Protein AF-A0A0G0KKU5-F1 (afdb_monomer_lite)

pLDDT: mean 76.22, std 18.83, range [21.88, 97.56]

Structure (mmCIF, N/CA/C/O backbone):
data_AF-A0A0G0KKU5-F1
#
_entry.id   AF-A0A0G0KKU5-F1
#
loop_
_atom_site.group_PDB
_atom_site.id
_atom_site.type_symbol
_atom_site.label_atom_id
_atom_site.label_alt_id
_atom_site.label_comp_id
_atom_site.label_asym_id
_atom_site.label_entity_id
_atom_site.label_seq_id
_atom_site.pdbx_PDB_ins_code
_atom_site.Cartn_x
_atom_site.Cartn_y
_atom_site.Cartn_z
_atom_site.occupancy
_atom_site.B_iso_or_equiv
_atom_site.auth_seq_id
_atom_site.auth_comp_id
_atom_site.auth_asym_id
_atom_site.auth_atom_id
_atom_site.pdbx_PDB_model_num
ATOM 1 N N . MET A 1 1 ? -27.062 43.883 9.343 1.00 60.56 1 MET A N 1
ATOM 2 C CA . MET A 1 1 ? -26.553 42.600 8.813 1.00 60.56 1 MET A CA 1
ATOM 3 C C . MET A 1 1 ? -27.374 41.528 9.480 1.00 60.56 1 MET A C 1
ATOM 5 O O . MET A 1 1 ? -27.575 41.643 10.683 1.00 60.56 1 MET A O 1
ATOM 9 N N . ASN A 1 2 ? -27.869 40.555 8.724 1.00 66.06 2 ASN A N 1
ATOM 10 C CA . ASN A 1 2 ? -28.691 39.494 9.296 1.00 66.06 2 ASN A CA 1
ATOM 11 C C . ASN A 1 2 ? -27.834 38.240 9.412 1.00 66.06 2 ASN A C 1
ATOM 13 O O . ASN A 1 2 ? -27.174 37.853 8.441 1.00 66.06 2 ASN A O 1
ATOM 17 N N . THR A 1 3 ? -27.826 37.644 10.602 1.00 72.81 3 THR A N 1
ATOM 18 C CA . THR A 1 3 ? -27.128 36.388 10.865 1.00 72.81 3 THR A CA 1
ATOM 19 C C . THR A 1 3 ? -28.162 35.282 11.005 1.00 72.81 3 THR A C 1
ATOM 21 O O . THR A 1 3 ? -29.035 35.328 11.872 1.00 72.81 3 THR A O 1
ATOM 24 N N . PHE A 1 4 ? -28.049 34.275 10.146 1.00 78.31 4 PHE A N 1
ATOM 25 C CA . PHE A 1 4 ? -28.885 33.083 10.172 1.00 78.31 4 PHE A CA 1
ATOM 26 C C . PHE A 1 4 ? -28.074 31.904 10.688 1.00 78.31 4 PHE A C 1
ATOM 28 O O . PHE A 1 4 ? -26.992 31.617 10.170 1.00 78.31 4 PHE A O 1
ATOM 35 N N . ILE A 1 5 ? -28.618 31.200 11.679 1.00 79.25 5 ILE A N 1
ATOM 36 C CA . ILE A 1 5 ? -28.077 29.922 12.143 1.00 79.25 5 ILE A CA 1
ATOM 37 C C . ILE A 1 5 ? -28.980 28.814 11.610 1.00 79.25 5 ILE A C 1
ATOM 39 O O . ILE A 1 5 ? -30.173 28.766 11.915 1.00 79.25 5 ILE A O 1
ATOM 43 N N . LEU A 1 6 ? -28.411 27.931 10.797 1.00 82.31 6 LEU A N 1
ATOM 44 C CA . LEU A 1 6 ? -29.086 26.819 10.138 1.00 82.31 6 LEU A CA 1
ATOM 45 C C . LEU A 1 6 ? -28.616 25.495 10.742 1.00 82.31 6 LEU A C 1
ATOM 47 O O . LEU A 1 6 ? -27.416 25.279 10.875 1.00 82.31 6 LEU A O 1
ATOM 51 N N . LYS A 1 7 ? -29.540 24.577 11.027 1.00 85.81 7 LYS A N 1
ATOM 52 C CA . LYS A 1 7 ? -29.235 23.162 11.264 1.00 85.81 7 LYS A CA 1
ATOM 53 C C . LYS A 1 7 ? -29.211 22.448 9.931 1.00 85.81 7 LYS A C 1
ATOM 55 O O . LYS A 1 7 ? -30.189 22.553 9.198 1.00 85.81 7 LYS A O 1
ATOM 60 N N . ILE A 1 8 ? -28.154 21.708 9.632 1.00 84.88 8 ILE A N 1
ATOM 61 C CA . ILE A 1 8 ? -28.036 20.915 8.410 1.00 84.88 8 ILE A CA 1
ATOM 62 C C . ILE A 1 8 ? -27.962 19.436 8.785 1.00 84.88 8 ILE A C 1
ATOM 64 O O . ILE A 1 8 ? -27.035 18.985 9.459 1.00 84.88 8 ILE A O 1
ATOM 68 N N . ASN A 1 9 ? -28.937 18.665 8.313 1.00 82.44 9 ASN A N 1
ATOM 69 C CA . ASN A 1 9 ? -29.008 17.231 8.558 1.00 82.44 9 ASN A CA 1
ATOM 70 C C . ASN A 1 9 ? -28.139 16.464 7.548 1.00 82.44 9 ASN A C 1
ATOM 72 O O . ASN A 1 9 ? -28.115 16.777 6.359 1.00 82.44 9 ASN A O 1
ATOM 76 N N . GLY A 1 10 ? -27.436 15.429 8.021 1.00 76.88 10 GLY A N 1
ATOM 77 C CA . GLY A 1 10 ? -26.654 14.517 7.172 1.00 76.88 10 GLY A CA 1
ATOM 78 C C . GLY A 1 10 ? -25.188 14.909 6.933 1.00 76.88 10 GLY A C 1
ATOM 79 O O . GLY A 1 10 ? -24.507 14.261 6.135 1.00 76.88 10 GLY A O 1
ATOM 80 N N . MET A 1 11 ? -24.667 15.937 7.613 1.00 81.50 11 MET A N 1
ATOM 81 C CA . MET A 1 11 ? -23.234 16.261 7.589 1.00 81.50 11 MET A CA 1
ATOM 82 C C . MET A 1 11 ? -22.451 15.369 8.558 1.00 81.50 11 MET A C 1
ATOM 84 O O . MET A 1 11 ? -22.757 15.324 9.744 1.00 81.50 11 MET A O 1
ATOM 88 N N . HIS A 1 12 ? -21.409 14.689 8.068 1.00 76.62 12 HIS A N 1
ATOM 89 C CA . HIS A 1 12 ? -20.596 13.778 8.894 1.00 76.62 12 HIS A CA 1
ATOM 90 C C . HIS A 1 12 ? -19.083 13.908 8.676 1.00 76.62 12 HIS A C 1
ATOM 92 O O . HIS A 1 12 ? -18.306 13.155 9.260 1.00 76.62 12 HIS A O 1
ATOM 98 N N . CYS A 1 13 ? -18.633 14.812 7.803 1.00 79.69 13 CYS A N 1
ATOM 99 C CA . CYS A 1 13 ? -17.207 14.991 7.553 1.00 79.69 13 CYS A CA 1
ATOM 100 C C . CYS A 1 13 ? -16.873 16.379 6.997 1.00 79.69 13 CYS A C 1
ATOM 102 O O . CYS A 1 13 ? -17.725 17.069 6.439 1.00 79.69 13 CYS A O 1
ATOM 104 N N . THR A 1 14 ? -15.587 16.725 7.036 1.00 80.25 14 THR A N 1
ATOM 105 C CA . THR A 1 14 ? -15.016 17.957 6.456 1.00 80.25 14 THR A CA 1
ATOM 106 C C . THR A 1 14 ? -15.286 18.125 4.959 1.00 80.25 14 THR A C 1
ATOM 108 O O . THR A 1 14 ? -15.252 19.234 4.432 1.00 80.25 14 THR A O 1
ATOM 111 N N . SER A 1 15 ? -15.554 17.034 4.230 1.00 83.88 15 SER A N 1
ATOM 112 C CA . SER A 1 15 ? -15.932 17.129 2.814 1.00 83.88 15 SER A CA 1
ATOM 113 C C . SER A 1 15 ? -17.351 17.678 2.638 1.00 83.88 15 SER A C 1
ATOM 115 O O . SER A 1 15 ? -17.579 18.414 1.684 1.00 83.88 15 SER A O 1
ATOM 117 N N . CYS A 1 16 ? -18.274 17.385 3.564 1.00 83.25 16 CYS A N 1
ATOM 118 C CA . CYS A 1 16 ? -19.634 17.936 3.561 1.00 83.25 16 CYS A CA 1
ATOM 119 C C . CYS A 1 16 ? -19.603 19.461 3.731 1.00 83.25 16 CYS A C 1
ATOM 121 O O . CYS A 1 16 ? -20.225 20.175 2.949 1.00 83.25 16 CYS A O 1
ATOM 123 N N . GLU A 1 17 ? -18.791 19.965 4.670 1.00 84.12 17 GLU A N 1
ATOM 124 C CA . GLU A 1 17 ? -18.610 21.411 4.880 1.00 84.12 17 GLU A CA 1
ATOM 125 C C . GLU A 1 17 ? -18.121 22.118 3.618 1.00 84.12 17 GLU A C 1
ATOM 127 O O . GLU A 1 17 ? -18.591 23.204 3.290 1.00 84.12 17 GLU A O 1
ATOM 132 N N . LYS A 1 18 ? -17.158 21.520 2.906 1.00 84.19 18 LYS A N 1
ATOM 133 C CA . LYS A 1 18 ? -16.588 22.122 1.695 1.00 84.19 18 LYS A CA 1
ATOM 134 C C . LYS A 1 18 ? -17.600 22.202 0.558 1.00 84.19 18 LYS A C 1
ATOM 136 O O . LYS A 1 18 ? -17.602 23.204 -0.147 1.00 84.19 18 LYS A O 1
ATOM 141 N N . ILE A 1 19 ? -18.433 21.176 0.386 1.00 85.38 19 ILE A N 1
ATOM 142 C CA . ILE A 1 19 ? -19.473 21.147 -0.653 1.00 85.38 19 ILE A CA 1
ATOM 143 C C . ILE A 1 19 ? -20.527 22.220 -0.362 1.00 85.38 19 ILE A C 1
ATOM 145 O O . ILE A 1 19 ? -20.834 23.027 -1.233 1.00 85.38 19 ILE A O 1
ATOM 149 N N . ILE A 1 20 ? -21.012 22.295 0.880 1.00 85.75 20 ILE A N 1
ATOM 150 C CA . ILE A 1 20 ? -22.035 23.274 1.270 1.00 85.75 20 ILE A CA 1
ATOM 151 C C . ILE A 1 20 ? -21.485 24.703 1.192 1.00 85.75 20 ILE A C 1
ATOM 153 O O . ILE A 1 20 ? -22.146 25.582 0.651 1.00 85.75 20 ILE A O 1
ATOM 157 N N . ASN A 1 21 ? -20.253 24.946 1.651 1.00 85.44 21 ASN A N 1
ATOM 158 C CA . ASN A 1 21 ? -19.619 26.261 1.509 1.00 85.44 21 ASN A CA 1
ATOM 159 C C . ASN A 1 21 ? -19.387 26.666 0.047 1.00 85.44 21 ASN A C 1
ATOM 161 O O . ASN A 1 21 ? -19.300 27.856 -0.238 1.00 85.44 21 ASN A O 1
ATOM 165 N N . MET A 1 22 ? -19.235 25.710 -0.874 1.00 83.44 22 MET A N 1
ATOM 166 C CA . MET A 1 22 ? -19.073 26.009 -2.297 1.00 83.44 22 MET A CA 1
ATOM 167 C C . MET A 1 22 ? -20.388 26.495 -2.906 1.00 83.44 22 MET A C 1
ATOM 169 O O . MET A 1 22 ? -20.383 27.524 -3.563 1.00 83.44 22 MET A O 1
ATOM 173 N N . GLU A 1 23 ? -21.504 25.826 -2.608 1.00 86.19 23 GLU A N 1
ATOM 174 C CA . GLU A 1 23 ? -22.832 26.240 -3.086 1.00 86.19 23 GLU A CA 1
ATOM 175 C C . GLU A 1 23 ? -23.329 27.522 -2.399 1.00 86.19 23 GLU A C 1
ATOM 177 O O . GLU A 1 23 ? -23.954 28.363 -3.038 1.00 86.19 23 GLU A O 1
ATOM 182 N N . LEU A 1 24 ? -23.012 27.725 -1.113 1.00 84.00 24 LEU A N 1
ATOM 183 C CA . LEU A 1 24 ? -23.376 28.957 -0.406 1.00 84.00 24 LEU A CA 1
ATOM 184 C C . LEU A 1 24 ? -22.653 30.186 -0.975 1.00 84.00 24 LEU A C 1
ATOM 186 O O . LEU A 1 24 ? -23.251 31.255 -1.026 1.00 84.00 24 LEU A O 1
ATOM 190 N N . LYS A 1 25 ? -21.411 30.055 -1.464 1.00 83.00 25 LYS A N 1
ATOM 191 C CA . LYS A 1 25 ? -20.673 31.174 -2.086 1.00 83.00 25 LYS A CA 1
ATOM 192 C C . LYS A 1 25 ? -21.367 31.767 -3.310 1.00 83.00 25 LYS A C 1
ATOM 194 O O . LYS A 1 25 ? -21.171 32.949 -3.580 1.00 83.00 25 LYS A O 1
ATOM 199 N N . ASP A 1 26 ? -22.164 30.970 -4.010 1.00 80.81 26 ASP A N 1
ATOM 200 C CA . ASP A 1 26 ? -22.883 31.400 -5.208 1.00 80.81 26 ASP A CA 1
ATOM 201 C C . ASP A 1 26 ? -24.210 32.113 -4.872 1.00 80.81 26 ASP A C 1
ATOM 203 O O . ASP A 1 26 ? -24.901 32.598 -5.770 1.00 80.81 26 ASP A O 1
ATOM 207 N N . VAL A 1 27 ? -24.573 32.219 -3.584 1.00 82.69 27 VAL A N 1
ATOM 208 C CA . VAL A 1 27 ? -25.796 32.898 -3.136 1.00 82.69 27 VAL A CA 1
ATOM 209 C C . VAL A 1 27 ? -25.625 34.427 -3.186 1.00 82.69 27 VAL A C 1
ATOM 211 O O . VAL A 1 27 ? -24.757 34.983 -2.502 1.00 82.69 27 VAL A O 1
ATOM 214 N N . PRO A 1 28 ? -26.479 35.156 -3.931 1.00 75.06 28 PRO A N 1
ATOM 215 C CA . PRO A 1 28 ? -26.389 36.608 -4.033 1.00 75.06 28 PRO A CA 1
ATOM 216 C C . PRO A 1 28 ? -26.698 37.300 -2.693 1.00 75.06 28 PRO A C 1
ATOM 218 O O . PRO A 1 28 ? -27.729 37.068 -2.060 1.00 75.06 28 PRO A O 1
ATOM 221 N N . GLY A 1 29 ? -25.798 38.191 -2.263 1.00 72.75 29 GLY A N 1
ATOM 222 C CA . GLY A 1 29 ? -25.931 38.961 -1.015 1.00 72.75 29 GLY A CA 1
ATOM 223 C C . GLY A 1 29 ? -25.273 38.329 0.220 1.00 72.75 29 GLY A C 1
ATOM 224 O O . GLY A 1 29 ? -25.316 38.931 1.301 1.00 72.75 29 GLY A O 1
ATOM 225 N N . LEU A 1 30 ? -24.624 37.167 0.066 1.00 77.81 30 LEU A N 1
ATOM 226 C CA . LEU A 1 30 ? -23.843 36.511 1.114 1.00 77.81 30 LEU A CA 1
ATOM 227 C C . LEU A 1 30 ? -22.513 37.247 1.374 1.00 77.81 30 LEU A C 1
ATOM 229 O O . LEU A 1 30 ? -21.739 37.502 0.455 1.00 77.81 30 LEU A O 1
ATOM 233 N N . GLN A 1 31 ? -22.231 37.581 2.636 1.00 76.38 31 GLN A N 1
ATOM 234 C CA . GLN A 1 31 ? -20.941 38.142 3.073 1.00 76.38 31 GLN A CA 1
ATOM 235 C C . GLN A 1 31 ? -19.981 37.042 3.521 1.00 76.38 31 GLN A C 1
ATOM 237 O O . GLN A 1 31 ? -18.808 37.035 3.151 1.00 76.38 31 GLN A O 1
ATOM 242 N N . SER A 1 32 ? -20.481 36.118 4.336 1.00 74.44 32 SER A N 1
ATOM 243 C CA . SER A 1 32 ? -19.711 34.991 4.842 1.00 74.44 32 SER A CA 1
ATOM 244 C C . SER A 1 32 ? -20.632 33.831 5.202 1.00 74.44 32 SER A C 1
ATOM 246 O O . SER A 1 32 ? -21.765 34.019 5.648 1.00 74.44 32 SER A O 1
ATOM 248 N N . SER A 1 33 ? -20.124 32.618 5.008 1.00 80.00 33 SER A N 1
ATOM 249 C CA . SER A 1 33 ? -20.733 31.384 5.489 1.00 80.00 33 SER A CA 1
ATOM 250 C C . SER A 1 33 ? -19.685 30.570 6.234 1.00 80.00 33 SER A C 1
ATOM 252 O O . SER A 1 33 ? -18.561 30.403 5.756 1.00 80.00 33 SER A O 1
ATOM 254 N N . THR A 1 34 ? -20.051 30.060 7.404 1.00 78.38 34 THR A N 1
ATOM 255 C CA . THR A 1 34 ? -19.260 29.077 8.147 1.00 78.38 34 THR A CA 1
ATOM 256 C C . THR A 1 34 ? -20.132 27.856 8.367 1.00 78.38 34 THR A C 1
ATOM 258 O O . THR A 1 34 ? -21.228 27.984 8.895 1.00 78.38 34 THR A O 1
ATOM 261 N N . VAL A 1 35 ? -19.662 26.681 7.961 1.00 80.69 35 VAL A N 1
ATOM 262 C CA . VAL A 1 35 ? -20.383 25.407 8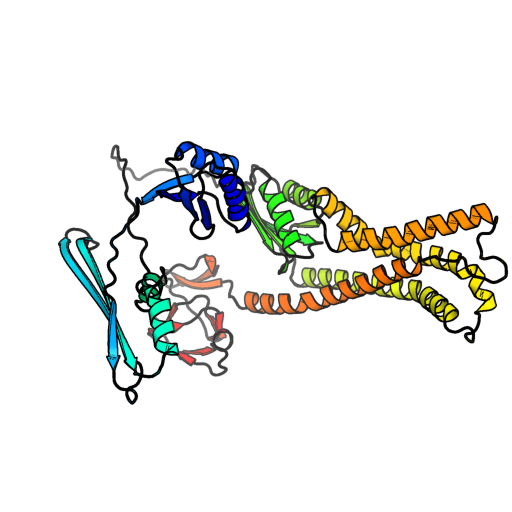.101 1.00 80.69 35 VAL A CA 1
ATOM 263 C C . VAL A 1 35 ? -19.524 24.480 8.944 1.00 80.69 35 VAL A C 1
ATOM 265 O O . VAL A 1 35 ? -18.340 24.341 8.640 1.00 80.69 35 VAL A O 1
ATOM 268 N N . ASN A 1 36 ? -20.112 23.863 9.969 1.00 78.06 36 ASN A N 1
ATOM 269 C CA . ASN A 1 36 ? -19.424 22.964 10.889 1.00 78.06 36 ASN A CA 1
ATOM 270 C C . ASN A 1 36 ? -20.093 21.574 10.909 1.00 78.06 36 ASN A C 1
ATOM 272 O O . ASN A 1 36 ? -21.224 21.426 11.376 1.00 78.06 36 ASN A O 1
ATOM 276 N N . TYR A 1 37 ? -19.401 20.533 10.427 1.00 77.25 37 TYR A N 1
ATOM 277 C CA . TYR A 1 37 ? -19.923 19.156 10.414 1.00 77.25 37 TYR A CA 1
ATOM 278 C C . TYR A 1 37 ? -19.996 18.530 11.808 1.00 77.25 37 TYR A C 1
ATOM 280 O O . TYR A 1 37 ? -20.747 17.576 11.986 1.00 77.25 37 TYR A O 1
ATOM 288 N N . GLN A 1 38 ? -19.206 19.011 12.774 1.00 75.06 38 GLN A N 1
ATOM 289 C CA . GLN A 1 38 ? -19.190 18.468 14.135 1.00 75.06 38 GLN A CA 1
ATOM 290 C C . GLN A 1 38 ? -20.444 18.879 14.903 1.00 75.06 38 GLN A C 1
ATOM 292 O O . GLN A 1 38 ? -20.996 18.069 15.641 1.00 75.06 38 GLN A O 1
ATOM 297 N N . THR A 1 39 ? -20.906 20.116 14.709 1.00 77.88 39 THR A N 1
ATOM 298 C CA . THR A 1 39 ? -22.139 20.617 15.335 1.00 77.88 39 THR A CA 1
ATOM 299 C C . THR A 1 39 ? -23.374 20.376 14.470 1.00 77.88 39 THR A C 1
ATOM 301 O O . THR A 1 39 ? -24.489 20.354 14.982 1.00 77.88 39 THR A O 1
ATOM 304 N N . GLY A 1 40 ? -23.194 20.159 13.163 1.00 79.62 40 GLY A N 1
ATOM 305 C CA . GLY A 1 40 ? -24.305 20.054 12.220 1.00 79.62 40 GLY A CA 1
ATOM 306 C C . GLY A 1 40 ? -24.944 21.411 11.916 1.00 79.62 40 GLY A C 1
ATOM 307 O O . GLY A 1 40 ? -26.104 21.458 11.516 1.00 79.62 40 GLY A O 1
ATOM 308 N N . GLU A 1 41 ? -24.219 22.513 12.122 1.00 81.44 41 GLU A N 1
ATOM 309 C CA . GLU A 1 41 ? -24.747 23.875 12.006 1.00 81.44 41 GLU A CA 1
ATOM 310 C C . GLU A 1 41 ? -23.996 24.703 10.957 1.00 81.44 41 GLU A C 1
ATOM 312 O O . GLU A 1 41 ? -22.807 24.495 10.696 1.00 81.44 41 GLU A O 1
ATOM 317 N N . ALA A 1 42 ? -24.695 25.665 10.359 1.00 80.44 42 ALA A N 1
ATOM 318 C CA . ALA A 1 42 ? -24.128 26.661 9.467 1.00 80.44 42 ALA A CA 1
ATOM 319 C C . ALA A 1 42 ? -24.561 28.071 9.871 1.00 80.44 42 ALA A C 1
ATOM 321 O O . ALA A 1 42 ? -25.746 28.342 10.045 1.00 80.44 42 ALA A O 1
ATOM 322 N N . THR A 1 43 ? -23.597 28.980 9.973 1.00 80.25 43 THR A N 1
ATOM 323 C CA . THR A 1 43 ? -23.822 30.405 10.214 1.00 80.25 43 THR A CA 1
ATOM 324 C C . THR A 1 43 ? -23.637 31.163 8.910 1.00 80.25 43 THR A C 1
ATOM 326 O O . THR A 1 43 ? -22.577 31.090 8.285 1.00 80.25 43 THR A O 1
ATOM 329 N N . VAL A 1 44 ? -24.666 31.896 8.502 1.00 81.62 44 VAL A N 1
ATOM 330 C CA . VAL A 1 44 ? -24.719 32.644 7.246 1.00 81.62 44 VAL A CA 1
ATOM 331 C C . VAL A 1 44 ? -24.981 34.115 7.554 1.00 81.62 44 VAL A C 1
ATOM 333 O O . VAL A 1 44 ? -25.962 34.438 8.217 1.00 81.62 44 VAL A O 1
ATOM 336 N N . VAL A 1 45 ? -24.110 35.003 7.069 1.00 77.69 45 VAL A N 1
ATOM 337 C CA . VAL A 1 45 ? -24.235 36.458 7.244 1.00 77.69 45 VAL A CA 1
ATOM 338 C C . VAL A 1 45 ? -24.561 37.108 5.905 1.00 77.69 45 VAL A C 1
ATOM 340 O O . VAL A 1 45 ? -23.801 36.965 4.942 1.00 77.69 45 VAL A O 1
ATOM 343 N N . THR A 1 46 ? -25.663 37.857 5.835 1.00 77.06 46 THR A N 1
ATOM 344 C CA . THR A 1 46 ? -26.091 38.558 4.612 1.00 77.06 46 THR A CA 1
ATOM 345 C C . THR A 1 46 ? -26.119 40.077 4.795 1.00 77.06 46 THR A C 1
ATOM 347 O O . THR A 1 46 ? -26.368 40.609 5.886 1.00 77.06 46 THR A O 1
ATOM 350 N N . LYS A 1 47 ? -25.816 40.804 3.708 1.00 63.84 47 LYS A N 1
ATOM 351 C CA . LYS A 1 47 ? -25.790 42.282 3.691 1.00 63.84 47 LYS A CA 1
ATOM 352 C C . LYS A 1 47 ? -27.157 42.897 3.366 1.00 63.84 47 LYS A C 1
ATOM 354 O O . LYS A 1 47 ? -27.419 44.027 3.765 1.00 63.84 47 LYS A O 1
ATOM 359 N N . SER A 1 48 ? -28.004 42.151 2.665 1.00 61.59 48 SER A N 1
ATOM 360 C CA . SER A 1 48 ? -29.372 42.506 2.284 1.00 61.59 48 SER A CA 1
ATOM 361 C C . SER A 1 48 ? -30.366 41.498 2.856 1.00 61.59 48 SER A C 1
ATOM 363 O O . SER A 1 48 ? -29.974 40.425 3.326 1.00 61.59 48 SER A O 1
ATOM 365 N N . GLU A 1 49 ? -31.650 41.840 2.775 1.00 59.91 49 GLU A N 1
ATOM 366 C CA . GLU A 1 49 ? -32.794 40.954 3.003 1.00 59.91 49 GLU A CA 1
ATOM 367 C C . GLU A 1 49 ? -32.839 39.889 1.885 1.00 59.91 49 GLU A C 1
ATOM 369 O O . GLU A 1 49 ? -33.686 39.890 1.000 1.00 59.91 49 GLU A O 1
ATOM 374 N N . THR A 1 50 ? -31.809 39.041 1.834 1.00 61.62 50 THR A N 1
ATOM 375 C CA . THR A 1 50 ? -31.749 37.894 0.932 1.00 61.62 50 THR A CA 1
ATOM 376 C C . THR A 1 50 ? -32.826 36.918 1.374 1.00 61.62 50 THR A C 1
ATOM 378 O O . THR A 1 50 ? -32.895 36.561 2.552 1.00 61.62 50 THR A O 1
ATOM 381 N N . ASP A 1 51 ? -33.665 36.502 0.430 1.00 65.75 51 ASP A N 1
ATOM 382 C CA . ASP A 1 51 ? -34.811 35.657 0.727 1.00 65.75 51 ASP A CA 1
ATOM 383 C C . ASP A 1 51 ? -34.342 34.306 1.297 1.00 65.75 51 ASP A C 1
ATOM 385 O O . ASP A 1 51 ? -33.475 33.628 0.731 1.00 65.75 51 ASP A O 1
ATOM 389 N N . LYS A 1 52 ? -34.886 33.931 2.461 1.00 72.81 52 LYS A N 1
ATOM 390 C CA . LYS A 1 52 ? -34.482 32.749 3.254 1.00 72.81 52 LYS A CA 1
ATOM 391 C C . LYS A 1 52 ? -34.574 31.459 2.432 1.00 72.81 52 LYS A C 1
ATOM 393 O O . LYS A 1 52 ? -33.822 30.508 2.642 1.00 72.81 52 LYS A O 1
ATOM 398 N N . THR A 1 53 ? -35.488 31.460 1.471 1.00 75.94 53 THR A N 1
ATOM 399 C CA . THR A 1 53 ? -35.735 30.410 0.484 1.00 75.94 53 THR A CA 1
ATOM 400 C C . THR A 1 53 ? -34.512 30.116 -0.387 1.00 75.94 53 THR A C 1
ATOM 402 O O . THR A 1 53 ? -34.189 28.946 -0.578 1.00 75.94 53 THR A O 1
ATOM 405 N N . ILE A 1 54 ? -33.767 31.138 -0.821 1.00 82.00 54 ILE A N 1
ATOM 406 C CA . ILE A 1 54 ? -32.593 30.989 -1.700 1.00 82.00 54 ILE A CA 1
ATOM 407 C C . ILE A 1 54 ? -31.441 30.291 -0.961 1.00 82.00 54 ILE A C 1
ATOM 409 O O . ILE A 1 54 ? -30.756 29.437 -1.523 1.00 82.00 54 ILE A O 1
ATOM 413 N N . ILE A 1 55 ? -31.249 30.607 0.325 1.00 81.62 55 ILE A N 1
ATOM 414 C CA . ILE A 1 55 ? -30.212 29.981 1.164 1.00 81.62 55 ILE A CA 1
ATOM 415 C C . ILE A 1 55 ? -30.527 28.494 1.378 1.00 81.62 55 ILE A C 1
ATOM 417 O O . ILE A 1 55 ? -29.644 27.643 1.254 1.00 81.62 55 ILE A O 1
ATOM 421 N N . LEU A 1 56 ? -31.790 28.164 1.663 1.00 84.81 56 LEU A N 1
ATOM 422 C CA . LEU A 1 56 ? -32.226 26.776 1.829 1.00 84.81 56 LEU A CA 1
ATOM 423 C C . LEU A 1 56 ? -32.147 25.986 0.514 1.00 84.81 56 LEU A C 1
ATOM 425 O O . LEU A 1 56 ? -31.764 24.815 0.527 1.00 84.81 56 LEU A O 1
ATOM 429 N N . GLU A 1 57 ? -32.450 26.614 -0.622 1.00 83.81 57 GLU A N 1
ATOM 430 C CA . GLU A 1 57 ? -32.351 25.988 -1.942 1.00 83.81 57 GLU A CA 1
ATOM 431 C C . GLU A 1 57 ? -30.897 25.690 -2.340 1.00 83.81 57 GLU A C 1
ATOM 433 O O . GLU A 1 57 ? -30.617 24.608 -2.858 1.00 83.81 57 GLU A O 1
ATOM 438 N N . ALA A 1 58 ? -29.949 26.573 -2.009 1.00 85.06 58 ALA A N 1
ATOM 439 C CA . ALA A 1 58 ? -28.520 26.326 -2.216 1.00 85.06 58 ALA A CA 1
ATOM 440 C C . ALA A 1 58 ? -28.015 25.116 -1.408 1.00 85.06 58 ALA A C 1
ATOM 442 O O . ALA A 1 58 ? -27.295 24.262 -1.931 1.00 85.06 58 ALA A O 1
ATOM 443 N N . ILE A 1 59 ? -28.446 24.978 -0.149 1.00 85.94 59 ILE A N 1
ATOM 444 C CA . ILE A 1 59 ? -28.085 23.816 0.680 1.00 85.94 59 ILE A CA 1
ATOM 445 C C . ILE A 1 59 ? -28.750 22.534 0.146 1.00 85.94 59 ILE A C 1
ATOM 447 O O . ILE A 1 59 ? -28.120 21.473 0.107 1.00 85.94 59 ILE A O 1
ATOM 451 N N . LYS A 1 60 ? -29.981 22.635 -0.366 1.00 87.81 60 LYS A N 1
ATOM 452 C CA . LYS A 1 60 ? -30.669 21.519 -1.029 1.00 87.81 60 LYS A CA 1
ATOM 453 C C . LYS A 1 60 ? -29.968 21.086 -2.317 1.00 87.81 60 LYS A C 1
ATOM 455 O O . LYS A 1 60 ? -29.840 19.889 -2.566 1.00 87.81 60 LYS A O 1
ATOM 460 N N . LYS A 1 61 ? -29.452 22.033 -3.104 1.00 85.69 61 LYS A N 1
ATOM 461 C CA . LYS A 1 61 ? -28.633 21.771 -4.299 1.00 85.69 61 LYS A CA 1
ATOM 462 C C . LYS A 1 61 ? -27.312 21.074 -3.953 1.00 85.69 61 LYS A C 1
ATOM 464 O O . LYS A 1 61 ? -26.877 20.203 -4.703 1.00 85.69 61 LYS A O 1
ATOM 469 N N . ALA A 1 62 ? -26.745 21.361 -2.779 1.00 84.25 62 ALA A N 1
ATOM 470 C CA . ALA A 1 62 ? -25.608 20.627 -2.218 1.00 84.25 62 ALA A CA 1
ATOM 471 C C . ALA A 1 62 ? -25.951 19.186 -1.769 1.00 84.25 62 ALA A C 1
ATOM 473 O O . ALA A 1 62 ? -25.043 18.424 -1.432 1.00 84.25 62 ALA A O 1
ATOM 474 N N . GLY A 1 63 ? -27.232 18.797 -1.772 1.00 84.50 63 GLY A N 1
ATOM 475 C CA . GLY A 1 63 ? -27.709 17.467 -1.386 1.00 84.50 63 GLY A CA 1
ATOM 476 C C . GLY A 1 63 ? -28.041 17.313 0.100 1.00 84.50 63 GLY A C 1
ATOM 477 O O . GLY A 1 63 ? -28.115 16.182 0.578 1.00 84.50 63 GLY A O 1
ATOM 478 N N . TYR A 1 64 ? -28.225 18.420 0.828 1.00 85.44 64 TYR A N 1
ATOM 479 C CA . TYR A 1 64 ? -28.497 18.422 2.266 1.00 85.44 64 TYR A CA 1
ATOM 480 C C . TYR A 1 64 ? -29.820 19.119 2.596 1.00 85.44 64 TYR A C 1
ATOM 482 O O . TYR A 1 64 ? -30.245 20.043 1.907 1.00 85.44 64 TYR A O 1
ATOM 490 N N . GLU A 1 65 ? -30.469 18.699 3.680 1.00 83.88 65 GLU A N 1
ATOM 491 C CA . GLU A 1 65 ? -31.660 19.373 4.204 1.00 83.88 65 GLU A CA 1
ATOM 492 C C . GLU A 1 65 ? -31.268 20.303 5.349 1.00 83.88 65 GLU A C 1
ATOM 494 O O . GLU A 1 65 ? -30.531 19.899 6.252 1.00 83.88 65 GLU A O 1
ATOM 499 N N . ALA A 1 66 ? -31.773 21.538 5.322 1.00 84.69 66 ALA A N 1
ATOM 500 C CA . ALA A 1 66 ? -31.494 22.533 6.347 1.00 84.69 66 ALA A CA 1
ATOM 501 C C . ALA A 1 66 ? -32.763 23.172 6.914 1.00 84.69 66 ALA A C 1
ATOM 503 O O . ALA A 1 66 ? -33.765 23.322 6.217 1.00 84.69 66 ALA A O 1
ATOM 504 N N . GLN A 1 67 ? -32.701 23.567 8.184 1.00 81.44 67 GLN A N 1
ATOM 505 C CA . GLN A 1 67 ? -33.748 24.312 8.884 1.00 81.44 67 GLN A CA 1
ATOM 506 C C . GLN A 1 67 ? -33.127 25.502 9.618 1.00 81.44 67 GLN A C 1
ATOM 508 O O . GLN A 1 67 ? -32.082 25.360 10.246 1.00 81.44 67 GLN A O 1
ATOM 513 N N . ILE A 1 68 ? -33.754 26.676 9.554 1.00 79.00 68 ILE A N 1
ATOM 514 C CA . ILE A 1 68 ? -33.280 27.867 10.275 1.00 79.00 68 ILE A CA 1
ATOM 515 C C . ILE A 1 68 ? -33.666 27.723 11.754 1.00 79.00 68 ILE A C 1
ATOM 517 O O . ILE A 1 68 ? -34.845 27.579 12.065 1.00 79.00 68 ILE A O 1
ATOM 521 N N . ILE A 1 69 ? -32.676 27.741 12.652 1.00 72.19 69 ILE A N 1
ATOM 522 C CA . ILE A 1 69 ? -32.860 27.575 14.105 1.00 72.19 69 ILE A CA 1
ATOM 523 C C . ILE A 1 69 ? -33.040 28.932 14.792 1.00 72.19 69 ILE A C 1
ATOM 525 O O . ILE A 1 69 ? -33.859 29.060 15.699 1.00 72.19 69 ILE A O 1
ATOM 529 N N . ARG A 1 70 ? -32.258 29.942 14.389 1.00 64.00 70 ARG A N 1
ATOM 530 C CA . ARG A 1 70 ? -32.276 31.288 14.982 1.00 64.00 70 ARG A CA 1
ATOM 531 C C . ARG A 1 70 ? -32.018 32.356 13.926 1.00 64.00 70 ARG A C 1
ATOM 533 O O . ARG A 1 70 ? -31.171 32.187 13.047 1.00 64.00 70 ARG A O 1
ATOM 540 N N . GLU A 1 71 ? -32.751 33.453 14.055 1.00 52.34 71 GLU A N 1
ATOM 541 C CA . GLU A 1 71 ? -32.533 34.706 13.341 1.00 52.34 71 GLU A CA 1
ATOM 542 C C . GLU A 1 71 ? -32.079 35.727 14.380 1.00 52.34 71 GLU A C 1
ATOM 544 O O . GLU A 1 71 ? -32.855 36.129 15.245 1.00 52.34 71 GLU A O 1
ATOM 549 N N . GLU A 1 72 ? -30.798 36.081 14.346 1.00 51.03 72 GLU A N 1
ATOM 550 C CA . GLU A 1 72 ? -30.252 37.105 15.230 1.00 51.03 72 GLU A CA 1
ATOM 551 C C . GLU A 1 72 ? -30.170 38.419 14.453 1.00 51.03 72 GLU A C 1
ATOM 553 O O . GLU A 1 72 ? -29.395 38.568 13.501 1.00 51.03 72 GLU A O 1
ATOM 558 N N . VAL A 1 73 ? -31.007 39.372 14.862 1.00 38.78 73 VAL A N 1
ATOM 559 C CA . VAL A 1 73 ? -30.836 40.786 14.532 1.00 38.78 73 VAL A CA 1
ATOM 560 C C . VAL A 1 73 ? -29.856 41.355 15.553 1.00 38.78 73 VAL A C 1
ATOM 562 O O . VAL A 1 73 ? -30.105 41.274 16.751 1.00 38.78 73 VAL A O 1
ATOM 565 N N . ASP A 1 74 ? -28.735 41.861 15.038 1.00 35.91 74 ASP A N 1
ATOM 566 C CA . ASP A 1 74 ? -27.598 42.501 15.720 1.00 35.91 74 ASP A CA 1
ATOM 567 C C . ASP A 1 74 ? -27.795 42.803 17.226 1.00 35.91 74 ASP A C 1
ATOM 569 O O . ASP A 1 74 ? -28.385 43.830 17.578 1.00 35.91 74 ASP A O 1
ATOM 573 N N . PRO A 1 75 ? -27.291 41.949 18.140 1.00 36.69 75 PRO A N 1
ATOM 574 C CA . PRO A 1 75 ? -27.348 42.222 19.564 1.00 36.69 75 PRO A CA 1
ATOM 575 C C . PRO A 1 75 ? -26.160 43.100 19.977 1.00 36.69 75 PRO A C 1
ATOM 577 O O . PRO A 1 75 ? -25.161 42.638 20.535 1.00 36.69 75 PRO A O 1
ATOM 580 N N . LYS A 1 76 ? -26.303 44.413 19.780 1.00 36.75 76 LYS A N 1
ATOM 581 C CA . LYS A 1 76 ? -25.757 45.369 20.751 1.00 36.75 76 LYS A CA 1
ATOM 582 C C . LYS A 1 76 ? -26.535 45.167 22.051 1.00 36.75 76 LYS A C 1
ATOM 584 O O . LYS A 1 76 ? -27.625 45.704 22.158 1.00 36.75 76 LYS A O 1
ATOM 589 N N . ASP A 1 77 ? -26.031 44.300 22.931 1.00 33.34 77 ASP A N 1
ATOM 590 C CA . ASP A 1 77 ? -26.165 44.347 24.402 1.00 33.34 77 ASP A CA 1
ATOM 591 C C . ASP A 1 77 ? -25.817 42.983 25.029 1.00 33.34 77 ASP A C 1
ATOM 593 O O . ASP A 1 77 ? -26.652 42.251 25.552 1.00 33.34 77 ASP A O 1
ATOM 597 N N . LEU A 1 78 ? -24.527 42.648 25.019 1.00 37.03 78 LEU A N 1
ATOM 598 C CA . LEU A 1 78 ? -23.910 41.806 26.047 1.00 37.03 78 LEU A CA 1
ATOM 599 C C . LEU A 1 78 ? -22.854 42.684 26.716 1.00 37.03 78 LEU A C 1
ATOM 601 O O . LEU A 1 78 ? -21.678 42.664 26.357 1.00 37.03 78 LEU A O 1
ATOM 605 N N . ALA A 1 79 ? -23.315 43.553 27.616 1.00 40.44 79 ALA A N 1
ATOM 606 C CA . ALA A 1 79 ? -22.491 44.546 28.290 1.00 40.44 79 ALA A CA 1
ATOM 607 C C . ALA A 1 79 ? -21.504 43.863 29.250 1.00 40.44 79 ALA A C 1
ATOM 609 O O . ALA A 1 79 ? -21.802 43.613 30.415 1.00 40.44 79 ALA A O 1
ATOM 610 N N . ILE A 1 80 ? -20.309 43.549 28.754 1.00 51.62 80 ILE A N 1
ATOM 611 C CA . ILE A 1 80 ? -19.148 43.287 29.602 1.00 51.62 80 ILE A CA 1
ATOM 612 C C . ILE A 1 80 ? -18.683 44.651 30.122 1.00 51.62 80 ILE A C 1
ATOM 614 O O . ILE A 1 80 ? -18.202 45.473 29.344 1.00 51.62 80 ILE A O 1
ATOM 618 N N . SER A 1 81 ? -18.825 44.914 31.422 1.00 51.66 81 SER A N 1
ATOM 619 C CA . SER A 1 81 ? -18.220 46.098 32.039 1.00 51.66 81 SER A CA 1
ATOM 620 C C . SER A 1 81 ? -16.756 45.794 32.356 1.00 51.66 81 SER A C 1
ATOM 622 O O . SER A 1 81 ? -16.470 44.974 33.235 1.00 51.66 81 SER A O 1
ATOM 624 N N . VAL A 1 82 ? -15.843 46.425 31.620 1.00 57.41 82 VAL A N 1
ATOM 625 C CA . VAL A 1 82 ? -14.398 46.331 31.847 1.00 57.41 82 VAL A CA 1
ATOM 626 C C . VAL A 1 82 ? -13.908 47.636 32.459 1.00 57.41 82 VAL A C 1
ATOM 628 O O . VAL A 1 82 ? -14.095 48.695 31.862 1.00 57.41 82 VAL A O 1
ATOM 631 N N . GLU A 1 83 ? -13.254 47.559 33.615 1.00 58.75 83 GLU A N 1
ATOM 632 C CA . GLU A 1 83 ? -12.593 48.705 34.245 1.00 58.75 83 GLU A CA 1
ATOM 633 C C . GLU A 1 83 ? -11.069 48.536 34.178 1.00 58.75 83 GLU A C 1
ATOM 635 O O . GLU A 1 83 ? -10.514 47.484 34.499 1.00 58.75 83 GLU A O 1
ATOM 640 N N . LYS A 1 84 ? -10.375 49.578 33.712 1.00 66.19 84 LYS A N 1
ATOM 641 C CA . LYS A 1 84 ? -8.913 49.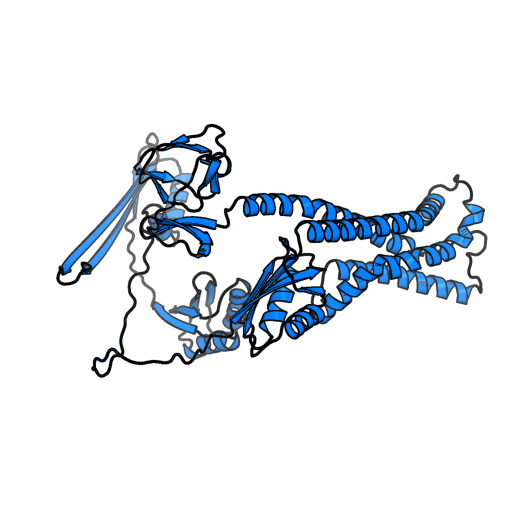619 33.597 1.00 66.19 84 LYS A CA 1
ATOM 642 C C . LYS A 1 84 ? -8.382 50.666 34.567 1.00 66.19 84 LYS A C 1
ATOM 644 O O . LYS A 1 84 ? -8.771 51.830 34.484 1.00 66.19 84 LYS A O 1
ATOM 649 N N . LYS A 1 85 ? -7.480 50.264 35.461 1.00 70.31 85 LYS A N 1
ATOM 650 C CA . LYS A 1 85 ? -6.893 51.131 36.485 1.00 70.31 85 LYS A CA 1
ATOM 651 C C . LYS A 1 85 ? -5.373 51.125 36.367 1.00 70.31 85 LYS A C 1
ATOM 653 O O . LYS A 1 85 ? -4.750 50.073 36.290 1.00 70.31 85 LYS A O 1
ATOM 658 N N . THR A 1 86 ? -4.758 52.301 36.346 1.00 69.31 86 THR A N 1
ATOM 659 C CA . THR A 1 86 ? -3.297 52.423 36.255 1.00 69.31 86 THR A CA 1
ATOM 660 C C . THR A 1 86 ? -2.690 52.556 37.653 1.00 69.31 86 THR A C 1
ATOM 662 O O . THR A 1 86 ? -3.050 53.473 38.393 1.00 69.31 86 THR A O 1
ATOM 665 N N . VAL A 1 87 ? -1.761 51.665 38.003 1.00 74.31 87 VAL A N 1
ATOM 666 C CA . VAL A 1 87 ? -1.083 51.586 39.314 1.00 74.31 87 VAL A CA 1
ATOM 667 C C . VAL A 1 87 ? 0.405 51.956 39.212 1.00 74.31 87 VAL A C 1
ATOM 669 O O . VAL A 1 87 ? 0.930 52.175 38.119 1.00 74.31 87 VAL A O 1
ATOM 672 N N . ASN A 1 88 ? 1.093 52.120 40.345 1.00 69.38 88 ASN A N 1
ATOM 673 C CA . ASN A 1 88 ? 2.501 52.544 40.378 1.00 69.38 88 ASN A CA 1
ATOM 674 C C . ASN A 1 88 ? 3.447 51.473 39.789 1.00 69.38 88 ASN A C 1
ATOM 676 O O . ASN A 1 88 ? 3.134 50.288 39.815 1.00 69.38 88 ASN A O 1
ATOM 680 N N . SER A 1 89 ? 4.613 51.890 39.273 1.00 60.31 89 SER A N 1
ATOM 681 C CA . SER A 1 89 ? 5.545 51.028 38.511 1.00 60.31 89 SER A CA 1
ATOM 682 C C . SER A 1 89 ? 6.122 49.836 39.295 1.00 60.31 89 SER A C 1
ATOM 684 O O . SER A 1 89 ? 6.564 48.875 38.668 1.00 60.31 89 SER A O 1
ATOM 686 N N . ASP A 1 90 ? 6.130 49.886 40.630 1.00 62.25 90 ASP A N 1
ATOM 687 C CA . ASP A 1 90 ? 6.667 48.815 41.485 1.00 62.25 90 ASP A CA 1
ATOM 688 C C . ASP A 1 90 ? 5.629 47.724 41.819 1.00 62.25 90 ASP A C 1
ATOM 690 O O . ASP A 1 90 ? 5.967 46.711 42.436 1.00 62.25 90 ASP A O 1
ATOM 694 N N . GLU A 1 91 ? 4.362 47.898 41.425 1.00 68.06 91 GLU A N 1
ATOM 695 C CA . GLU A 1 91 ? 3.309 46.909 41.668 1.00 68.06 91 GLU A CA 1
ATOM 696 C C . GLU A 1 91 ? 3.194 45.905 40.505 1.00 68.06 91 GLU A C 1
ATOM 698 O O . GLU A 1 91 ? 3.303 46.286 39.338 1.00 68.06 91 GLU A O 1
ATOM 703 N N . PRO A 1 92 ? 2.972 44.603 40.777 1.00 67.38 92 PRO A N 1
ATOM 704 C CA . PRO A 1 92 ? 2.814 43.604 39.726 1.00 67.38 92 PRO A CA 1
ATOM 705 C C . PRO A 1 92 ? 1.473 43.770 39.004 1.00 67.38 92 PRO A C 1
ATOM 707 O O . PRO A 1 92 ? 0.459 44.090 39.622 1.00 67.38 92 PRO A O 1
ATOM 710 N N . PHE A 1 93 ? 1.452 43.467 37.704 1.00 74.50 93 PHE A N 1
ATOM 711 C CA . PHE A 1 93 ? 0.221 43.419 36.913 1.00 74.50 93 PHE A CA 1
ATOM 712 C C . PHE A 1 93 ? -0.784 42.432 37.524 1.00 74.50 93 PHE A C 1
ATOM 714 O O . PHE A 1 93 ? -0.463 41.257 37.735 1.00 74.50 93 PHE A O 1
ATOM 721 N N . LYS A 1 94 ? -2.003 42.908 37.792 1.00 67.38 94 LYS A N 1
ATOM 722 C CA . LYS A 1 94 ? -3.082 42.111 38.383 1.00 67.38 94 LYS A CA 1
ATOM 723 C C . LYS A 1 94 ? -4.323 42.150 37.509 1.00 67.38 94 LYS A C 1
ATOM 725 O O . LYS A 1 94 ? -4.715 43.192 36.990 1.00 67.38 94 LYS A O 1
ATOM 730 N N . ILE A 1 95 ? -4.960 40.989 37.397 1.00 74.12 95 ILE A N 1
ATOM 731 C CA . ILE A 1 95 ? -6.261 40.833 36.756 1.00 74.12 95 ILE A CA 1
ATOM 732 C C . ILE A 1 95 ? -7.219 40.301 37.812 1.00 74.12 95 ILE A C 1
ATOM 734 O O . ILE A 1 95 ? -6.957 39.258 38.416 1.00 74.12 95 ILE A O 1
ATOM 738 N N . LYS A 1 96 ? -8.338 40.994 38.010 1.00 61.84 96 LYS A N 1
ATOM 739 C CA . LYS A 1 96 ? -9.430 40.535 38.863 1.00 61.84 96 LYS A CA 1
ATOM 740 C C . LYS A 1 96 ? -10.653 40.269 37.995 1.00 61.84 96 LYS A C 1
ATOM 742 O O . LYS A 1 96 ? -11.144 41.157 37.310 1.00 61.84 96 LYS A O 1
ATOM 747 N N . MET A 1 97 ? -11.129 39.030 38.014 1.00 66.62 97 MET A N 1
ATOM 748 C CA . MET A 1 97 ? -12.284 38.594 37.229 1.00 66.62 97 MET A CA 1
ATOM 749 C C . MET A 1 97 ? -13.373 38.131 38.182 1.00 66.62 97 MET A C 1
ATOM 751 O O . MET A 1 97 ? -13.115 37.303 39.053 1.00 66.62 97 MET A O 1
ATOM 755 N N . GLU A 1 98 ? -14.582 38.653 38.013 1.00 57.47 98 GLU A N 1
ATOM 756 C CA . GLU A 1 98 ? -15.718 38.334 38.869 1.00 57.47 98 GLU A CA 1
ATOM 757 C C . GLU A 1 98 ? -16.917 37.938 38.004 1.00 57.47 98 GLU A C 1
ATOM 759 O O . GLU A 1 98 ? -17.268 38.604 37.030 1.00 57.47 98 GLU A O 1
ATOM 764 N N . THR A 1 99 ? -17.526 36.799 38.324 1.00 59.88 99 THR A N 1
ATOM 765 C CA . THR A 1 99 ? -18.740 36.306 37.671 1.00 59.88 99 THR A CA 1
ATOM 766 C C . THR A 1 99 ? -19.771 36.057 38.750 1.00 59.88 99 THR A C 1
ATOM 768 O O . THR A 1 99 ? -19.520 35.281 39.668 1.00 59.88 99 THR A O 1
ATOM 771 N N . SER A 1 100 ? -20.923 36.706 38.622 1.00 52.44 100 SER A N 1
ATOM 772 C CA . SER A 1 100 ? -22.076 36.464 39.481 1.00 52.44 100 SER A CA 1
ATOM 773 C C . SER A 1 100 ? -23.214 35.894 38.645 1.00 52.44 100 SER A C 1
ATOM 775 O O . SER A 1 100 ? -23.476 36.367 37.535 1.00 52.44 100 SER A O 1
ATOM 777 N N . VAL A 1 101 ? -23.863 34.856 39.164 1.00 57.38 101 VAL A N 1
ATOM 778 C CA . VAL A 1 101 ? -25.047 34.239 38.566 1.00 57.38 101 VAL A CA 1
ATOM 779 C C . VAL A 1 101 ? -26.166 34.374 39.584 1.00 57.38 101 VAL A C 1
ATOM 781 O O . VAL A 1 101 ? -26.125 33.744 40.637 1.00 57.38 101 VAL A O 1
ATOM 784 N N . GLU A 1 102 ? -27.149 35.207 39.271 1.00 53.16 102 GLU A N 1
ATOM 785 C CA . GLU A 1 102 ? -28.363 35.357 40.066 1.00 53.16 102 GLU A CA 1
ATOM 786 C C . GLU A 1 102 ? -29.491 34.576 39.401 1.00 53.16 102 GLU A C 1
ATOM 788 O O . GLU A 1 102 ? -29.678 34.620 38.182 1.00 53.16 102 GLU A O 1
ATOM 793 N N . VAL A 1 103 ? -30.216 33.809 40.207 1.00 52.72 103 VAL A N 1
ATOM 794 C CA . VAL A 1 103 ? -31.253 32.889 39.750 1.00 52.72 103 VAL A CA 1
ATOM 795 C C . VAL A 1 103 ? -32.526 33.217 40.518 1.00 52.72 103 VAL A C 1
ATOM 797 O O . VAL A 1 103 ? -32.620 32.910 41.702 1.00 52.72 103 VAL A O 1
ATOM 800 N N . ASP A 1 104 ? -33.496 33.832 39.843 1.00 50.22 104 ASP A N 1
ATOM 801 C CA . ASP A 1 104 ? -34.794 34.190 40.423 1.00 50.22 104 ASP A CA 1
ATOM 802 C C . ASP A 1 104 ? -35.874 33.234 39.922 1.00 50.22 104 ASP A C 1
ATOM 804 O O . ASP A 1 104 ? -36.187 33.231 38.730 1.00 50.22 104 ASP A O 1
ATOM 808 N N . GLY A 1 105 ? -36.468 32.427 40.804 1.00 60.47 105 GLY A N 1
ATOM 809 C CA . GLY A 1 105 ? -37.571 31.534 40.439 1.00 60.47 105 GLY A CA 1
ATOM 810 C C . GLY A 1 105 ? -38.014 30.579 41.541 1.00 60.47 105 GLY A C 1
ATOM 811 O O . GLY A 1 105 ? -37.418 30.523 42.615 1.00 60.47 105 GLY A O 1
ATOM 812 N N . GLU A 1 106 ? -39.059 29.804 41.256 1.00 51.47 106 GLU A N 1
ATOM 813 C CA . GLU A 1 106 ? -39.610 28.810 42.180 1.00 51.47 106 GLU A CA 1
ATOM 814 C C . GLU A 1 106 ? -39.272 27.381 41.737 1.00 51.47 106 GLU A C 1
ATOM 816 O O . GLU A 1 106 ? -39.321 27.025 40.554 1.00 51.47 106 GLU A O 1
ATOM 821 N N . PHE A 1 107 ? -38.945 26.539 42.719 1.00 52.28 107 PHE A N 1
ATOM 822 C CA . PHE A 1 107 ? -38.772 25.102 42.530 1.00 52.28 107 PHE A CA 1
ATOM 823 C C . PHE A 1 107 ? -40.104 24.403 42.772 1.00 52.28 107 PHE A C 1
ATOM 825 O O . PHE A 1 107 ? -40.613 24.402 43.892 1.00 52.28 107 PHE A O 1
ATOM 832 N N . ASN A 1 108 ? -40.660 23.772 41.738 1.00 53.66 108 ASN A N 1
ATOM 833 C CA . ASN A 1 108 ? -41.887 23.001 41.891 1.00 53.66 108 ASN A CA 1
ATOM 83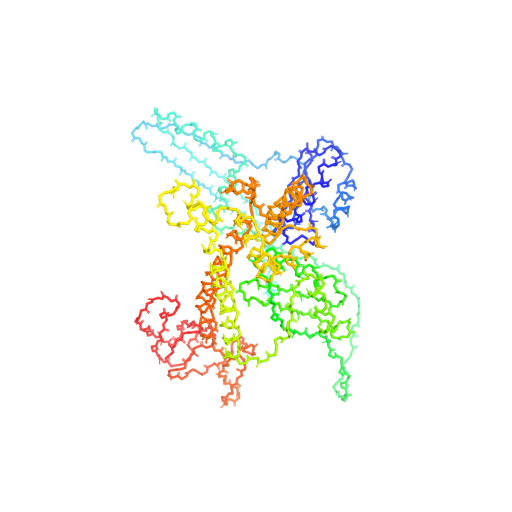4 C C . ASN A 1 108 ? -41.546 21.518 42.081 1.00 53.66 108 ASN A C 1
ATOM 836 O O . ASN A 1 108 ? -40.883 20.905 41.244 1.00 53.66 108 ASN A O 1
ATOM 840 N N . GLN A 1 109 ? -41.977 20.951 43.208 1.00 51.72 109 GLN A N 1
ATOM 841 C CA . GLN A 1 109 ? -41.556 19.631 43.688 1.00 51.72 109 GLN A CA 1
ATOM 842 C C . GLN A 1 109 ? -42.740 18.651 43.734 1.00 51.72 109 GLN A C 1
ATOM 844 O O . GLN A 1 109 ? -42.969 17.974 44.732 1.00 51.72 109 GLN A O 1
ATOM 849 N N . LYS A 1 110 ? -43.548 18.621 42.666 1.00 44.22 110 LYS A N 1
ATOM 850 C CA . LYS A 1 110 ? -44.690 17.695 42.546 1.00 44.22 110 LYS A CA 1
ATOM 851 C C . LYS A 1 110 ? -44.453 16.494 41.626 1.00 44.22 110 LYS A C 1
ATOM 853 O O . LYS A 1 110 ? -45.264 15.579 41.668 1.00 44.22 110 LYS A O 1
ATOM 858 N N . ASP A 1 111 ? -43.333 16.443 40.906 1.00 40.41 111 ASP A N 1
ATOM 859 C CA . ASP A 1 111 ? -42.906 15.276 40.123 1.00 40.41 111 ASP A CA 1
ATOM 860 C C . ASP A 1 111 ? -41.494 14.816 40.526 1.00 40.41 111 ASP A C 1
ATOM 862 O O . ASP A 1 111 ? -40.731 15.570 41.130 1.00 40.41 111 ASP A O 1
ATOM 866 N N . ALA A 1 112 ? -41.145 13.565 40.194 1.00 46.88 112 ALA A N 1
ATOM 867 C CA . ALA A 1 112 ? -39.920 12.864 40.614 1.00 46.88 112 ALA A CA 1
ATOM 868 C C . ALA A 1 112 ? -38.587 13.517 40.173 1.00 46.88 112 ALA A C 1
ATOM 870 O O . ALA A 1 112 ? -37.516 13.012 40.506 1.00 46.88 112 ALA A O 1
ATOM 871 N N . ILE A 1 113 ? -38.634 14.633 39.442 1.00 37.44 113 ILE A N 1
ATOM 872 C CA . ILE A 1 113 ? -37.480 15.457 39.079 1.00 37.44 113 ILE A CA 1
ATOM 873 C C . ILE A 1 113 ? -37.853 16.915 39.398 1.00 37.44 113 ILE A C 1
ATOM 875 O O . ILE A 1 113 ? -38.823 17.414 38.824 1.00 37.44 113 ILE A O 1
ATOM 879 N N . PRO A 1 114 ? -37.132 17.615 40.294 1.00 48.09 114 PRO A N 1
ATOM 880 C CA . PRO A 1 114 ? -37.454 18.998 40.628 1.00 48.09 114 PRO A CA 1
ATOM 881 C C . PRO A 1 114 ? -37.222 19.899 39.411 1.00 48.09 114 PRO A C 1
ATOM 883 O O . PRO A 1 114 ? -36.115 19.963 38.877 1.00 48.09 114 PRO A O 1
ATOM 886 N N . SER A 1 115 ? -38.266 20.602 38.973 1.00 44.00 115 SER A N 1
ATOM 887 C CA . SER A 1 115 ? -38.189 21.549 37.858 1.00 44.00 115 SER A CA 1
ATOM 888 C C . SER A 1 115 ? -38.128 22.982 38.383 1.00 44.00 115 SER A C 1
ATOM 890 O O . SER A 1 115 ? -38.993 23.392 39.163 1.00 44.00 115 SER A O 1
ATOM 892 N N . PHE A 1 116 ? -37.125 23.740 37.941 1.00 52.84 116 PHE A N 1
ATOM 893 C CA . PHE A 1 116 ? -36.979 25.164 38.237 1.00 52.84 116 PHE A CA 1
ATOM 894 C C . PHE A 1 116 ? -37.628 26.004 37.133 1.00 52.84 116 PHE A C 1
ATOM 896 O O . PHE A 1 116 ? -37.319 25.820 35.954 1.00 52.84 116 PHE A O 1
ATOM 903 N N . GLN A 1 117 ? -38.507 26.935 37.508 1.00 49.03 117 GLN A N 1
ATOM 904 C CA . GLN A 1 117 ? -39.032 27.959 36.604 1.00 49.03 117 GLN A CA 1
ATOM 905 C C . GLN A 1 117 ? -38.621 29.339 37.113 1.00 49.03 117 GLN A C 1
ATOM 907 O O . GLN A 1 117 ? -39.056 29.771 38.178 1.00 49.03 117 GLN A O 1
ATOM 912 N N . GLY A 1 118 ? -37.783 30.029 36.340 1.00 54.91 118 GLY A N 1
ATOM 913 C CA . GLY A 1 118 ? -37.228 31.315 36.735 1.00 54.91 118 GLY A CA 1
ATOM 914 C C . GLY A 1 118 ? -36.302 31.947 35.702 1.00 54.91 118 GLY A C 1
ATOM 915 O O . GLY A 1 118 ? -35.989 31.346 34.673 1.00 54.91 118 GLY A O 1
ATOM 916 N N . LYS A 1 119 ? -35.861 33.174 35.985 1.00 48.53 119 LYS A N 1
ATOM 917 C CA . LYS A 1 119 ? -34.903 33.933 35.179 1.00 48.53 119 LYS A CA 1
ATOM 918 C C . LYS A 1 119 ? -33.499 33.752 35.756 1.00 48.53 119 LYS A C 1
ATOM 920 O O . LYS A 1 119 ? -33.260 34.039 36.923 1.00 48.53 119 LYS A O 1
ATOM 925 N N . ILE A 1 120 ? -32.568 33.307 34.918 1.00 50.69 120 ILE A N 1
ATOM 926 C CA . ILE A 1 120 ? -31.141 33.235 35.247 1.00 50.69 120 ILE A CA 1
ATOM 927 C C . ILE A 1 120 ? -30.471 34.469 34.643 1.00 50.69 120 ILE A C 1
ATOM 929 O O . ILE A 1 120 ? -30.529 34.670 33.429 1.00 50.69 120 ILE A O 1
ATOM 933 N N . THR A 1 121 ? -29.850 35.299 35.477 1.00 51.91 121 THR A N 1
ATOM 934 C CA . THR A 1 121 ? -29.099 36.486 35.056 1.00 51.91 121 THR A CA 1
ATOM 935 C C . THR A 1 121 ? -27.623 36.282 35.379 1.00 51.91 121 THR A C 1
ATOM 937 O O . THR A 1 121 ? -27.258 36.035 36.524 1.00 51.91 121 THR A O 1
ATOM 940 N N . GLN A 1 122 ? -26.757 36.391 34.371 1.00 51.31 122 GLN A N 1
ATOM 941 C CA . GLN A 1 122 ? -25.312 36.245 34.539 1.00 51.31 122 GLN A CA 1
ATOM 942 C C . GLN A 1 122 ? -24.611 37.583 34.297 1.00 51.31 122 GLN A C 1
ATOM 944 O O . GLN A 1 122 ? -24.690 38.144 33.206 1.00 51.31 122 GLN A O 1
ATOM 949 N N . THR A 1 123 ? -23.878 38.064 35.300 1.00 60.81 123 THR A N 1
ATOM 950 C CA . THR A 1 123 ? -23.083 39.296 35.225 1.00 60.81 123 THR A CA 1
ATOM 951 C C . THR A 1 123 ? -21.597 38.950 35.250 1.00 60.81 123 THR A C 1
ATOM 953 O O . THR A 1 123 ? -21.145 38.216 36.129 1.00 60.81 123 THR A O 1
ATOM 956 N N . LYS A 1 124 ? -20.824 39.481 34.293 1.00 59.66 124 LYS A N 1
ATOM 957 C CA . LYS A 1 124 ? -19.372 39.260 34.168 1.00 59.66 124 LYS A CA 1
ATOM 958 C C . LYS A 1 124 ? -18.639 40.599 34.263 1.00 59.66 124 LYS A C 1
ATOM 960 O O . LYS A 1 124 ? -18.911 41.496 33.467 1.00 59.66 124 LYS A O 1
ATOM 965 N N . LYS A 1 125 ? -17.712 40.725 35.213 1.00 66.81 125 LYS A N 1
ATOM 966 C CA . LYS A 1 125 ? -16.859 41.905 35.419 1.00 66.81 125 LYS A CA 1
ATOM 967 C C . LYS A 1 125 ? -15.386 41.520 35.312 1.00 66.81 125 LYS A C 1
ATOM 969 O O . LYS A 1 125 ? -14.985 40.453 35.777 1.00 66.81 125 LYS A O 1
ATOM 974 N N . GLY A 1 126 ? -14.586 42.395 34.710 1.00 66.94 126 GLY A N 1
ATOM 975 C CA . GLY A 1 126 ? -13.132 42.256 34.650 1.00 66.94 126 GLY A CA 1
ATOM 976 C C . GLY A 1 126 ? -12.453 43.583 34.963 1.00 66.94 126 GLY A C 1
ATOM 977 O O . GLY A 1 126 ? -12.784 44.598 34.351 1.00 66.94 126 GLY A O 1
ATOM 978 N N . GLU A 1 127 ? -11.515 43.566 35.904 1.00 71.69 127 GLU A N 1
ATOM 979 C CA . GLU A 1 127 ? -10.707 44.712 36.315 1.00 71.69 127 GLU A CA 1
ATOM 980 C C . GLU A 1 127 ? -9.227 44.417 36.034 1.00 71.69 127 GLU A C 1
ATOM 982 O O . GLU A 1 127 ? -8.704 43.363 36.413 1.00 71.69 127 GLU A O 1
ATOM 987 N N . PHE A 1 128 ? -8.556 45.339 35.341 1.00 72.81 128 PHE A N 1
ATOM 988 C CA . PHE A 1 128 ? -7.141 45.225 34.979 1.00 72.81 128 PHE A CA 1
ATOM 989 C C . PHE A 1 128 ? -6.340 46.347 35.643 1.00 72.81 128 PHE A C 1
ATOM 991 O O . PHE A 1 128 ? -6.559 47.522 35.341 1.00 72.81 128 PHE A O 1
ATOM 998 N N . GLU A 1 129 ? -5.387 45.985 36.504 1.00 75.88 129 GLU A N 1
ATOM 999 C CA . GLU A 1 129 ? -4.447 46.919 37.128 1.00 75.88 129 GLU A CA 1
ATOM 1000 C C . GLU A 1 129 ? -3.114 46.902 36.365 1.00 75.88 129 GLU A C 1
ATOM 1002 O O . GLU A 1 129 ? -2.362 45.925 36.425 1.00 75.88 129 GLU A O 1
ATOM 1007 N N . VAL A 1 130 ? -2.830 47.974 35.614 1.00 75.44 130 VAL A N 1
ATOM 1008 C CA . VAL A 1 130 ? -1.637 48.084 34.753 1.00 75.44 130 VAL A CA 1
ATOM 1009 C C . VAL A 1 130 ? -0.589 49.012 35.389 1.00 75.44 130 VAL A C 1
ATOM 1011 O O . VAL A 1 130 ? -0.921 50.166 35.678 1.00 75.44 130 VAL A O 1
ATOM 1014 N N . PRO A 1 131 ? 0.666 48.564 35.597 1.00 74.25 131 PRO A N 1
ATOM 1015 C CA . PRO A 1 131 ? 1.738 49.411 36.128 1.00 74.25 131 PRO A CA 1
ATOM 1016 C C . PRO A 1 131 ? 2.156 50.508 35.139 1.00 74.25 131 PRO A C 1
ATOM 1018 O O . PRO A 1 131 ? 2.245 50.264 33.933 1.00 74.25 131 PRO A O 1
ATOM 1021 N N . LYS A 1 132 ? 2.456 51.712 35.642 1.00 67.12 132 LYS A N 1
ATOM 1022 C CA . LYS A 1 132 ? 3.037 52.798 34.827 1.00 67.12 132 LYS A CA 1
ATOM 1023 C C . LYS A 1 132 ? 4.385 52.365 34.224 1.00 67.12 132 LYS A C 1
ATOM 1025 O O . LYS A 1 132 ? 5.125 51.621 34.850 1.00 67.12 132 LYS A O 1
ATOM 1030 N N . ASP A 1 133 ? 4.670 52.837 33.008 1.00 64.19 133 ASP A N 1
ATOM 1031 C CA . ASP A 1 133 ? 5.887 52.585 32.204 1.00 64.19 133 ASP A CA 1
ATOM 1032 C C . ASP A 1 133 ? 6.001 51.220 31.490 1.00 64.19 133 ASP A C 1
ATOM 1034 O O . ASP A 1 133 ? 7.055 50.869 30.954 1.00 64.19 133 ASP A O 1
ATOM 1038 N N . ARG A 1 134 ? 4.892 50.475 31.366 1.00 66.00 134 ARG A N 1
ATOM 1039 C CA . ARG A 1 134 ? 4.807 49.232 30.571 1.00 66.00 134 ARG A CA 1
ATOM 1040 C C . ARG A 1 134 ? 3.797 49.336 29.425 1.00 66.00 134 ARG A C 1
ATOM 1042 O O . ARG A 1 134 ? 2.696 48.790 29.474 1.00 66.00 134 ARG A O 1
ATOM 1049 N N . ALA A 1 135 ? 4.198 50.029 28.355 1.00 63.47 135 ALA A N 1
ATOM 1050 C CA . ALA A 1 135 ? 3.377 50.224 27.150 1.00 63.47 135 ALA A CA 1
ATOM 1051 C C . ALA A 1 135 ? 3.010 48.907 26.428 1.00 63.47 135 ALA A C 1
ATOM 1053 O O . ALA A 1 135 ? 1.999 48.835 25.727 1.00 63.47 135 ALA A O 1
ATOM 1054 N N . ASP A 1 136 ? 3.816 47.859 26.615 1.00 67.44 136 ASP A N 1
ATOM 1055 C CA . ASP A 1 136 ? 3.566 46.500 26.130 1.00 67.44 136 ASP A CA 1
ATOM 1056 C C . ASP A 1 136 ? 2.312 45.881 26.765 1.00 67.44 136 ASP A C 1
ATOM 1058 O O . ASP A 1 136 ? 1.507 45.254 26.072 1.00 67.44 136 ASP A O 1
ATOM 1062 N N . LEU A 1 137 ? 2.117 46.100 28.067 1.00 69.75 137 LEU A N 1
ATOM 1063 C CA . LEU A 1 137 ? 0.972 45.581 28.815 1.00 69.75 137 LEU A CA 1
ATOM 1064 C C . LEU A 1 137 ? -0.301 46.374 28.522 1.00 69.75 137 LEU A C 1
ATOM 1066 O O . LEU A 1 137 ? -1.368 45.780 28.373 1.00 69.75 137 LEU A O 1
ATOM 1070 N N . ASP A 1 138 ? -0.188 47.690 28.348 1.00 63.00 138 ASP A N 1
ATOM 1071 C CA . ASP A 1 138 ? -1.320 48.526 27.944 1.00 63.00 138 ASP A CA 1
ATOM 1072 C C . ASP A 1 138 ? -1.882 48.112 26.577 1.00 63.00 138 ASP A C 1
ATOM 1074 O O . ASP A 1 138 ? -3.090 47.903 26.445 1.00 63.00 138 ASP A O 1
ATOM 1078 N N . GLN A 1 139 ? -1.017 47.893 25.578 1.00 63.22 139 GLN A N 1
ATOM 1079 C CA . GLN A 1 139 ? -1.445 47.409 24.259 1.00 63.22 139 GLN A CA 1
ATOM 1080 C C . GLN A 1 139 ? -2.029 45.994 24.298 1.00 63.22 139 GLN A C 1
ATOM 1082 O O . GLN A 1 139 ? -2.904 45.657 23.496 1.00 63.22 139 GLN A O 1
ATOM 1087 N N . PHE A 1 140 ? -1.526 45.144 25.190 1.00 66.81 140 PHE A N 1
ATOM 1088 C CA . PHE A 1 140 ? -2.040 43.793 25.373 1.00 66.81 140 PHE A CA 1
ATOM 1089 C C . PHE A 1 140 ? -3.459 43.807 25.951 1.00 66.81 140 PHE A C 1
ATOM 1091 O O . PHE A 1 140 ? -4.340 43.143 25.401 1.00 66.81 140 PHE A O 1
ATOM 1098 N N . VAL A 1 141 ? -3.706 44.615 26.988 1.00 66.25 141 VAL A N 1
ATOM 1099 C CA . VAL A 1 141 ? -5.045 44.794 27.570 1.00 66.25 141 VAL A CA 1
ATOM 1100 C C . VAL A 1 141 ? -6.005 45.367 26.531 1.00 66.25 141 VAL A C 1
ATOM 1102 O O . VAL A 1 141 ? -7.085 44.814 26.338 1.00 66.25 141 VAL A O 1
ATOM 1105 N N . ASP A 1 142 ? -5.596 46.385 25.772 1.00 65.31 142 ASP A N 1
ATOM 1106 C CA . ASP A 1 142 ? -6.457 46.988 24.749 1.00 65.31 142 ASP A CA 1
ATOM 1107 C C . ASP A 1 142 ? -6.801 45.996 23.622 1.00 65.31 142 ASP A C 1
ATOM 1109 O O . ASP A 1 142 ? -7.927 45.981 23.124 1.00 65.31 142 ASP A O 1
ATOM 1113 N N . LYS A 1 143 ? -5.872 45.111 23.232 1.00 63.56 143 LYS A N 1
ATOM 1114 C CA . LYS A 1 143 ? -6.152 44.034 22.264 1.00 63.56 143 LYS A CA 1
ATOM 1115 C C . LYS A 1 143 ? -7.101 42.979 22.817 1.00 63.56 143 LYS A C 1
ATOM 1117 O O . LYS A 1 143 ? -7.914 42.453 22.061 1.00 63.56 143 LYS A O 1
ATOM 1122 N N . ILE A 1 144 ? -6.997 42.665 24.104 1.00 63.66 144 ILE A N 1
ATOM 1123 C CA . ILE A 1 144 ? -7.881 41.710 24.769 1.00 63.66 144 ILE A CA 1
ATOM 1124 C C . ILE A 1 144 ? -9.295 42.279 24.840 1.00 63.66 144 ILE A C 1
ATOM 1126 O O . ILE A 1 144 ? -10.218 41.640 24.337 1.00 63.66 144 ILE A O 1
ATOM 1130 N N . VAL A 1 145 ? -9.456 43.495 25.370 1.00 64.06 145 VAL A N 1
ATOM 1131 C CA . VAL A 1 145 ? -10.760 44.160 25.522 1.00 64.06 145 VAL A CA 1
ATOM 1132 C C . VAL A 1 145 ? -11.458 44.342 24.175 1.00 64.06 145 VAL A C 1
ATOM 1134 O O . VAL A 1 145 ? -12.654 44.091 24.067 1.00 64.06 145 VAL A O 1
ATOM 1137 N N . ASN A 1 146 ? -10.710 44.698 23.127 1.00 57.84 146 ASN A N 1
ATOM 1138 C CA . ASN A 1 146 ? -11.265 44.884 21.785 1.00 57.84 146 ASN A CA 1
ATOM 1139 C C . ASN A 1 146 ? -11.423 43.578 20.986 1.00 57.84 146 ASN A C 1
ATOM 1141 O O . ASN A 1 146 ? -11.943 43.600 19.868 1.00 57.84 146 ASN A O 1
ATOM 1145 N N . SER A 1 147 ? -10.987 42.431 21.517 1.00 58.72 147 SER A N 1
ATOM 1146 C CA . SER A 1 147 ? -11.224 41.146 20.864 1.00 58.72 147 SER A CA 1
ATOM 1147 C C . SER A 1 147 ? -12.664 40.694 21.117 1.00 58.72 147 SER A C 1
ATOM 1149 O O . SER A 1 147 ? -13.095 40.486 22.250 1.00 58.72 147 SER A O 1
ATOM 1151 N N . SER A 1 148 ? -13.421 40.480 20.041 1.00 47.53 148 SER A N 1
ATOM 1152 C CA . SER A 1 148 ? -14.838 40.072 20.056 1.00 47.53 148 SER A CA 1
ATOM 1153 C C . SER A 1 148 ? -15.112 38.692 20.677 1.00 47.53 148 SER A C 1
ATOM 1155 O O . SER A 1 148 ? -16.233 38.195 20.634 1.00 47.53 148 SER A O 1
ATOM 1157 N N . LYS A 1 149 ? -14.090 38.056 21.256 1.00 53.66 149 LYS A N 1
ATOM 1158 C CA . LYS A 1 149 ? -14.125 36.714 21.843 1.00 53.66 149 LYS A CA 1
ATOM 1159 C C . LYS A 1 149 ? -13.859 36.710 23.346 1.00 53.66 149 LYS A C 1
ATOM 1161 O O . LYS A 1 149 ? -13.656 35.641 23.917 1.00 53.66 149 LYS A O 1
ATOM 1166 N N . LEU A 1 150 ? -13.884 37.868 24.009 1.00 54.78 150 LEU A N 1
ATOM 1167 C CA . LEU A 1 150 ? -13.646 37.947 25.451 1.00 54.78 150 LEU A CA 1
ATOM 1168 C C . LEU A 1 150 ? -14.614 37.050 26.248 1.00 54.78 150 LEU A C 1
ATOM 1170 O O . LEU A 1 150 ? -14.207 36.386 27.196 1.00 54.78 150 LEU A O 1
ATOM 1174 N N . SER A 1 151 ? -15.865 36.925 25.796 1.00 51.69 151 SER A N 1
ATOM 1175 C CA . SER A 1 151 ? -16.868 36.010 26.358 1.00 51.69 151 SER A CA 1
ATOM 1176 C C . SER A 1 151 ? -16.454 34.530 26.332 1.00 51.69 151 SER A C 1
ATOM 1178 O O . SER A 1 151 ? -16.802 33.800 27.261 1.00 51.69 151 SER A O 1
ATOM 1180 N N . GLN A 1 152 ? -15.677 34.104 25.327 1.00 52.28 152 GLN A N 1
ATOM 1181 C CA . GLN A 1 152 ? -15.163 32.735 25.187 1.00 52.28 152 GLN A CA 1
ATOM 1182 C C . GLN A 1 152 ? -13.992 32.451 26.135 1.00 52.28 152 GLN A C 1
ATOM 1184 O O . GLN A 1 152 ? -13.800 31.315 26.555 1.00 52.28 152 GLN A O 1
ATOM 1189 N N . LEU A 1 153 ? -13.217 33.474 26.511 1.00 51.78 153 LEU A N 1
ATOM 1190 C CA . LEU A 1 153 ? -12.205 33.333 27.561 1.00 51.78 153 LEU A CA 1
ATOM 1191 C C . LEU A 1 153 ? -12.876 33.090 28.919 1.00 51.78 153 LEU A C 1
ATOM 1193 O O . LEU A 1 153 ? -12.476 32.182 29.641 1.00 51.78 153 LEU A O 1
ATOM 1197 N N . PHE A 1 154 ? -13.954 33.815 29.236 1.00 49.72 154 PHE A N 1
ATOM 1198 C CA . PHE A 1 154 ? -14.703 33.610 30.484 1.00 49.72 154 PHE A CA 1
ATOM 1199 C C . PHE A 1 154 ? -15.336 32.207 30.602 1.00 49.72 154 PHE A C 1
ATOM 1201 O O . PHE A 1 154 ? -15.416 31.676 31.711 1.00 49.72 154 PHE A O 1
ATOM 1208 N N . SER A 1 155 ? -15.751 31.578 29.494 1.00 50.25 155 SER A N 1
ATOM 1209 C CA . SER A 1 155 ? -16.308 30.211 29.497 1.00 50.25 155 SER A CA 1
ATOM 1210 C C . SER A 1 155 ? -15.264 29.101 29.661 1.00 50.25 155 SER A C 1
ATOM 1212 O O . SER A 1 155 ? -15.633 27.965 29.914 1.00 50.25 155 SER A O 1
ATOM 1214 N N . VAL A 1 156 ? -13.969 29.397 29.503 1.00 46.16 156 VAL A N 1
ATOM 1215 C CA . VAL A 1 156 ? -12.891 28.419 29.755 1.00 46.16 156 VAL A CA 1
ATOM 1216 C C . VAL A 1 156 ? -12.529 28.368 31.242 1.00 46.16 156 VAL A C 1
ATOM 1218 O O . VAL A 1 156 ? -12.133 27.322 31.744 1.00 46.16 156 VAL A O 1
ATOM 1221 N N . PHE A 1 157 ? -12.687 29.484 31.961 1.00 42.91 157 PHE A N 1
ATOM 1222 C CA . PHE A 1 157 ? -12.384 29.564 33.395 1.00 42.91 157 PHE A CA 1
ATOM 1223 C C . PHE A 1 157 ? -13.571 29.214 34.296 1.00 42.91 157 PHE A C 1
ATOM 1225 O O . PHE A 1 157 ? -13.375 28.742 35.413 1.00 42.91 157 PHE A O 1
ATOM 1232 N N . SER A 1 158 ? -14.801 29.412 33.820 1.00 44.06 158 SER A N 1
ATOM 1233 C CA . SER A 1 158 ? -15.984 28.839 34.458 1.00 44.06 158 SER A CA 1
ATOM 1234 C C . SER A 1 158 ? -16.219 27.467 33.838 1.00 44.06 158 SER A C 1
ATOM 1236 O O . SER A 1 158 ? -16.582 27.383 32.673 1.00 44.06 158 SER A O 1
ATOM 1238 N N . ASN A 1 159 ? -15.994 26.387 34.593 1.00 37.16 159 ASN A N 1
ATOM 1239 C CA . ASN A 1 159 ? -16.292 24.995 34.208 1.00 37.16 159 ASN A CA 1
ATOM 1240 C C . ASN A 1 159 ? -17.815 24.746 34.032 1.00 37.16 159 ASN A C 1
ATOM 1242 O O . ASN A 1 159 ? -18.369 23.754 34.493 1.00 37.16 159 ASN A O 1
ATOM 1246 N N . THR A 1 160 ? -18.524 25.661 33.380 1.00 36.62 160 THR A N 1
ATOM 1247 C CA . THR A 1 160 ? -19.894 25.513 32.912 1.00 36.62 160 THR A CA 1
ATOM 1248 C C . THR A 1 160 ? -19.835 25.127 31.444 1.00 36.62 160 THR A C 1
ATOM 1250 O O . THR A 1 160 ? -19.875 25.965 30.547 1.00 36.62 160 THR A O 1
ATOM 1253 N N . SER A 1 161 ? -19.726 23.824 31.201 1.00 32.62 161 SER A N 1
ATOM 1254 C CA . SER A 1 161 ? -20.172 23.224 29.951 1.00 32.62 161 SER A CA 1
ATOM 1255 C C . SER A 1 161 ? -21.675 23.489 29.803 1.00 32.62 161 SER A C 1
ATOM 1257 O O . SER A 1 161 ? -22.483 22.843 30.473 1.00 32.62 161 SER A O 1
ATOM 1259 N N . GLU A 1 162 ? -22.062 24.449 28.962 1.00 30.17 162 GLU A N 1
ATOM 1260 C CA . GLU A 1 162 ? -23.461 24.657 28.570 1.00 30.17 162 GLU A CA 1
ATOM 1261 C C . GLU A 1 162 ? -23.966 23.450 27.760 1.00 30.17 162 GLU A C 1
ATOM 1263 O O . GLU A 1 162 ? -23.793 23.345 26.550 1.00 30.17 162 GLU A O 1
ATOM 1268 N N . GLY A 1 163 ? -24.516 22.479 28.491 1.00 26.38 163 GLY A N 1
ATOM 1269 C CA . GLY A 1 163 ? -25.948 22.185 28.496 1.00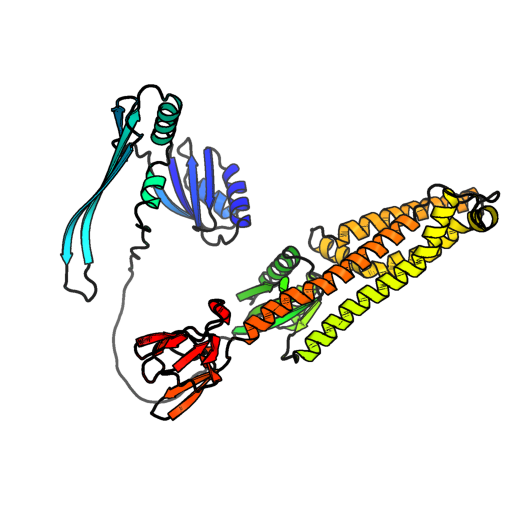 26.38 163 GLY A CA 1
ATOM 1270 C C . GLY A 1 163 ? -26.639 21.873 27.167 1.00 26.38 163 GLY A C 1
ATOM 1271 O O . GLY A 1 163 ? -27.163 22.760 26.502 1.00 26.38 163 GLY A O 1
ATOM 1272 N N . GLN A 1 164 ? -26.852 20.578 26.917 1.00 21.88 164 GLN A N 1
ATOM 1273 C CA . GLN A 1 164 ? -28.158 20.115 26.445 1.00 21.88 164 GLN A CA 1
ATOM 1274 C C . GLN A 1 164 ? -29.180 20.313 27.571 1.00 21.88 164 GLN A C 1
ATOM 1276 O O . GLN A 1 164 ? -29.075 19.658 28.605 1.00 21.88 164 GLN A O 1
ATOM 1281 N N . VAL A 1 165 ? -30.196 21.149 27.353 1.00 24.73 165 VAL A N 1
ATOM 1282 C CA . VAL A 1 165 ? -31.467 21.066 28.081 1.00 24.73 165 VAL A CA 1
ATOM 1283 C C . VAL A 1 165 ? -32.628 21.274 27.103 1.00 24.73 165 VAL A C 1
ATOM 1285 O O . VAL A 1 165 ? -32.657 22.234 26.339 1.00 24.73 165 VAL A O 1
ATOM 1288 N N . SER A 1 166 ? -33.583 20.349 27.216 1.00 22.23 166 SER A N 1
ATOM 1289 C CA . SER A 1 166 ? -34.972 20.357 26.740 1.00 22.23 166 SER A CA 1
ATOM 1290 C C . SER A 1 166 ? -35.274 19.969 25.291 1.00 22.23 166 SER A C 1
ATOM 1292 O O . SER A 1 166 ? -35.185 20.747 24.346 1.00 22.23 166 SER A O 1
ATOM 1294 N N . ALA A 1 167 ? -35.793 18.744 25.178 1.00 25.12 167 ALA A N 1
ATOM 1295 C CA . ALA A 1 167 ? -36.781 18.368 24.181 1.00 25.12 167 ALA A CA 1
ATOM 1296 C C . ALA A 1 167 ? -38.150 18.970 24.546 1.00 25.12 167 ALA A C 1
ATOM 1298 O O . ALA A 1 167 ? -38.552 18.936 25.709 1.00 25.12 167 ALA A O 1
ATOM 1299 N N . THR A 1 168 ? -38.896 19.425 23.540 1.00 22.67 168 THR A N 1
ATOM 1300 C CA . THR A 1 168 ? -40.334 19.691 23.657 1.00 22.67 168 THR A CA 1
ATOM 1301 C C . THR A 1 168 ? -41.082 18.602 22.899 1.00 22.67 168 THR A C 1
ATOM 1303 O O . THR A 1 168 ? -40.890 18.418 21.697 1.00 22.67 168 THR A O 1
ATOM 1306 N N . ALA A 1 169 ? -41.922 17.861 23.616 1.00 26.12 169 ALA A N 1
ATOM 1307 C CA . ALA A 1 169 ? -42.912 16.956 23.053 1.00 26.12 169 ALA A CA 1
ATOM 1308 C C . ALA A 1 169 ? -44.174 17.737 22.658 1.00 26.12 169 ALA A C 1
ATOM 1310 O O . ALA A 1 169 ? -44.531 18.682 23.355 1.00 26.12 169 ALA A O 1
ATOM 1311 N N . GLN A 1 170 ? -44.876 17.294 21.609 1.00 26.94 170 GLN A N 1
ATOM 1312 C CA . GLN A 1 170 ? -46.289 16.877 21.665 1.00 26.94 170 GLN A CA 1
ATOM 1313 C C . GLN A 1 170 ? -46.866 16.675 20.254 1.00 26.94 170 GLN A C 1
ATOM 1315 O O . GLN A 1 170 ? -46.922 17.593 19.445 1.00 26.94 170 GLN A O 1
ATOM 1320 N N . ASN A 1 171 ? -47.376 15.470 20.002 1.00 25.66 171 ASN A N 1
ATOM 1321 C CA . ASN A 1 171 ? -48.793 15.321 19.688 1.00 25.66 171 ASN A CA 1
ATOM 1322 C C . ASN A 1 171 ? -49.281 13.949 20.161 1.00 25.66 171 ASN A C 1
ATOM 1324 O O . ASN A 1 171 ? -48.681 12.910 19.897 1.00 25.66 171 ASN A O 1
ATOM 1328 N N . THR A 1 172 ? -50.349 14.013 20.941 1.00 27.66 172 THR A N 1
ATOM 1329 C CA . THR A 1 172 ? -51.067 12.943 21.625 1.00 27.66 172 THR A CA 1
ATOM 1330 C C . THR A 1 172 ? -52.289 12.499 20.822 1.00 27.66 172 THR A C 1
ATOM 1332 O O . THR A 1 172 ? -52.729 13.202 19.912 1.00 27.66 172 THR A O 1
ATOM 1335 N N . SER A 1 173 ? -52.889 11.396 21.295 1.00 24.75 173 SER A N 1
ATOM 1336 C CA . SER A 1 173 ? -54.253 10.870 21.049 1.00 24.75 173 SER A CA 1
ATOM 1337 C C . SER A 1 173 ? -54.238 9.582 20.203 1.00 24.75 173 SER A C 1
ATOM 1339 O O . SER A 1 173 ? -53.694 9.579 19.113 1.00 24.75 173 SER A O 1
ATOM 1341 N N . ALA A 1 174 ? -54.816 8.444 20.605 1.00 24.20 174 ALA A N 1
ATOM 1342 C CA . ALA A 1 174 ? -55.793 8.195 21.658 1.00 24.20 174 ALA A CA 1
ATOM 1343 C C . ALA A 1 174 ? -55.935 6.678 21.969 1.00 24.20 174 ALA A C 1
ATOM 1345 O O . ALA A 1 174 ? -55.650 5.841 21.119 1.00 24.20 174 ALA A O 1
ATOM 1346 N N . LEU A 1 175 ? -56.503 6.386 23.152 1.00 25.25 175 LEU A N 1
ATOM 1347 C CA . LEU A 1 175 ? -57.412 5.261 23.475 1.00 25.25 175 LEU A CA 1
ATOM 1348 C C . LEU A 1 175 ? -56.858 3.833 23.743 1.00 25.25 175 LEU A C 1
ATOM 1350 O O . LEU A 1 175 ? -56.897 2.943 22.910 1.00 25.25 175 LEU A O 1
ATOM 1354 N N . GLN A 1 176 ? -56.407 3.622 24.985 1.00 26.89 176 GLN A N 1
ATOM 1355 C CA . GLN A 1 176 ? -57.107 2.905 26.079 1.00 26.89 176 GLN A CA 1
ATOM 1356 C C . GLN A 1 176 ? -57.681 1.468 25.911 1.00 26.89 176 GLN A C 1
ATOM 1358 O O . GLN A 1 176 ? -58.652 1.260 25.195 1.00 26.89 176 GLN A O 1
ATOM 1363 N N . ARG A 1 177 ? -57.206 0.590 26.830 1.00 27.80 177 ARG A N 1
ATOM 1364 C CA . ARG A 1 177 ? -57.769 -0.677 27.391 1.00 27.80 177 ARG A CA 1
ATOM 1365 C C . ARG A 1 177 ? -57.875 -1.861 26.409 1.00 27.80 177 ARG A C 1
ATOM 1367 O O . ARG A 1 177 ? -58.358 -1.725 25.302 1.00 27.80 177 ARG A O 1
ATOM 1374 N N . THR A 1 178 ? -57.460 -3.085 26.750 1.00 23.77 178 THR A N 1
ATOM 1375 C CA . THR A 1 178 ? -57.962 -3.921 27.858 1.00 23.77 178 THR A CA 1
ATOM 1376 C C . THR A 1 178 ? -57.012 -5.117 28.082 1.00 23.77 178 THR A C 1
ATOM 1378 O O . THR A 1 178 ? -56.262 -5.495 27.189 1.00 23.77 178 THR A O 1
ATOM 1381 N N . ILE A 1 179 ? -57.039 -5.669 29.293 1.00 30.20 179 ILE A N 1
ATOM 1382 C CA . ILE A 1 179 ? -56.311 -6.849 29.792 1.00 30.20 179 ILE A CA 1
ATOM 1383 C C . ILE A 1 179 ? -56.676 -8.115 28.990 1.00 30.20 179 ILE A C 1
ATOM 1385 O O . ILE A 1 179 ? -57.861 -8.310 28.754 1.00 30.20 179 ILE A O 1
ATOM 1389 N N . ASP A 1 180 ? -55.708 -8.987 28.660 1.00 23.27 180 ASP A N 1
ATOM 1390 C CA . ASP A 1 180 ? -55.823 -10.427 28.969 1.00 23.27 180 ASP A CA 1
ATOM 1391 C C . ASP A 1 180 ? -54.510 -11.217 28.818 1.00 23.27 180 ASP A C 1
ATOM 1393 O O . ASP A 1 180 ? -53.787 -11.125 27.826 1.00 23.27 180 ASP A O 1
ATOM 1397 N N . ILE A 1 181 ? -54.220 -12.018 29.844 1.00 35.78 181 ILE A N 1
ATOM 1398 C CA . ILE A 1 181 ? -53.175 -13.039 29.861 1.00 35.78 181 ILE A CA 1
ATOM 1399 C C . ILE A 1 181 ? -53.839 -14.329 29.389 1.00 35.78 181 ILE A C 1
ATOM 1401 O O . ILE A 1 181 ? -54.586 -14.932 30.151 1.00 35.78 181 ILE A O 1
ATOM 1405 N N . SER A 1 182 ? -53.559 -14.773 28.164 1.00 28.03 182 SER A N 1
ATOM 1406 C CA . SER A 1 182 ? -53.326 -16.186 27.817 1.00 28.03 182 SER A CA 1
ATOM 1407 C C . SER A 1 182 ? -53.325 -16.422 26.299 1.00 28.03 182 SER A C 1
ATOM 1409 O O . SER A 1 182 ? -54.054 -15.794 25.546 1.00 28.03 182 SER A O 1
ATOM 1411 N N . GLN A 1 183 ? -52.530 -17.423 25.907 1.00 28.66 183 GLN A N 1
ATOM 1412 C CA . GLN A 1 183 ? -52.557 -18.169 24.639 1.00 28.66 183 GLN A CA 1
ATOM 1413 C C . GLN A 1 183 ? -51.717 -17.651 23.451 1.00 28.66 183 GLN A C 1
ATOM 1415 O O . GLN A 1 183 ? -52.115 -16.822 22.651 1.00 28.66 183 GLN A O 1
ATOM 1420 N N . HIS A 1 184 ? -50.559 -18.306 23.322 1.00 29.17 184 HIS A N 1
ATOM 1421 C CA . HIS A 1 184 ? -50.056 -18.975 22.118 1.00 29.17 184 HIS A CA 1
ATOM 1422 C C . HIS A 1 184 ? -49.819 -18.195 20.810 1.00 29.17 184 HIS A C 1
ATOM 1424 O O . HIS A 1 184 ? -50.726 -17.764 20.110 1.00 29.17 184 HIS A O 1
ATOM 1430 N N . SER A 1 185 ? -48.551 -18.325 20.397 1.00 27.53 185 SER A N 1
ATOM 1431 C CA . SER A 1 185 ? -47.976 -18.304 19.044 1.00 27.53 185 SER A CA 1
ATOM 1432 C C . SER A 1 185 ? -47.293 -17.001 18.609 1.00 27.53 185 SER A C 1
ATOM 1434 O O . SER A 1 185 ? -47.899 -16.010 18.223 1.00 27.53 185 SER A O 1
ATOM 1436 N N . ARG A 1 186 ? -45.953 -17.046 18.657 1.00 29.19 186 ARG A N 1
ATOM 1437 C CA . ARG A 1 186 ? -45.058 -16.150 17.917 1.00 29.19 186 ARG A CA 1
ATOM 1438 C C . ARG A 1 186 ? -45.322 -16.305 16.412 1.00 29.19 186 ARG A C 1
ATOM 1440 O O . ARG A 1 186 ? -45.177 -17.425 15.924 1.00 29.19 186 ARG A O 1
ATOM 1447 N N . PRO A 1 187 ? -45.480 -15.220 15.644 1.00 31.08 187 PRO A N 1
ATOM 1448 C CA . PRO A 1 187 ? -44.863 -15.128 14.337 1.00 31.08 187 PRO A CA 1
ATOM 1449 C C . PRO A 1 187 ? -43.458 -14.546 14.526 1.00 31.08 187 PRO A C 1
ATOM 1451 O O . PRO A 1 187 ? -43.273 -13.425 14.998 1.00 31.08 187 PRO A O 1
ATOM 1454 N N . ALA A 1 188 ? -42.442 -15.342 14.205 1.00 37.78 188 ALA A N 1
ATOM 1455 C CA . ALA A 1 188 ? -41.079 -14.857 14.097 1.00 37.78 188 ALA A CA 1
ATOM 1456 C C . ALA A 1 188 ? -40.952 -13.995 12.832 1.00 37.78 188 ALA A C 1
ATOM 1458 O O . ALA A 1 188 ? -40.960 -14.517 11.722 1.00 37.78 188 ALA A O 1
ATOM 1459 N N . THR A 1 189 ? -40.774 -12.689 12.995 1.00 35.69 189 THR A N 1
ATOM 1460 C CA . THR A 1 189 ? -40.109 -11.844 11.996 1.00 35.69 189 THR A CA 1
ATOM 1461 C C . THR A 1 189 ? -38.852 -11.283 12.636 1.00 35.69 189 THR A C 1
ATOM 1463 O O . THR A 1 189 ? -38.876 -10.259 13.315 1.00 35.69 189 THR A O 1
ATOM 1466 N N . VAL A 1 190 ? -37.755 -12.020 12.467 1.00 43.75 190 VAL A N 1
ATOM 1467 C CA . VAL A 1 190 ? -36.395 -11.550 12.746 1.00 43.75 190 VAL A CA 1
ATOM 1468 C C . VAL A 1 190 ? -36.077 -10.442 11.730 1.00 43.75 190 VAL A C 1
ATOM 1470 O O . VAL A 1 190 ? -36.308 -10.662 10.540 1.00 43.75 190 VAL A O 1
ATOM 1473 N N . PRO A 1 191 ? -35.553 -9.267 12.124 1.00 48.91 191 PRO A N 1
ATOM 1474 C CA . PRO A 1 191 ? -34.979 -8.347 11.152 1.00 48.91 191 PRO A CA 1
ATOM 1475 C C . PRO A 1 191 ? -33.711 -9.000 10.583 1.00 48.91 191 PRO A C 1
ATOM 1477 O O . PRO A 1 191 ? -32.795 -9.336 11.328 1.00 48.91 191 PRO A O 1
ATOM 1480 N N . SER A 1 192 ? -33.681 -9.214 9.267 1.00 63.62 192 SER A N 1
ATOM 1481 C CA . SER A 1 192 ? -32.617 -9.878 8.495 1.00 63.62 192 SER A CA 1
ATOM 1482 C C . SER A 1 192 ? -31.334 -9.041 8.382 1.00 63.62 192 SER A C 1
ATOM 1484 O O . SER A 1 192 ? -30.783 -8.879 7.294 1.00 63.62 192 SER A O 1
ATOM 1486 N N . GLU A 1 193 ? -30.879 -8.451 9.487 1.00 79.81 193 GLU A N 1
ATOM 1487 C CA . GLU A 1 193 ? -29.607 -7.735 9.562 1.00 79.81 193 GLU A CA 1
ATOM 1488 C C . GLU A 1 193 ? -28.475 -8.721 9.840 1.00 79.81 193 GLU A C 1
ATOM 1490 O O . GLU A 1 193 ? -28.375 -9.309 10.915 1.00 79.81 193 GLU A O 1
ATOM 1495 N N . GLU A 1 194 ? -27.599 -8.875 8.856 1.00 84.12 194 GLU A N 1
ATOM 1496 C CA . GLU A 1 194 ? -26.402 -9.695 8.939 1.00 84.12 194 GLU A CA 1
ATOM 1497 C C . GLU A 1 194 ? -25.163 -8.805 9.042 1.00 84.12 194 GLU A C 1
ATOM 1499 O O . GLU A 1 194 ? -25.087 -7.713 8.468 1.00 84.12 194 GLU A O 1
ATOM 1504 N N . ARG A 1 195 ? -24.159 -9.287 9.777 1.00 86.00 195 ARG A N 1
ATOM 1505 C CA . ARG A 1 195 ? -22.845 -8.651 9.886 1.00 86.00 195 ARG A CA 1
ATOM 1506 C C . ARG A 1 195 ? -21.785 -9.624 9.414 1.00 86.00 195 ARG A C 1
ATOM 1508 O O . ARG A 1 195 ? -21.594 -10.669 10.028 1.00 86.00 195 ARG A O 1
ATOM 1515 N N . THR A 1 196 ? -21.050 -9.257 8.371 1.00 85.00 196 THR A N 1
ATOM 1516 C CA . THR A 1 196 ? -19.888 -10.030 7.915 1.00 85.00 196 THR A CA 1
ATOM 1517 C C . THR A 1 196 ? -18.651 -9.156 7.796 1.00 85.00 196 THR A C 1
ATOM 1519 O O . THR A 1 196 ? -18.710 -7.933 7.631 1.00 85.00 196 THR A O 1
ATOM 1522 N N . ALA A 1 197 ? -17.498 -9.805 7.935 1.00 86.50 197 ALA A N 1
ATOM 1523 C CA . ALA A 1 197 ? -16.203 -9.186 7.739 1.00 86.50 197 ALA A CA 1
ATOM 1524 C C . ALA A 1 197 ? -15.544 -9.747 6.476 1.00 86.50 197 ALA A C 1
ATOM 1526 O O . ALA A 1 197 ? -15.643 -10.935 6.172 1.00 86.50 197 ALA A O 1
ATOM 1527 N N . PHE A 1 198 ? -14.828 -8.891 5.759 1.00 88.06 198 PHE A N 1
ATOM 1528 C CA . PHE A 1 198 ? -14.074 -9.247 4.564 1.00 88.06 198 PHE A CA 1
ATOM 1529 C C . PHE A 1 198 ? -12.616 -8.852 4.760 1.00 88.06 198 PHE A C 1
ATOM 1531 O O . PHE A 1 198 ? -12.333 -7.745 5.223 1.00 88.06 198 PHE A O 1
ATOM 1538 N N . SER A 1 199 ? -11.690 -9.741 4.403 1.00 86.56 199 SER A N 1
ATOM 1539 C CA . SER A 1 199 ? -10.280 -9.379 4.261 1.00 86.56 199 SER A CA 1
ATOM 1540 C C . SER A 1 199 ? -10.085 -8.769 2.885 1.00 86.56 199 SER A C 1
ATOM 1542 O O . SER A 1 199 ? -10.529 -9.340 1.886 1.00 86.56 199 SER A O 1
ATOM 1544 N N . ILE A 1 200 ? -9.452 -7.603 2.829 1.00 85.31 200 ILE A N 1
ATOM 1545 C CA . ILE A 1 200 ? -9.266 -6.862 1.590 1.00 85.31 200 ILE A CA 1
ATOM 1546 C C . ILE A 1 200 ? -7.781 -6.815 1.258 1.00 85.31 200 ILE A C 1
ATOM 1548 O O . ILE A 1 200 ? -6.974 -6.280 2.010 1.00 85.31 200 ILE A O 1
ATOM 1552 N N . THR A 1 201 ? -7.428 -7.320 0.079 1.00 79.31 201 THR A N 1
ATOM 1553 C CA . THR A 1 201 ? -6.066 -7.267 -0.455 1.00 79.31 201 THR A CA 1
ATOM 1554 C C . THR A 1 201 ? -5.921 -6.109 -1.443 1.00 79.31 201 THR A C 1
ATOM 1556 O O . THR A 1 201 ? -6.779 -5.903 -2.305 1.00 79.31 201 THR A O 1
ATOM 1559 N N . GLY A 1 202 ? -4.795 -5.392 -1.356 1.00 72.62 202 GLY A N 1
ATOM 1560 C CA . GLY A 1 202 ? -4.430 -4.308 -2.278 1.00 72.62 202 GLY A CA 1
ATOM 1561 C C . GLY A 1 202 ? -4.699 -2.894 -1.754 1.00 72.62 202 GLY A C 1
ATOM 1562 O O . GLY A 1 202 ? -4.540 -1.933 -2.500 1.00 72.62 202 GLY A O 1
ATOM 1563 N N . MET A 1 203 ? -5.098 -2.735 -0.487 1.00 78.12 203 MET A N 1
ATOM 1564 C CA . MET A 1 203 ? -5.197 -1.412 0.136 1.00 78.12 203 MET A CA 1
ATOM 1565 C C . MET A 1 203 ? -3.818 -0.908 0.571 1.00 78.12 203 MET A C 1
ATOM 1567 O O . MET A 1 203 ? -3.083 -1.601 1.269 1.00 78.12 203 MET A O 1
ATOM 1571 N N . HIS A 1 204 ? -3.483 0.327 0.195 1.00 68.25 204 HIS A N 1
ATOM 1572 C CA . HIS A 1 204 ? -2.179 0.939 0.490 1.00 68.25 204 HIS A CA 1
ATOM 1573 C C . HIS A 1 204 ? -2.265 2.235 1.304 1.00 68.25 204 HIS A C 1
ATOM 1575 O O . HIS A 1 204 ? -1.241 2.747 1.743 1.00 68.25 204 HIS A O 1
ATOM 1581 N N . CYS A 1 205 ? -3.463 2.775 1.524 1.00 69.81 205 CYS A N 1
ATOM 1582 C CA . CYS A 1 205 ? -3.662 3.977 2.327 1.00 69.81 205 CYS A CA 1
ATOM 1583 C C . CYS A 1 205 ? -5.118 4.114 2.786 1.00 69.81 205 CYS A C 1
ATOM 1585 O O . CYS A 1 205 ? -6.013 3.429 2.284 1.00 69.81 205 CYS A O 1
ATOM 1587 N N . THR A 1 206 ? -5.370 5.066 3.684 1.00 70.81 206 THR A N 1
ATOM 1588 C CA . THR A 1 206 ? -6.716 5.455 4.136 1.00 70.81 206 THR A CA 1
ATOM 1589 C C . THR A 1 206 ? -7.624 5.873 2.976 1.00 70.81 206 THR A C 1
ATOM 1591 O O . THR A 1 206 ? -8.818 5.590 2.988 1.00 70.81 206 THR A O 1
ATOM 1594 N N . SER A 1 207 ? -7.069 6.464 1.914 1.00 73.31 207 SER A N 1
ATOM 1595 C CA . SER A 1 207 ? -7.843 6.817 0.719 1.00 73.31 207 SER A CA 1
ATOM 1596 C C . SER A 1 207 ? -8.425 5.582 0.023 1.00 73.31 207 SER A C 1
ATOM 1598 O O . SER A 1 207 ? -9.559 5.639 -0.439 1.00 73.31 207 SER A O 1
ATOM 1600 N N . CYS A 1 208 ? -7.707 4.448 0.012 1.00 77.81 208 CYS A N 1
ATOM 1601 C CA . CYS A 1 208 ? -8.232 3.179 -0.508 1.00 77.81 208 CYS A CA 1
ATOM 1602 C C . CYS A 1 208 ? -9.434 2.694 0.317 1.00 77.81 208 CYS A C 1
ATOM 1604 O O . CYS A 1 208 ? -10.431 2.256 -0.248 1.00 77.81 208 CYS A O 1
ATOM 1606 N N . ALA A 1 209 ? -9.365 2.814 1.647 1.00 83.31 209 ALA A N 1
ATOM 1607 C CA . ALA A 1 209 ? -10.462 2.424 2.530 1.00 83.31 209 ALA A CA 1
ATOM 1608 C C . ALA A 1 209 ? -11.727 3.258 2.261 1.00 83.31 209 ALA A C 1
ATOM 1610 O O . ALA A 1 209 ? -12.793 2.693 2.025 1.00 83.31 209 ALA A O 1
ATOM 1611 N N . ASN A 1 210 ? -11.585 4.584 2.160 1.00 82.75 210 ASN A N 1
ATOM 1612 C CA . ASN A 1 210 ? -12.692 5.497 1.845 1.00 82.75 210 ASN A CA 1
ATOM 1613 C C . ASN A 1 210 ? -13.341 5.193 0.486 1.00 82.75 210 ASN A C 1
ATOM 1615 O O . ASN A 1 210 ? -14.554 5.309 0.315 1.00 82.75 210 ASN A O 1
ATOM 1619 N N . ILE A 1 211 ? -12.526 4.826 -0.501 1.00 83.19 211 ILE A N 1
ATOM 1620 C CA . ILE A 1 211 ? -12.971 4.459 -1.843 1.00 83.19 211 ILE A CA 1
ATOM 1621 C C . ILE A 1 211 ? -13.847 3.197 -1.803 1.00 83.19 211 ILE A C 1
ATOM 1623 O O . ILE A 1 211 ? -14.932 3.174 -2.391 1.00 83.19 211 ILE A O 1
ATOM 1627 N N . ILE A 1 212 ? -13.402 2.165 -1.084 1.00 87.25 212 ILE A N 1
ATOM 1628 C CA . ILE A 1 212 ? -14.154 0.916 -0.927 1.00 87.25 212 ILE A CA 1
ATOM 1629 C C . ILE A 1 212 ? -15.435 1.164 -0.137 1.00 87.25 212 ILE A C 1
ATOM 1631 O O . ILE A 1 212 ? -16.498 0.711 -0.550 1.00 87.25 212 ILE A O 1
ATOM 1635 N N . GLU A 1 213 ? -15.364 1.933 0.948 1.00 89.62 213 GLU A N 1
ATOM 1636 C CA . GLU A 1 213 ? -16.522 2.271 1.772 1.00 89.62 213 GLU A CA 1
ATOM 1637 C C . GLU A 1 213 ? -17.610 2.985 0.960 1.00 89.62 213 GLU A C 1
ATOM 1639 O O . GLU A 1 213 ? -18.782 2.612 1.011 1.00 89.62 213 GLU A O 1
ATOM 1644 N N . ARG A 1 214 ? -17.221 3.957 0.124 1.00 85.69 214 ARG A N 1
ATOM 1645 C CA . ARG A 1 214 ? -18.138 4.634 -0.808 1.00 85.69 214 ARG A CA 1
ATOM 1646 C C . ARG A 1 214 ? -18.712 3.689 -1.862 1.00 85.69 214 ARG A C 1
ATOM 1648 O O . ARG A 1 214 ? -19.850 3.885 -2.270 1.00 85.69 214 ARG A O 1
ATOM 1655 N N . SER A 1 215 ? -17.942 2.708 -2.335 1.00 87.19 215 SER A N 1
ATOM 1656 C CA . SER A 1 215 ? -18.434 1.693 -3.279 1.00 87.19 215 SER A CA 1
ATOM 1657 C C . SER A 1 215 ? -19.489 0.799 -2.624 1.00 87.19 215 SER A C 1
ATOM 1659 O O . SER A 1 215 ? -20.546 0.563 -3.202 1.00 87.19 215 SER A O 1
ATOM 1661 N N . LEU A 1 216 ? -19.236 0.369 -1.386 1.00 90.38 216 LEU A N 1
ATOM 1662 C CA . LEU A 1 216 ? -20.146 -0.470 -0.612 1.00 90.38 216 LEU A CA 1
ATOM 1663 C C . LEU A 1 216 ? -21.442 0.264 -0.267 1.00 90.38 216 LEU A C 1
ATOM 1665 O O . LEU A 1 216 ? -22.511 -0.270 -0.524 1.00 90.38 216 LEU A O 1
ATOM 1669 N N . LYS A 1 217 ? -21.377 1.515 0.203 1.00 89.31 217 LYS A N 1
ATOM 1670 C CA . LYS A 1 217 ? -22.571 2.318 0.539 1.00 89.31 217 LYS A CA 1
ATOM 1671 C C . LYS A 1 217 ? -23.523 2.568 -0.642 1.00 89.31 217 LYS A C 1
ATOM 1673 O O . LYS A 1 217 ? -24.663 2.950 -0.419 1.00 89.31 217 LYS A O 1
ATOM 1678 N N . LYS A 1 218 ? -23.079 2.366 -1.889 1.00 87.88 218 LYS A N 1
ATOM 1679 C CA . LYS A 1 218 ? -23.933 2.481 -3.086 1.00 87.88 218 LYS A CA 1
ATOM 1680 C C . LYS A 1 218 ? -24.803 1.250 -3.339 1.00 87.88 218 LYS A C 1
ATOM 1682 O O . LYS A 1 218 ? -25.720 1.335 -4.151 1.00 87.88 218 LYS A O 1
ATOM 1687 N N . LEU A 1 219 ? -24.503 0.108 -2.718 1.00 89.31 219 LEU A N 1
ATOM 1688 C CA . LEU A 1 219 ? -25.318 -1.092 -2.881 1.00 89.31 219 LEU A CA 1
ATOM 1689 C C . LEU A 1 219 ? -26.620 -0.967 -2.068 1.00 89.31 219 LEU A C 1
ATOM 1691 O O . LEU A 1 219 ? -26.561 -0.641 -0.878 1.00 89.31 219 LEU A O 1
ATOM 1695 N N . PRO A 1 220 ? -27.789 -1.270 -2.663 1.00 84.25 220 PRO A N 1
ATOM 1696 C CA . PRO A 1 220 ? -29.048 -1.286 -1.929 1.00 84.25 220 PRO A CA 1
ATOM 1697 C C . PRO A 1 220 ? -29.021 -2.401 -0.876 1.00 84.25 220 PRO A C 1
ATOM 1699 O O . PRO A 1 220 ? -28.678 -3.538 -1.182 1.00 84.25 220 PRO A O 1
ATOM 1702 N N . GLY A 1 221 ? -29.371 -2.072 0.370 1.00 85.94 221 GLY A N 1
ATOM 1703 C CA . GLY A 1 221 ? -29.380 -3.023 1.488 1.00 85.94 221 GLY A CA 1
ATOM 1704 C C . GLY A 1 221 ? -28.159 -2.966 2.411 1.00 85.94 221 GLY A C 1
ATOM 1705 O O . GLY A 1 221 ? -28.164 -3.644 3.435 1.00 85.94 221 GLY A O 1
ATOM 1706 N N . ILE A 1 222 ? -27.145 -2.146 2.116 1.00 90.56 222 ILE A N 1
ATOM 1707 C CA . ILE A 1 222 ? -26.044 -1.861 3.050 1.00 90.56 222 ILE A CA 1
ATOM 1708 C C . ILE A 1 222 ? -26.511 -0.810 4.061 1.00 90.56 222 ILE A C 1
ATOM 1710 O O . ILE A 1 222 ? -26.843 0.310 3.680 1.00 90.56 222 ILE A O 1
ATOM 1714 N N . LYS A 1 223 ? -26.511 -1.158 5.350 1.00 88.25 223 LYS A N 1
ATOM 1715 C CA . LYS A 1 223 ? -26.845 -0.234 6.446 1.00 88.25 223 LYS A CA 1
ATOM 1716 C C . LYS A 1 223 ? -25.600 0.474 6.966 1.00 88.25 223 LYS A C 1
ATOM 1718 O O . LYS A 1 223 ? -25.615 1.675 7.209 1.00 88.25 223 LYS A O 1
ATOM 1723 N N . GLU A 1 224 ? -24.505 -0.270 7.094 1.00 87.62 224 GLU A N 1
ATOM 1724 C CA . GLU A 1 224 ? -23.228 0.252 7.566 1.00 87.62 224 GLU A CA 1
ATOM 1725 C C . GLU A 1 224 ? -22.074 -0.462 6.860 1.00 87.62 224 GLU A C 1
ATOM 1727 O O . GLU A 1 224 ? -22.090 -1.680 6.690 1.00 87.62 224 GLU A O 1
ATOM 1732 N N . ALA A 1 225 ? -21.054 0.288 6.458 1.00 90.56 225 ALA A N 1
ATOM 1733 C CA . ALA A 1 225 ? -19.809 -0.257 5.941 1.00 90.56 225 ALA A CA 1
ATOM 1734 C C . ALA A 1 225 ? -18.664 0.528 6.570 1.00 90.56 225 ALA A C 1
ATOM 1736 O O . ALA A 1 225 ? -18.621 1.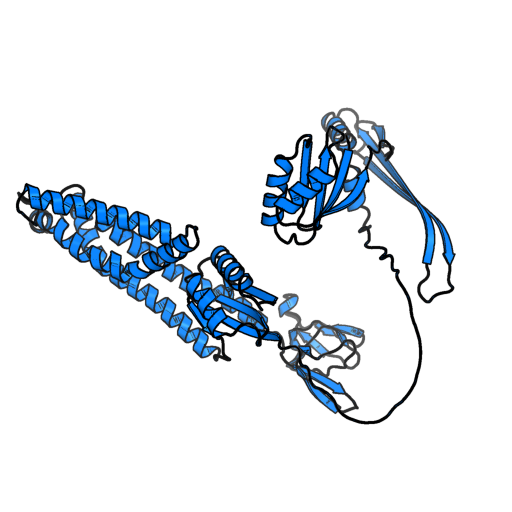748 6.437 1.00 90.56 225 ALA A O 1
ATOM 1737 N N . ASN A 1 226 ? -17.759 -0.168 7.251 1.00 88.00 226 ASN A N 1
ATOM 1738 C CA . ASN A 1 226 ? -16.582 0.421 7.872 1.00 88.00 226 ASN A CA 1
ATOM 1739 C C . ASN A 1 226 ? -15.341 -0.312 7.363 1.00 88.00 226 ASN A C 1
ATOM 1741 O O . ASN A 1 226 ? -15.229 -1.535 7.500 1.00 88.00 226 ASN A O 1
ATOM 1745 N N . VAL A 1 227 ? -14.429 0.422 6.730 1.00 87.50 227 VAL A N 1
ATOM 1746 C CA . VAL A 1 227 ? -13.233 -0.148 6.110 1.00 87.50 227 VAL A CA 1
ATOM 1747 C C . VAL A 1 227 ? -12.004 0.392 6.818 1.00 87.50 227 VAL A C 1
ATOM 1749 O O . VAL A 1 227 ? -11.765 1.594 6.868 1.00 87.50 227 VAL A O 1
ATOM 1752 N N . SER A 1 228 ? -11.187 -0.512 7.343 1.00 79.94 228 SER A N 1
ATOM 1753 C CA . SER A 1 228 ? -9.961 -0.168 8.046 1.00 79.94 228 SER A CA 1
ATOM 1754 C C . SER A 1 228 ? -8.760 -0.586 7.214 1.00 79.94 228 SER A C 1
ATOM 1756 O O . SER A 1 228 ? -8.472 -1.771 7.038 1.00 79.94 228 SER A O 1
ATOM 1758 N N . TYR A 1 229 ? -8.015 0.412 6.742 1.00 76.25 229 TYR A N 1
ATOM 1759 C CA . TYR A 1 229 ? -6.730 0.194 6.086 1.00 76.25 229 TYR A CA 1
ATOM 1760 C C . TYR A 1 229 ? -5.718 -0.485 7.026 1.00 76.25 229 TYR A C 1
ATOM 1762 O O . TYR A 1 229 ? -5.047 -1.425 6.618 1.00 76.25 229 TYR A O 1
ATOM 1770 N N . ALA A 1 230 ? -5.654 -0.064 8.295 1.00 71.19 230 ALA A N 1
ATOM 1771 C CA . ALA A 1 230 ? -4.684 -0.578 9.267 1.00 71.19 230 ALA A CA 1
ATOM 1772 C C . ALA A 1 230 ? -4.854 -2.075 9.577 1.00 71.19 230 ALA A C 1
ATOM 1774 O O . ALA A 1 230 ? -3.883 -2.759 9.900 1.00 71.19 230 ALA A O 1
ATOM 1775 N N . SER A 1 231 ? -6.088 -2.581 9.494 1.00 70.31 231 SER A N 1
ATOM 1776 C CA . SER A 1 231 ? -6.389 -3.995 9.730 1.00 70.31 231 SER A CA 1
ATOM 1777 C C . SER A 1 231 ? -6.617 -4.801 8.452 1.00 70.31 231 SER A C 1
ATOM 1779 O O . SER A 1 231 ? -6.778 -6.012 8.554 1.00 70.31 231 SER A O 1
ATOM 1781 N N . GLU A 1 232 ? -6.602 -4.162 7.275 1.00 78.75 232 GLU A N 1
ATOM 1782 C CA . GLU A 1 232 ? -6.937 -4.764 5.975 1.00 78.75 232 GLU A CA 1
ATOM 1783 C C . GLU A 1 232 ? -8.323 -5.441 5.956 1.00 78.75 232 GLU A C 1
ATOM 1785 O O . GLU A 1 232 ? -8.540 -6.456 5.290 1.00 78.75 232 GLU A O 1
ATOM 1790 N N . LYS A 1 233 ? -9.282 -4.886 6.712 1.00 85.69 233 LYS A N 1
ATOM 1791 C CA . LYS A 1 233 ? -10.618 -5.467 6.910 1.00 85.69 233 LYS A CA 1
ATOM 1792 C C . LYS A 1 233 ? -11.725 -4.477 6.587 1.00 85.69 233 LYS A C 1
ATOM 1794 O O . LYS A 1 233 ? -11.634 -3.302 6.934 1.00 85.69 233 LYS A O 1
ATOM 1799 N N . ALA A 1 234 ? -12.802 -4.981 5.994 1.00 88.81 234 ALA A N 1
ATOM 1800 C CA . ALA A 1 234 ? -14.088 -4.298 5.935 1.00 88.81 234 ALA A CA 1
ATOM 1801 C C . ALA A 1 234 ? -15.106 -5.036 6.798 1.00 88.81 234 ALA A C 1
ATOM 1803 O O . ALA A 1 234 ? -15.261 -6.247 6.662 1.00 88.81 234 ALA A O 1
ATOM 1804 N N . ARG A 1 235 ? -15.802 -4.308 7.671 1.00 89.56 235 ARG A N 1
ATOM 1805 C CA . ARG A 1 235 ? -16.985 -4.791 8.388 1.00 89.56 235 ARG A CA 1
ATOM 1806 C C . ARG A 1 235 ? -18.213 -4.187 7.733 1.00 89.56 235 ARG A C 1
ATOM 1808 O O . ARG A 1 235 ? -18.271 -2.973 7.544 1.00 89.56 235 ARG A O 1
ATOM 1815 N N . VAL A 1 236 ? -19.160 -5.038 7.369 1.00 91.06 236 VAL A N 1
ATOM 1816 C CA . VAL A 1 236 ? -20.355 -4.635 6.636 1.00 91.06 236 VAL A CA 1
ATOM 1817 C C . VAL A 1 236 ? -21.582 -5.176 7.356 1.00 91.06 236 VAL A C 1
ATOM 1819 O O . VAL A 1 236 ? -21.682 -6.379 7.594 1.00 91.06 236 VAL A O 1
ATOM 1822 N N . THR A 1 237 ? -22.501 -4.274 7.693 1.00 89.06 237 THR A N 1
ATOM 1823 C CA . THR A 1 237 ? -23.843 -4.581 8.190 1.00 89.06 237 THR A CA 1
ATOM 1824 C C . THR A 1 237 ? -24.819 -4.390 7.034 1.00 89.06 237 THR A C 1
ATOM 1826 O O . THR A 1 237 ? -24.929 -3.287 6.488 1.00 89.06 237 THR A O 1
ATOM 1829 N N . TYR A 1 238 ? -25.518 -5.449 6.643 1.00 91.31 238 TYR A N 1
ATOM 1830 C CA . TYR A 1 238 ? -26.408 -5.443 5.485 1.00 91.31 238 TYR A CA 1
ATOM 1831 C C . TYR A 1 238 ? -27.668 -6.259 5.737 1.00 91.31 238 TYR A C 1
ATOM 1833 O O . TYR A 1 238 ? -27.729 -7.091 6.638 1.00 91.31 238 TYR A O 1
ATOM 1841 N N . ASN A 1 239 ? -28.686 -6.005 4.924 1.00 90.38 239 ASN A N 1
ATOM 1842 C CA . ASN A 1 239 ? -29.898 -6.797 4.914 1.00 90.38 239 ASN A CA 1
ATOM 1843 C C . ASN A 1 239 ? -29.728 -8.000 3.972 1.00 90.38 239 ASN A C 1
ATOM 1845 O O . ASN A 1 239 ? -29.647 -7.812 2.754 1.00 90.38 239 ASN A O 1
ATOM 1849 N N . GLY A 1 240 ? -29.717 -9.217 4.527 1.00 84.88 240 GLY A N 1
ATOM 1850 C CA . GLY A 1 240 ? -29.520 -10.467 3.777 1.00 84.88 240 GLY A CA 1
ATOM 1851 C C . GLY A 1 240 ? -30.593 -10.751 2.716 1.00 84.88 240 GLY A C 1
ATOM 1852 O O . GLY A 1 240 ? -30.350 -11.508 1.780 1.00 84.88 240 GLY A O 1
ATOM 1853 N N . ASN A 1 241 ? -31.750 -10.085 2.798 1.00 83.12 241 ASN A N 1
ATOM 1854 C CA . ASN A 1 241 ? -32.820 -10.198 1.802 1.00 83.12 241 ASN A CA 1
ATOM 1855 C C . ASN A 1 241 ? -32.622 -9.277 0.585 1.00 83.12 241 ASN A C 1
ATOM 1857 O O . ASN A 1 241 ? -33.253 -9.492 -0.446 1.00 83.12 241 ASN A O 1
ATOM 1861 N N . LEU A 1 242 ? -31.789 -8.235 0.698 1.00 83.56 242 LEU A N 1
ATOM 1862 C CA . LEU A 1 242 ? -31.595 -7.219 -0.349 1.00 83.56 242 LEU A CA 1
ATOM 1863 C C . LEU A 1 242 ? -30.245 -7.340 -1.055 1.00 83.56 242 LEU A C 1
ATOM 1865 O O . LEU A 1 242 ? -30.147 -7.025 -2.241 1.00 83.56 242 LEU A O 1
ATOM 1869 N N . VAL A 1 243 ? -29.207 -7.780 -0.339 1.00 87.31 243 VAL A N 1
ATOM 1870 C CA . VAL A 1 243 ? -27.861 -7.899 -0.895 1.00 87.31 243 VAL A CA 1
ATOM 1871 C C . VAL A 1 243 ? -27.180 -9.161 -0.385 1.00 87.31 243 VAL A C 1
ATOM 1873 O O . VAL A 1 243 ? -27.278 -9.516 0.786 1.00 87.31 243 VAL A O 1
ATOM 1876 N N . THR A 1 244 ? -26.462 -9.831 -1.280 1.00 88.75 244 THR A N 1
ATOM 1877 C CA . THR A 1 244 ? -25.713 -11.055 -0.963 1.00 88.75 244 THR A CA 1
ATOM 1878 C C . THR A 1 244 ? -24.225 -10.766 -0.780 1.00 88.75 244 THR A C 1
ATOM 1880 O O . THR A 1 244 ? -23.679 -9.806 -1.331 1.00 88.75 244 THR A O 1
ATOM 1883 N N . THR A 1 245 ? -23.523 -11.634 -0.051 1.00 87.44 245 THR A N 1
ATOM 1884 C CA . THR A 1 245 ? -22.071 -11.520 0.166 1.00 87.44 245 THR A CA 1
ATOM 1885 C C . THR A 1 245 ? -21.261 -11.532 -1.138 1.00 87.44 245 THR A C 1
ATOM 1887 O O . THR A 1 245 ? -20.266 -10.814 -1.239 1.00 87.44 245 THR A O 1
ATOM 1890 N N . ASP A 1 246 ? -21.709 -12.253 -2.173 1.00 87.38 246 ASP A N 1
ATOM 1891 C CA . ASP A 1 246 ? -21.085 -12.245 -3.508 1.00 87.38 246 ASP A CA 1
ATOM 1892 C C . ASP A 1 246 ? -21.241 -10.885 -4.215 1.00 87.38 246 ASP A C 1
ATOM 1894 O O . ASP A 1 246 ? -20.309 -10.390 -4.851 1.00 87.38 246 ASP A O 1
ATOM 1898 N N . GLN A 1 247 ? -22.389 -10.215 -4.063 1.00 88.38 247 GLN A N 1
ATOM 1899 C CA . GLN A 1 247 ? -22.584 -8.859 -4.593 1.00 88.38 247 GLN A CA 1
ATOM 1900 C C . GLN A 1 247 ? -21.689 -7.838 -3.882 1.00 88.38 247 GLN A C 1
ATOM 1902 O O . GLN A 1 247 ? -21.116 -6.963 -4.537 1.00 88.38 247 GLN A O 1
ATOM 1907 N N . ILE A 1 248 ? -21.505 -7.987 -2.568 1.00 90.06 248 ILE A N 1
ATOM 1908 C CA . ILE A 1 248 ? -20.568 -7.177 -1.779 1.00 90.06 248 ILE A CA 1
ATOM 1909 C C . ILE A 1 248 ? -19.130 -7.396 -2.279 1.00 90.06 248 ILE A C 1
ATOM 1911 O O . ILE A 1 248 ? -18.426 -6.428 -2.579 1.00 90.06 248 ILE A O 1
ATOM 1915 N N . GLN A 1 249 ? -18.699 -8.648 -2.469 1.00 90.69 249 GLN A N 1
ATOM 1916 C CA . GLN A 1 249 ? -17.377 -8.959 -3.029 1.00 90.69 249 GLN A CA 1
ATOM 1917 C C . GLN A 1 249 ? -17.197 -8.400 -4.444 1.00 90.69 249 GLN A C 1
ATOM 1919 O O . GLN A 1 249 ? -16.151 -7.822 -4.752 1.00 90.69 249 GLN A O 1
ATOM 1924 N N . LYS A 1 250 ? -18.217 -8.509 -5.304 1.00 88.56 250 LYS A N 1
ATOM 1925 C CA . LYS A 1 250 ? -18.212 -7.917 -6.649 1.00 88.56 250 LYS A CA 1
ATOM 1926 C C . LYS A 1 250 ? -18.082 -6.400 -6.606 1.00 88.56 250 LYS A C 1
ATOM 1928 O O . LYS A 1 250 ? -17.326 -5.855 -7.404 1.00 88.56 250 LYS A O 1
ATOM 1933 N N . ALA A 1 251 ? -18.742 -5.710 -5.679 1.00 88.06 251 ALA A N 1
ATOM 1934 C CA . ALA A 1 251 ? -18.598 -4.262 -5.536 1.00 88.06 251 ALA A CA 1
ATOM 1935 C C . ALA A 1 251 ? -17.179 -3.849 -5.115 1.00 88.06 251 ALA A C 1
ATOM 1937 O O . ALA A 1 251 ? -16.642 -2.870 -5.641 1.00 88.06 251 ALA A O 1
ATOM 1938 N N . ILE A 1 252 ? -16.535 -4.622 -4.234 1.00 88.06 252 ILE A N 1
ATOM 1939 C CA . ILE A 1 252 ? -15.133 -4.394 -3.849 1.00 88.06 252 ILE A CA 1
ATOM 1940 C C . ILE A 1 252 ? -14.191 -4.695 -5.030 1.00 88.06 252 ILE A C 1
ATOM 1942 O O . ILE A 1 252 ? -13.275 -3.920 -5.311 1.00 88.06 252 ILE A O 1
ATOM 1946 N N . LYS A 1 253 ? -14.472 -5.754 -5.799 1.00 85.88 253 LYS A N 1
ATOM 1947 C CA . LYS A 1 253 ? -13.748 -6.097 -7.035 1.00 85.88 253 LYS A CA 1
ATOM 1948 C C . LYS A 1 253 ? -13.903 -5.043 -8.127 1.00 85.88 253 LYS A C 1
ATOM 1950 O O . LYS A 1 253 ? -12.941 -4.757 -8.836 1.00 85.88 253 LYS A O 1
ATOM 1955 N N . ASN A 1 254 ? -15.077 -4.432 -8.243 1.00 82.19 254 ASN A N 1
ATOM 1956 C CA . ASN A 1 254 ? -15.338 -3.337 -9.176 1.00 82.19 254 ASN A CA 1
ATOM 1957 C C . ASN A 1 254 ? -14.631 -2.043 -8.756 1.00 82.19 254 ASN A C 1
ATOM 1959 O O . ASN A 1 254 ? -14.208 -1.282 -9.623 1.00 82.19 254 ASN A O 1
ATOM 1963 N N . ALA A 1 255 ? -14.421 -1.844 -7.451 1.00 80.12 255 ALA A N 1
ATOM 1964 C CA . ALA A 1 255 ? -13.494 -0.843 -6.922 1.00 80.12 255 ALA A CA 1
ATOM 1965 C C . ALA A 1 255 ? -12.010 -1.235 -7.112 1.00 80.12 255 ALA A C 1
ATOM 1967 O O . ALA A 1 255 ? -11.119 -0.492 -6.726 1.00 80.12 255 ALA A O 1
ATOM 1968 N N . GLY A 1 256 ? -11.733 -2.399 -7.710 1.00 74.62 256 GLY A N 1
ATOM 1969 C CA . GLY A 1 256 ? -10.399 -2.871 -8.075 1.00 74.62 256 GLY A CA 1
ATOM 1970 C C . GLY A 1 256 ? -9.577 -3.445 -6.924 1.00 74.62 256 GLY A C 1
ATOM 1971 O O . GLY A 1 256 ? -8.357 -3.548 -7.039 1.00 74.62 256 GLY A O 1
ATOM 1972 N N . TYR A 1 257 ? -10.240 -3.868 -5.848 1.00 81.94 257 TYR A N 1
ATOM 1973 C CA . TYR A 1 257 ? -9.622 -4.566 -4.724 1.00 81.94 257 TYR A CA 1
ATOM 1974 C C . TYR A 1 257 ? -10.107 -6.009 -4.660 1.00 81.94 257 TYR A C 1
ATOM 1976 O O . TYR A 1 257 ? -11.198 -6.338 -5.121 1.00 81.94 257 TYR A O 1
ATOM 1984 N N . LYS A 1 258 ? -9.311 -6.903 -4.076 1.00 82.56 258 LYS A N 1
ATOM 1985 C CA . LYS A 1 258 ? -9.753 -8.283 -3.858 1.00 82.56 258 LYS A CA 1
ATOM 1986 C C . LYS A 1 258 ? -10.324 -8.403 -2.450 1.00 82.56 258 LYS A C 1
ATOM 1988 O O . LYS A 1 258 ? -9.652 -7.999 -1.508 1.00 82.56 258 LYS A O 1
ATOM 1993 N N . ALA A 1 259 ? -11.527 -8.952 -2.318 1.00 87.00 259 ALA A N 1
ATOM 1994 C CA . ALA A 1 259 ? -12.152 -9.226 -1.031 1.00 87.00 259 ALA A CA 1
ATOM 1995 C C . ALA A 1 259 ? -12.431 -10.718 -0.893 1.00 87.00 259 ALA A C 1
ATOM 1997 O O . ALA A 1 259 ? -13.108 -11.293 -1.741 1.00 87.00 259 ALA A O 1
ATOM 1998 N N . ASP A 1 260 ? -11.938 -11.305 0.191 1.00 84.56 260 ASP A N 1
ATOM 1999 C CA . ASP A 1 260 ? -12.238 -12.677 0.585 1.00 84.56 260 ASP A CA 1
ATOM 2000 C C . ASP A 1 260 ? -13.044 -12.619 1.896 1.00 84.56 260 ASP A C 1
ATOM 2002 O O . ASP A 1 260 ? -12.737 -11.813 2.782 1.00 84.56 260 ASP A O 1
ATOM 2006 N N . LEU A 1 261 ? -14.109 -13.421 2.007 1.00 83.75 261 LEU A N 1
ATOM 2007 C CA . LEU A 1 261 ? -14.905 -13.521 3.236 1.00 83.75 261 LEU A CA 1
ATOM 2008 C C . LEU A 1 261 ? -13.995 -13.981 4.373 1.00 83.75 261 LEU A C 1
ATOM 2010 O O . LEU A 1 261 ? -13.324 -15.005 4.253 1.00 83.75 261 LEU A O 1
ATOM 2014 N N . LEU A 1 262 ? -13.976 -13.227 5.470 1.00 71.56 262 LEU A N 1
ATOM 2015 C CA . LEU A 1 262 ? -13.350 -13.705 6.692 1.00 71.56 262 LEU A CA 1
ATOM 2016 C C . LEU A 1 262 ? -14.305 -14.711 7.321 1.00 71.56 262 LEU A C 1
ATOM 2018 O O . LEU A 1 262 ? -15.239 -14.333 8.025 1.00 71.56 262 LEU A O 1
ATOM 2022 N N . GLY A 1 263 ? -14.055 -15.990 7.049 1.00 64.75 263 GLY A N 1
ATOM 2023 C CA . GLY A 1 263 ? -14.460 -17.041 7.973 1.00 64.75 263 GLY A CA 1
ATOM 2024 C C . GLY A 1 263 ? -13.662 -16.926 9.274 1.00 64.75 263 GLY A C 1
ATOM 2025 O O . GLY A 1 263 ? -12.776 -16.074 9.403 1.00 64.75 263 GLY A O 1
ATOM 2026 N N . GLU A 1 264 ? -13.937 -17.806 10.230 1.00 53.28 264 GLU A N 1
ATOM 2027 C CA . GLU A 1 264 ? -13.062 -18.041 11.384 1.00 53.28 264 GLU A CA 1
ATOM 2028 C C . GLU A 1 264 ? -11.722 -18.656 10.926 1.00 53.28 264 GLU A C 1
ATOM 2030 O O . GLU A 1 264 ? -11.379 -19.789 11.245 1.00 53.28 264 GLU A O 1
ATOM 2035 N N . ASP A 1 265 ? -10.952 -17.927 10.118 1.00 53.81 265 ASP A N 1
ATOM 2036 C CA . ASP A 1 265 ? -9.597 -18.311 9.759 1.00 53.81 265 ASP A CA 1
ATOM 2037 C C . ASP A 1 265 ? -8.762 -18.300 11.043 1.00 53.81 265 ASP A C 1
ATOM 2039 O O . ASP A 1 265 ? -8.692 -17.293 11.761 1.00 53.81 265 ASP A O 1
ATOM 2043 N N . SER A 1 266 ? -8.107 -19.426 11.331 1.00 62.69 266 SER A N 1
ATOM 2044 C CA . SER A 1 266 ? -7.227 -19.530 12.490 1.00 62.69 266 SER A CA 1
ATOM 2045 C C . SER A 1 266 ? -6.135 -18.445 12.431 1.00 62.69 266 SER A C 1
ATOM 2047 O O . SER A 1 266 ? -5.648 -18.104 11.344 1.00 62.69 266 SER A O 1
ATOM 2049 N N . PRO A 1 267 ? -5.693 -17.903 13.583 1.00 67.25 267 PRO A N 1
ATOM 2050 C CA . PRO A 1 267 ? -4.630 -16.896 13.632 1.00 67.25 267 PRO A CA 1
ATOM 2051 C C . PRO A 1 267 ? -3.348 -17.307 12.886 1.00 67.25 267 PRO A C 1
ATOM 2053 O O . PRO A 1 267 ? -2.641 -16.447 12.357 1.00 67.25 267 PRO A O 1
ATOM 2056 N N . GLU A 1 268 ? -3.061 -18.610 12.816 1.00 71.31 268 GLU A N 1
ATOM 2057 C CA . GLU A 1 268 ? -1.947 -19.177 12.047 1.00 71.31 268 GLU A CA 1
ATOM 2058 C C . GLU A 1 268 ? -2.130 -19.022 10.536 1.00 71.31 268 GLU A C 1
ATOM 2060 O O . GLU A 1 268 ? -1.201 -18.611 9.841 1.00 71.31 268 GLU A O 1
ATOM 2065 N N . THR A 1 269 ? -3.333 -19.268 10.015 1.00 73.56 269 THR A N 1
ATOM 2066 C CA . THR A 1 269 ? -3.620 -19.147 8.578 1.00 73.56 269 THR A CA 1
ATOM 2067 C C . THR A 1 269 ? -3.442 -17.702 8.102 1.00 73.56 269 THR A C 1
ATOM 2069 O O . THR A 1 269 ? -2.877 -17.455 7.032 1.00 73.56 269 THR A O 1
ATOM 2072 N N . GLU A 1 270 ? -3.847 -16.729 8.926 1.00 72.38 270 GLU A N 1
ATOM 2073 C CA . GLU A 1 270 ? -3.639 -15.299 8.663 1.00 72.38 270 GLU A CA 1
ATOM 2074 C C . GLU A 1 270 ? -2.140 -14.939 8.621 1.00 72.38 270 GLU A C 1
ATOM 2076 O O . GLU A 1 270 ? -1.698 -14.224 7.717 1.00 72.38 270 GLU A O 1
ATOM 2081 N N . ARG A 1 271 ? -1.338 -15.463 9.563 1.00 75.12 271 ARG A N 1
ATOM 2082 C CA . ARG A 1 271 ? 0.122 -15.250 9.612 1.00 75.12 271 ARG A CA 1
ATOM 2083 C C . ARG A 1 271 ? 0.818 -15.815 8.374 1.00 75.12 271 ARG A C 1
ATOM 2085 O O . ARG A 1 271 ? 1.542 -15.084 7.698 1.00 75.12 271 ARG A O 1
ATOM 2092 N N . LEU A 1 272 ? 0.519 -17.063 8.015 1.00 80.69 272 LEU A N 1
ATOM 2093 C CA . LEU A 1 272 ? 1.100 -17.725 6.844 1.00 80.69 272 LEU A CA 1
ATOM 2094 C C . LEU A 1 272 ? 0.770 -16.989 5.535 1.00 80.69 272 LEU A C 1
ATOM 2096 O O . LEU A 1 272 ? 1.611 -16.905 4.638 1.00 80.69 272 LEU A O 1
ATOM 2100 N N . ARG A 1 273 ? -0.439 -16.422 5.402 1.00 79.06 273 ARG A N 1
ATOM 2101 C CA . ARG A 1 273 ? -0.796 -15.589 4.237 1.00 79.06 273 ARG A CA 1
ATOM 2102 C C . ARG A 1 273 ? 0.049 -14.312 4.176 1.00 79.06 273 ARG A C 1
ATOM 2104 O O . ARG A 1 273 ? 0.576 -14.000 3.108 1.00 79.06 273 ARG A O 1
ATOM 2111 N N . LYS A 1 274 ? 0.230 -13.609 5.300 1.00 77.56 274 LYS A N 1
ATOM 2112 C CA . LYS A 1 274 ? 1.054 -12.385 5.365 1.00 77.56 274 LYS A CA 1
ATOM 2113 C C . LYS A 1 274 ? 2.516 -12.662 5.013 1.00 77.56 274 LYS A C 1
ATOM 2115 O O . LYS A 1 274 ? 3.101 -11.939 4.207 1.00 77.56 274 LYS A O 1
ATOM 2120 N N . GLU A 1 275 ? 3.085 -13.750 5.524 1.00 84.75 275 GLU A N 1
ATOM 2121 C CA . GLU A 1 275 ? 4.456 -14.159 5.196 1.00 84.75 275 GLU A CA 1
ATOM 2122 C C . GLU A 1 275 ? 4.635 -14.482 3.709 1.00 84.75 275 GLU A C 1
ATOM 2124 O O . GLU A 1 275 ? 5.617 -14.053 3.097 1.00 84.75 275 GLU A O 1
ATOM 2129 N N . LYS A 1 276 ? 3.666 -15.172 3.089 1.00 87.44 276 LYS A N 1
ATOM 2130 C CA . LYS A 1 276 ? 3.680 -15.442 1.640 1.00 87.44 276 LYS A CA 1
ATOM 2131 C C . LYS A 1 276 ? 3.702 -14.153 0.818 1.00 87.44 276 LYS A C 1
ATOM 2133 O O . LYS A 1 276 ? 4.444 -14.074 -0.162 1.00 87.44 276 LYS A O 1
ATOM 2138 N N . VAL A 1 277 ? 2.932 -13.138 1.217 1.00 84.19 277 VAL A N 1
ATOM 2139 C CA . VAL A 1 277 ? 2.915 -11.827 0.546 1.00 84.19 277 VAL A CA 1
ATOM 2140 C C . VAL A 1 277 ? 4.270 -11.126 0.675 1.00 84.19 277 VAL A C 1
ATOM 2142 O O . VAL A 1 277 ? 4.825 -10.688 -0.333 1.00 84.19 277 VAL A O 1
ATOM 2145 N N . ILE A 1 278 ? 4.848 -11.083 1.880 1.00 88.00 278 ILE A N 1
ATOM 2146 C CA . ILE A 1 278 ? 6.175 -10.486 2.117 1.00 88.00 278 ILE A CA 1
ATOM 2147 C C . ILE A 1 278 ? 7.242 -11.200 1.277 1.00 88.00 278 ILE A C 1
ATOM 2149 O O . ILE A 1 278 ? 8.037 -10.551 0.593 1.00 88.00 278 ILE A O 1
ATOM 2153 N N . LYS A 1 279 ? 7.233 -12.539 1.273 1.00 91.62 279 LYS A N 1
ATOM 2154 C CA . LYS A 1 279 ? 8.165 -13.349 0.480 1.00 91.62 279 LYS A CA 1
ATOM 2155 C C . LYS A 1 279 ? 7.995 -13.099 -1.018 1.00 91.62 279 LYS A C 1
ATOM 2157 O O . LYS A 1 279 ? 8.990 -13.028 -1.733 1.00 91.62 279 LYS A O 1
ATOM 2162 N N . SER A 1 280 ? 6.763 -12.914 -1.494 1.00 91.25 280 SER A N 1
ATOM 2163 C CA . SER A 1 280 ? 6.494 -12.586 -2.898 1.00 91.25 280 SER A CA 1
ATOM 2164 C C . SER A 1 280 ? 7.144 -11.265 -3.318 1.00 91.25 280 SER A C 1
ATOM 2166 O O . SER A 1 280 ? 7.801 -11.223 -4.358 1.00 91.25 280 SER A O 1
ATOM 2168 N N . TYR A 1 281 ? 7.025 -10.205 -2.506 1.00 92.44 281 TYR A N 1
ATOM 2169 C CA . TYR A 1 281 ? 7.693 -8.929 -2.790 1.00 92.44 281 TYR A CA 1
ATOM 2170 C C . TYR A 1 281 ? 9.216 -9.059 -2.780 1.00 92.44 281 TYR A C 1
ATOM 2172 O O . TYR A 1 281 ? 9.871 -8.535 -3.677 1.00 92.44 281 TYR A O 1
ATOM 2180 N N . PHE A 1 282 ? 9.769 -9.811 -1.825 1.00 94.75 282 PHE A N 1
ATOM 2181 C CA . PHE A 1 282 ? 11.209 -10.050 -1.754 1.00 94.75 282 PHE A CA 1
ATOM 2182 C C . PHE A 1 282 ? 11.737 -10.788 -2.988 1.00 94.75 282 PHE A C 1
ATOM 2184 O O . PHE A 1 282 ? 12.710 -10.357 -3.593 1.00 94.75 282 PHE A O 1
ATOM 2191 N N . ILE A 1 283 ? 11.063 -11.863 -3.410 1.00 94.75 283 ILE A N 1
ATOM 2192 C CA . ILE A 1 283 ? 11.446 -12.627 -4.605 1.00 94.75 283 ILE A CA 1
ATOM 2193 C C . ILE A 1 283 ? 11.429 -11.726 -5.841 1.00 94.75 283 ILE A C 1
ATOM 2195 O O . ILE A 1 283 ? 12.378 -11.732 -6.619 1.00 94.75 283 ILE A O 1
ATOM 2199 N N . LYS A 1 284 ? 10.381 -10.916 -6.010 1.00 95.50 284 LYS A N 1
ATOM 2200 C CA . LYS A 1 284 ? 10.294 -9.972 -7.128 1.00 95.50 284 LYS A CA 1
ATOM 2201 C C . LYS A 1 284 ? 11.397 -8.909 -7.092 1.00 95.50 284 LYS A C 1
ATOM 2203 O O . LYS A 1 284 ? 11.930 -8.581 -8.144 1.00 95.50 284 LYS A O 1
ATOM 2208 N N . PHE A 1 285 ? 11.755 -8.404 -5.910 1.00 96.94 285 PHE A N 1
ATOM 2209 C CA . PHE A 1 285 ? 12.896 -7.502 -5.748 1.00 96.94 285 PHE A CA 1
ATOM 2210 C C . PHE A 1 285 ? 14.209 -8.178 -6.157 1.00 96.94 285 PHE A C 1
ATOM 2212 O O . PHE A 1 285 ? 14.953 -7.600 -6.937 1.00 96.94 285 PHE A O 1
ATOM 2219 N N . ILE A 1 286 ? 14.472 -9.406 -5.699 1.00 97.56 286 ILE A N 1
ATOM 2220 C CA . ILE A 1 286 ? 15.699 -10.137 -6.044 1.00 97.56 286 ILE A CA 1
ATOM 2221 C C . ILE A 1 286 ? 15.788 -10.396 -7.550 1.00 97.56 286 ILE A C 1
ATOM 2223 O O . ILE A 1 286 ? 16.833 -10.149 -8.142 1.00 97.56 286 ILE A O 1
ATOM 2227 N N . TRP A 1 287 ? 14.697 -10.819 -8.193 1.00 96.75 287 TRP A N 1
ATOM 2228 C CA . TRP A 1 287 ? 14.675 -10.976 -9.650 1.00 96.75 287 TRP A CA 1
ATOM 2229 C C . TRP A 1 287 ? 14.882 -9.649 -10.384 1.00 96.75 287 TRP A C 1
ATOM 2231 O O . TRP A 1 287 ? 15.648 -9.605 -11.342 1.00 96.75 287 TRP A O 1
ATOM 2241 N N . GLY A 1 288 ? 14.252 -8.565 -9.919 1.00 96.56 288 GLY A N 1
ATOM 2242 C CA . GLY A 1 288 ? 14.462 -7.223 -10.467 1.00 96.56 288 GLY A CA 1
ATOM 2243 C C . GLY A 1 288 ? 15.911 -6.764 -10.321 1.00 96.56 288 GLY A C 1
ATOM 2244 O O . GLY A 1 288 ? 16.498 -6.265 -11.276 1.00 96.56 288 GLY A O 1
ATOM 2245 N N . LEU A 1 289 ? 16.522 -7.013 -9.162 1.00 96.88 289 LEU A N 1
ATOM 2246 C CA . LEU A 1 289 ? 17.917 -6.695 -8.889 1.00 96.88 289 LEU A CA 1
ATOM 2247 C C . LEU A 1 289 ? 18.846 -7.476 -9.819 1.00 96.88 289 LEU A C 1
ATOM 2249 O O . LEU A 1 289 ? 19.650 -6.851 -10.499 1.00 96.88 289 LEU A O 1
ATOM 2253 N N . ILE A 1 290 ? 18.688 -8.801 -9.912 1.00 97.38 290 ILE A N 1
ATOM 2254 C CA . ILE A 1 290 ? 19.512 -9.666 -10.772 1.00 97.38 290 ILE A CA 1
ATOM 2255 C C . ILE A 1 290 ? 19.430 -9.220 -12.235 1.00 97.38 290 ILE A C 1
ATOM 2257 O O . ILE A 1 290 ? 20.460 -9.110 -12.891 1.00 97.38 290 ILE A O 1
ATOM 2261 N N . LEU A 1 291 ? 18.227 -8.933 -12.738 1.00 96.31 291 LEU A N 1
ATOM 2262 C CA . LEU A 1 291 ? 18.032 -8.502 -14.125 1.00 96.31 291 LEU A CA 1
ATOM 2263 C C . LEU A 1 291 ? 18.537 -7.072 -14.385 1.00 96.31 291 LEU A C 1
ATOM 2265 O O . LEU A 1 291 ? 18.997 -6.783 -15.484 1.00 96.31 291 LEU A O 1
ATOM 2269 N N . SER A 1 292 ? 18.489 -6.184 -13.389 1.00 95.62 292 SER A N 1
ATOM 2270 C CA . SER A 1 292 ? 18.969 -4.799 -13.515 1.00 95.62 292 SER A CA 1
ATOM 2271 C C . SER A 1 292 ? 20.480 -4.634 -13.281 1.00 95.62 292 SER A C 1
ATOM 2273 O O . SER A 1 292 ? 21.065 -3.638 -13.699 1.00 95.62 292 SER A O 1
ATOM 2275 N N . LEU A 1 293 ? 21.144 -5.609 -12.651 1.00 95.25 293 LEU A N 1
ATOM 2276 C CA . LEU A 1 293 ? 22.568 -5.531 -12.306 1.00 95.25 293 LEU A CA 1
ATOM 2277 C C . LEU A 1 293 ? 23.487 -5.461 -13.544 1.00 95.25 293 LEU A C 1
ATOM 2279 O O . LEU A 1 293 ? 24.373 -4.607 -13.554 1.00 95.25 293 LEU A O 1
ATOM 2283 N N . PRO A 1 294 ? 23.273 -6.243 -14.624 1.00 93.62 294 PRO A N 1
ATOM 2284 C CA . PRO A 1 294 ? 24.020 -6.062 -15.872 1.00 93.62 294 PRO A CA 1
ATOM 2285 C C . PRO A 1 294 ? 23.850 -4.666 -16.481 1.00 93.62 294 PRO A C 1
ATOM 2287 O O . PRO A 1 294 ? 24.794 -4.106 -17.026 1.00 93.62 294 PRO A O 1
ATOM 2290 N N . MET A 1 295 ? 22.668 -4.064 -16.344 1.00 93.31 295 MET A N 1
ATOM 2291 C CA . MET A 1 295 ? 22.404 -2.716 -16.851 1.00 93.31 295 MET A CA 1
ATOM 2292 C C . MET A 1 295 ? 23.136 -1.651 -16.029 1.00 93.31 295 MET A C 1
ATOM 2294 O O . MET A 1 295 ? 23.635 -0.675 -16.583 1.00 93.31 295 MET A O 1
ATOM 2298 N N . LEU A 1 296 ? 23.261 -1.863 -14.713 1.00 94.00 296 LEU A N 1
ATOM 2299 C CA . LEU A 1 296 ? 24.088 -1.019 -13.847 1.00 94.00 296 LEU A CA 1
ATOM 2300 C C . LEU A 1 296 ? 25.552 -1.090 -14.282 1.00 94.00 296 LEU A C 1
ATOM 2302 O O . LEU A 1 296 ? 26.239 -0.075 -14.322 1.00 94.00 296 LEU A O 1
ATOM 2306 N N . TYR A 1 297 ? 26.017 -2.286 -14.644 1.00 92.56 297 TYR A N 1
ATOM 2307 C CA . TYR A 1 297 ? 27.357 -2.462 -15.179 1.00 92.56 297 TYR A CA 1
ATOM 2308 C C . TYR A 1 297 ? 27.553 -1.697 -16.494 1.00 92.56 297 TYR A C 1
ATOM 2310 O O . TYR A 1 297 ? 28.548 -0.995 -16.633 1.00 92.56 297 TYR A O 1
ATOM 2318 N N . PHE A 1 298 ? 26.587 -1.736 -17.416 1.00 91.06 298 PHE A N 1
ATOM 2319 C CA . PHE A 1 298 ? 26.650 -0.943 -18.651 1.00 91.06 298 PHE A CA 1
ATOM 2320 C C . PHE A 1 298 ? 26.698 0.566 -18.387 1.00 91.06 298 PHE A C 1
ATOM 2322 O O . PHE A 1 298 ? 27.502 1.260 -19.001 1.00 91.06 298 PHE A O 1
ATOM 2329 N N . MET A 1 299 ? 25.927 1.061 -17.415 1.00 90.00 299 MET A N 1
ATOM 2330 C CA . MET A 1 299 ? 26.000 2.460 -16.979 1.00 90.00 299 MET A CA 1
ATOM 2331 C C . MET A 1 299 ? 27.383 2.819 -16.403 1.00 90.00 299 MET A C 1
ATOM 2333 O O . MET A 1 299 ? 27.869 3.931 -16.596 1.00 90.00 299 MET A O 1
ATOM 2337 N N . LEU A 1 300 ? 28.049 1.884 -15.717 1.00 90.88 300 LEU A N 1
ATOM 2338 C CA . LEU A 1 300 ? 29.417 2.090 -15.232 1.00 90.88 300 LEU A CA 1
ATOM 2339 C C . LEU A 1 300 ? 30.442 2.122 -16.372 1.00 90.88 300 LEU A C 1
ATOM 2341 O O . LEU A 1 300 ? 31.399 2.888 -16.275 1.00 90.88 300 LEU A O 1
ATOM 2345 N N . LEU A 1 301 ? 30.250 1.344 -17.445 1.00 89.00 301 LEU A N 1
ATOM 2346 C CA . LEU A 1 301 ? 31.135 1.365 -18.619 1.00 89.00 301 LEU A CA 1
ATOM 2347 C C . LEU A 1 301 ? 31.142 2.734 -19.317 1.00 89.00 301 LEU A C 1
ATOM 2349 O O . LEU A 1 301 ? 32.191 3.151 -19.809 1.00 89.00 301 LEU A O 1
ATOM 2353 N N . ASP A 1 302 ? 30.014 3.454 -19.307 1.00 84.62 302 ASP A N 1
ATOM 2354 C CA . ASP A 1 302 ? 29.927 4.812 -19.864 1.00 84.62 302 ASP A CA 1
ATOM 2355 C C . ASP A 1 302 ? 30.835 5.808 -19.128 1.00 84.62 302 ASP A C 1
ATOM 2357 O O . ASP A 1 302 ? 31.423 6.699 -19.742 1.00 84.62 302 ASP A O 1
ATOM 2361 N N . PHE A 1 303 ? 30.956 5.660 -17.806 1.00 86.62 303 PHE A N 1
ATOM 2362 C CA . PHE A 1 303 ? 31.749 6.562 -16.970 1.00 86.62 303 PHE A CA 1
ATOM 2363 C C . PHE A 1 303 ? 33.210 6.105 -16.842 1.00 86.62 303 PHE A C 1
ATOM 2365 O O . PHE A 1 303 ? 34.130 6.922 -16.806 1.00 86.62 303 PHE A O 1
ATOM 2372 N N . PHE A 1 304 ? 33.442 4.793 -16.803 1.00 88.38 304 PHE A N 1
ATOM 2373 C CA . PHE A 1 304 ? 34.746 4.188 -16.555 1.00 88.38 304 PHE A CA 1
ATOM 2374 C C . PHE A 1 304 ? 35.201 3.333 -17.743 1.00 88.38 304 PHE A C 1
ATOM 2376 O O . PHE A 1 304 ? 35.097 2.107 -17.735 1.00 88.38 304 PHE A O 1
ATOM 2383 N N . LYS A 1 305 ? 35.813 3.979 -18.741 1.00 81.44 305 LYS A N 1
ATOM 2384 C CA . LYS A 1 305 ? 36.320 3.311 -19.958 1.00 81.44 305 LYS A CA 1
ATOM 2385 C C . LYS A 1 305 ? 37.393 2.237 -19.707 1.00 81.44 305 LYS A C 1
ATOM 2387 O O . LYS A 1 305 ? 37.619 1.406 -20.581 1.00 81.44 305 LYS A O 1
ATOM 2392 N N . PHE A 1 306 ? 38.039 2.242 -18.534 1.00 86.19 306 PHE A N 1
ATOM 2393 C CA . PHE A 1 306 ? 39.063 1.258 -18.150 1.00 86.19 306 PHE A CA 1
ATOM 2394 C C . PHE A 1 306 ? 38.489 -0.116 -17.766 1.00 86.19 306 PHE A C 1
ATOM 2396 O O . PHE A 1 306 ? 39.242 -1.081 -17.639 1.00 86.19 306 PHE A O 1
ATOM 2403 N N . LEU A 1 307 ? 37.178 -0.208 -17.521 1.00 87.62 307 LEU A N 1
ATOM 2404 C CA . LEU A 1 307 ? 36.536 -1.456 -17.125 1.00 87.62 307 LEU A CA 1
ATOM 2405 C C . LEU A 1 307 ? 36.547 -2.479 -18.277 1.00 87.62 307 LEU A C 1
ATOM 2407 O O . LEU A 1 307 ? 36.430 -2.106 -19.448 1.00 87.62 307 LEU A O 1
ATOM 2411 N N . PRO A 1 308 ? 36.671 -3.782 -17.963 1.00 83.69 308 PRO A N 1
ATOM 2412 C CA . PRO A 1 308 ? 36.777 -4.821 -18.979 1.00 83.69 308 PRO A CA 1
ATOM 2413 C C . PRO A 1 308 ? 35.504 -4.905 -19.832 1.00 83.69 308 PRO A C 1
ATOM 2415 O O . PRO A 1 308 ? 34.399 -4.970 -19.311 1.00 83.69 308 PRO A O 1
ATOM 2418 N N . GLY A 1 309 ? 35.654 -4.948 -21.157 1.00 81.88 309 GLY A N 1
ATOM 2419 C CA . GLY A 1 309 ? 34.523 -5.109 -22.078 1.00 81.88 309 GLY A CA 1
ATOM 2420 C C . GLY A 1 309 ? 33.850 -3.810 -22.533 1.00 81.88 309 GLY A C 1
ATOM 2421 O O . GLY A 1 309 ? 32.827 -3.894 -23.209 1.00 81.88 309 GLY A O 1
ATOM 2422 N N . SER A 1 310 ? 34.426 -2.639 -22.237 1.00 79.44 310 SER A N 1
ATOM 2423 C CA . SER A 1 310 ? 33.924 -1.332 -22.689 1.00 79.44 310 SER A CA 1
ATOM 2424 C C . SER A 1 310 ? 33.743 -1.228 -24.212 1.00 79.44 310 SER A C 1
ATOM 2426 O O . SER A 1 310 ? 32.741 -0.680 -24.651 1.00 79.44 310 SER A O 1
ATOM 2428 N N . GLU A 1 311 ? 34.628 -1.814 -25.023 1.00 80.81 311 GLU A N 1
ATOM 2429 C CA . GLU A 1 311 ? 34.499 -1.778 -26.495 1.00 80.81 311 GLU A CA 1
ATOM 2430 C C . GLU A 1 311 ? 33.650 -2.921 -27.077 1.00 80.81 311 GLU A C 1
ATOM 2432 O O . GLU A 1 311 ? 32.939 -2.745 -28.061 1.00 80.81 311 GLU A O 1
ATOM 2437 N N . SER A 1 312 ? 33.696 -4.108 -26.468 1.00 86.06 312 SER A N 1
ATOM 2438 C CA . SER A 1 312 ? 33.015 -5.301 -26.995 1.00 86.06 312 SER A CA 1
ATOM 2439 C C . SER A 1 312 ? 31.520 -5.324 -26.655 1.00 86.06 312 SER A C 1
ATOM 2441 O O . SER A 1 312 ? 30.707 -5.758 -27.469 1.00 86.06 312 SER A O 1
ATOM 2443 N N . LEU A 1 313 ? 31.140 -4.845 -25.463 1.00 87.69 313 LEU A N 1
ATOM 2444 C CA . LEU A 1 313 ? 29.758 -4.900 -24.977 1.00 87.69 313 LEU A CA 1
ATOM 2445 C C . LEU A 1 313 ? 28.919 -3.688 -25.395 1.00 87.69 313 LEU A C 1
ATOM 2447 O O . LEU A 1 313 ? 27.697 -3.823 -25.466 1.00 87.69 313 LEU A O 1
ATOM 2451 N N . MET A 1 314 ? 29.534 -2.535 -25.691 1.00 86.81 314 MET A N 1
ATOM 2452 C CA . MET A 1 314 ? 28.816 -1.287 -25.995 1.00 86.81 314 MET A CA 1
ATOM 2453 C C . MET A 1 314 ? 27.758 -1.416 -27.109 1.00 86.81 314 MET A C 1
ATOM 2455 O O . MET A 1 314 ? 26.616 -1.009 -26.875 1.00 86.81 314 MET A O 1
ATOM 2459 N N . PRO A 1 315 ? 28.042 -2.067 -28.254 1.00 89.81 315 PRO A N 1
ATOM 2460 C CA . PRO A 1 315 ? 27.052 -2.283 -29.315 1.00 89.81 315 PRO A CA 1
ATOM 2461 C C . PRO A 1 315 ? 25.801 -3.039 -28.867 1.00 89.81 315 PRO A C 1
ATOM 2463 O O . PRO A 1 315 ? 24.709 -2.824 -29.397 1.00 89.81 315 PRO A O 1
ATOM 2466 N N . PHE A 1 316 ? 25.948 -3.935 -27.890 1.00 91.00 316 PHE A N 1
ATOM 2467 C CA . PHE A 1 316 ? 24.880 -4.814 -27.422 1.00 91.00 316 PHE A CA 1
ATOM 2468 C C . PHE A 1 316 ? 24.036 -4.195 -26.306 1.00 91.00 316 PHE A C 1
ATOM 2470 O O . PHE A 1 316 ? 22.950 -4.707 -26.031 1.00 91.00 316 PHE A O 1
ATOM 2477 N N . VAL A 1 317 ? 24.486 -3.096 -25.685 1.00 91.69 317 VAL A N 1
ATOM 2478 C CA . VAL A 1 317 ? 23.828 -2.481 -24.519 1.00 91.69 317 VAL A CA 1
ATOM 2479 C C . VAL A 1 317 ? 22.349 -2.211 -24.782 1.00 91.69 317 VAL A C 1
ATOM 2481 O O . VAL A 1 317 ? 21.519 -2.599 -23.969 1.00 91.69 317 VAL A O 1
ATOM 2484 N N . GLY A 1 318 ? 21.992 -1.612 -25.922 1.00 91.81 318 GLY A N 1
ATOM 2485 C CA . GLY A 1 318 ? 20.595 -1.283 -26.232 1.00 91.81 318 GLY A CA 1
ATOM 2486 C C . GLY A 1 318 ? 19.686 -2.515 -26.302 1.00 91.81 318 GLY A C 1
ATOM 2487 O O . GLY A 1 318 ? 18.639 -2.556 -25.655 1.00 91.81 318 GLY A O 1
ATOM 2488 N N . LEU A 1 319 ? 20.121 -3.550 -27.028 1.00 93.38 319 LEU A N 1
ATOM 2489 C CA . LEU A 1 319 ? 19.369 -4.796 -27.185 1.00 93.38 319 LEU A CA 1
ATOM 2490 C C . LEU A 1 319 ? 19.267 -5.567 -25.863 1.00 93.38 319 LEU A C 1
ATOM 2492 O O . LEU A 1 319 ? 18.181 -6.005 -25.484 1.00 93.38 319 LEU A O 1
ATOM 2496 N N . VAL A 1 320 ? 20.384 -5.725 -25.147 1.00 94.31 320 VAL A N 1
ATOM 2497 C CA . VAL A 1 320 ? 20.413 -6.448 -23.869 1.00 94.31 320 VAL A CA 1
ATOM 2498 C C . VAL A 1 320 ? 19.561 -5.719 -22.832 1.00 94.31 320 VAL A C 1
ATOM 2500 O O . VAL A 1 320 ? 18.750 -6.353 -22.160 1.00 94.31 320 VAL A O 1
ATOM 2503 N N . SER A 1 321 ? 19.666 -4.391 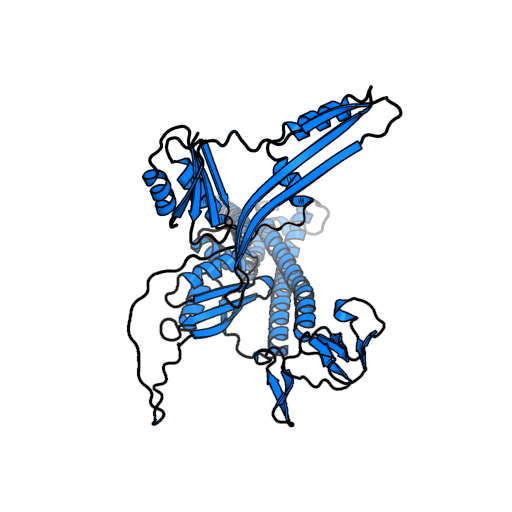-22.748 1.00 94.75 321 SER A N 1
ATOM 2504 C CA . SER A 1 321 ? 18.836 -3.576 -21.860 1.00 94.75 321 SER A CA 1
ATOM 2505 C C . SER A 1 321 ? 17.348 -3.694 -22.192 1.00 94.75 321 SER A C 1
ATOM 2507 O O . SER A 1 321 ? 16.542 -3.887 -21.288 1.00 94.75 321 SER A O 1
ATOM 2509 N N . PHE A 1 322 ? 16.958 -3.670 -23.470 1.00 95.94 322 PHE A N 1
ATOM 2510 C CA . PHE A 1 322 ? 15.566 -3.898 -23.869 1.00 95.94 322 PHE A CA 1
ATOM 2511 C C . PHE A 1 322 ? 15.052 -5.277 -23.416 1.00 95.94 322 PHE A C 1
ATOM 2513 O O . PHE A 1 322 ? 13.979 -5.383 -22.807 1.00 95.94 322 PHE A O 1
ATOM 2520 N N . VAL A 1 323 ? 15.829 -6.337 -23.665 1.00 96.69 323 VAL A N 1
ATOM 2521 C CA . VAL A 1 323 ? 15.459 -7.716 -23.310 1.00 96.69 323 VAL A CA 1
ATOM 2522 C C . VAL A 1 323 ? 15.354 -7.900 -21.795 1.00 96.69 323 VAL A C 1
ATOM 2524 O O . VAL A 1 323 ? 14.408 -8.536 -21.336 1.00 96.69 323 VAL A O 1
ATOM 2527 N N . LEU A 1 324 ? 16.274 -7.327 -21.013 1.00 96.44 324 LEU A N 1
ATOM 2528 C CA . LEU A 1 324 ? 16.275 -7.432 -19.549 1.00 96.44 324 LEU A CA 1
ATOM 2529 C C . LEU A 1 324 ? 15.206 -6.551 -18.887 1.00 96.44 324 LEU A C 1
ATOM 2531 O O . LEU A 1 324 ? 14.573 -6.985 -17.923 1.00 96.44 324 LEU A O 1
ATOM 2535 N N . THR A 1 325 ? 14.941 -5.351 -19.412 1.00 97.12 325 THR A N 1
ATOM 2536 C CA . THR A 1 325 ? 13.914 -4.455 -18.860 1.00 97.12 325 THR A CA 1
ATOM 2537 C C . THR A 1 325 ? 12.506 -4.974 -19.105 1.00 97.12 325 THR A C 1
ATOM 2539 O O . THR A 1 325 ? 11.648 -4.824 -18.243 1.00 97.12 325 THR A O 1
ATOM 2542 N N . THR A 1 326 ? 12.235 -5.612 -20.242 1.00 96.94 326 THR A N 1
ATOM 2543 C CA . THR A 1 326 ? 10.886 -6.090 -20.599 1.00 96.94 326 THR A CA 1
ATOM 2544 C C . THR A 1 326 ? 10.225 -6.985 -19.527 1.00 96.94 326 THR A C 1
ATOM 2546 O O . THR A 1 326 ? 9.097 -6.683 -19.119 1.00 96.94 326 THR A O 1
ATOM 2549 N N . PRO A 1 327 ? 10.867 -8.044 -18.988 1.00 97.00 327 PRO A N 1
ATOM 2550 C CA . PRO A 1 327 ? 10.290 -8.836 -17.901 1.00 97.00 327 PRO A CA 1
ATOM 2551 C C . PRO A 1 327 ? 10.162 -8.043 -16.592 1.00 97.00 327 PRO A C 1
ATOM 2553 O O . PRO A 1 327 ? 9.189 -8.234 -15.857 1.00 97.00 327 PRO A O 1
ATOM 2556 N N . ILE A 1 328 ? 11.079 -7.114 -16.302 1.00 97.31 328 ILE A N 1
ATOM 2557 C CA . ILE A 1 328 ? 10.952 -6.231 -15.132 1.00 97.31 328 ILE A CA 1
ATOM 2558 C C . ILE A 1 328 ? 9.702 -5.350 -15.279 1.00 97.31 328 ILE A C 1
ATOM 2560 O O . ILE A 1 328 ? 8.870 -5.294 -14.374 1.00 97.31 328 ILE A O 1
ATOM 2564 N N . GLN A 1 329 ? 9.521 -4.737 -16.447 1.00 97.06 329 GLN A N 1
ATOM 2565 C CA . GLN A 1 329 ? 8.421 -3.835 -16.759 1.00 97.06 329 GLN A CA 1
ATOM 2566 C C . GLN A 1 329 ? 7.063 -4.534 -16.655 1.00 97.06 329 GLN A C 1
ATOM 2568 O O . GLN A 1 329 ? 6.182 -4.088 -15.918 1.00 97.06 329 GLN A O 1
ATOM 2573 N N . PHE A 1 330 ? 6.889 -5.649 -17.368 1.00 96.25 330 PHE A N 1
ATOM 2574 C CA . PHE A 1 330 ? 5.564 -6.239 -17.568 1.00 96.25 330 PHE A CA 1
ATOM 2575 C C . PHE A 1 330 ? 5.244 -7.415 -16.648 1.00 96.25 330 PHE A C 1
ATOM 2577 O O . PHE A 1 330 ? 4.065 -7.675 -16.424 1.00 96.25 330 PHE A O 1
ATOM 2584 N N . ILE A 1 331 ? 6.239 -8.116 -16.090 1.00 96.00 331 ILE A N 1
ATOM 2585 C CA . ILE A 1 331 ? 6.007 -9.257 -15.184 1.00 96.00 331 ILE A CA 1
ATOM 2586 C C . ILE A 1 331 ? 6.131 -8.804 -13.731 1.00 96.00 331 ILE A C 1
ATOM 2588 O O . ILE A 1 331 ? 5.189 -8.954 -12.947 1.00 96.00 331 ILE A O 1
ATOM 2592 N N . ILE A 1 332 ? 7.271 -8.212 -13.364 1.00 95.75 332 ILE A N 1
ATOM 2593 C CA . ILE A 1 332 ? 7.497 -7.720 -11.997 1.00 95.75 332 ILE A CA 1
ATOM 2594 C C . ILE A 1 332 ? 6.602 -6.503 -11.733 1.00 95.75 332 ILE A C 1
ATOM 2596 O O . ILE A 1 332 ? 5.883 -6.470 -10.728 1.00 95.75 332 ILE A O 1
ATOM 2600 N N . GLY A 1 333 ? 6.580 -5.562 -12.679 1.00 93.94 333 GLY A N 1
ATOM 2601 C CA . GLY A 1 333 ? 5.784 -4.341 -12.629 1.00 93.94 333 GLY A CA 1
ATOM 2602 C C . GLY A 1 333 ? 4.285 -4.516 -12.895 1.00 93.94 333 GLY A C 1
ATOM 2603 O O . GLY A 1 333 ? 3.530 -3.568 -12.690 1.00 93.94 333 GLY A O 1
ATOM 2604 N N . ALA A 1 334 ? 3.809 -5.715 -13.266 1.00 92.44 334 ALA A N 1
ATOM 2605 C CA . ALA A 1 334 ? 2.401 -5.984 -13.609 1.00 92.44 334 ALA A CA 1
ATOM 2606 C C . ALA A 1 334 ? 1.392 -5.467 -12.566 1.00 92.44 334 ALA A C 1
ATOM 2608 O O . ALA A 1 334 ? 0.279 -5.053 -12.900 1.00 92.44 334 ALA A O 1
ATOM 2609 N N . GLY A 1 335 ? 1.773 -5.520 -11.285 1.00 88.81 335 GLY A N 1
ATOM 2610 C CA . GLY A 1 335 ? 0.950 -5.034 -10.179 1.00 88.81 335 GLY A CA 1
ATOM 2611 C C . GLY A 1 335 ? 0.637 -3.541 -10.286 1.00 88.81 335 GLY A C 1
ATOM 2612 O O . GLY A 1 335 ? -0.509 -3.157 -10.062 1.00 88.81 335 GLY A O 1
ATOM 2613 N N . PHE A 1 336 ? 1.608 -2.725 -10.706 1.00 91.88 336 PHE A N 1
ATOM 2614 C CA . PHE A 1 336 ? 1.443 -1.275 -10.819 1.00 91.88 336 PHE A CA 1
ATOM 2615 C C . PHE A 1 336 ? 0.461 -0.902 -11.928 1.00 91.88 336 PHE A C 1
ATOM 2617 O O . PHE A 1 336 ? -0.394 -0.047 -11.728 1.00 91.88 336 PHE A O 1
ATOM 2624 N N . TYR A 1 337 ? 0.489 -1.613 -13.057 1.00 91.88 337 TYR A N 1
ATOM 2625 C CA . TYR A 1 337 ? -0.480 -1.413 -14.140 1.00 91.88 337 TYR A CA 1
ATOM 2626 C C . TYR A 1 337 ? -1.906 -1.758 -13.719 1.00 91.88 337 TYR A C 1
ATOM 2628 O O . TYR A 1 337 ? -2.844 -1.027 -14.034 1.00 91.88 337 TYR A O 1
ATOM 2636 N N . ARG A 1 338 ? -2.083 -2.851 -12.964 1.00 87.12 338 ARG A N 1
ATOM 2637 C CA . ARG A 1 338 ? -3.395 -3.218 -12.409 1.00 87.12 338 ARG A CA 1
ATOM 2638 C C . ARG A 1 338 ? -3.887 -2.165 -11.412 1.00 87.12 338 ARG A C 1
ATOM 2640 O O . ARG A 1 338 ? -5.053 -1.779 -11.476 1.00 87.12 338 ARG A O 1
ATOM 2647 N N . GLY A 1 339 ? -3.004 -1.679 -10.537 1.00 83.88 339 GLY A N 1
ATOM 2648 C CA . GLY A 1 339 ? -3.309 -0.620 -9.569 1.00 83.88 339 GLY A CA 1
ATOM 2649 C C . GLY A 1 339 ? -3.652 0.719 -10.230 1.00 83.88 339 GLY A C 1
ATOM 2650 O O . GLY A 1 339 ? -4.626 1.369 -9.845 1.00 83.88 339 GLY A O 1
ATOM 2651 N N . MET A 1 340 ? -2.918 1.095 -11.279 1.00 90.19 340 MET A N 1
ATOM 2652 C CA . MET A 1 340 ? -3.197 2.271 -12.104 1.00 90.19 340 MET A CA 1
ATOM 2653 C C . MET A 1 340 ? -4.560 2.156 -12.790 1.00 90.19 340 MET A C 1
ATOM 2655 O O . MET A 1 340 ? -5.373 3.071 -12.699 1.00 90.19 340 MET A O 1
ATOM 2659 N N . TRP A 1 341 ? -4.842 1.023 -13.441 1.00 87.31 341 TRP A N 1
ATOM 2660 C CA . TRP A 1 341 ? -6.112 0.813 -14.139 1.00 87.31 341 TRP A CA 1
ATOM 2661 C C . TRP A 1 341 ? -7.311 0.867 -13.191 1.00 87.31 341 TRP A C 1
ATOM 2663 O O . TRP A 1 341 ? -8.340 1.460 -13.517 1.00 87.31 341 TRP A O 1
ATOM 2673 N N . SER A 1 342 ? -7.163 0.285 -11.998 1.00 76.62 342 SER A N 1
ATOM 2674 C CA . SER A 1 342 ? -8.146 0.417 -10.924 1.00 76.62 342 SER A CA 1
ATOM 2675 C C . SER A 1 342 ? -8.370 1.888 -10.562 1.00 76.62 342 SER A C 1
ATOM 2677 O O . SER A 1 342 ? -9.489 2.387 -10.660 1.00 76.62 342 SER A O 1
ATOM 2679 N N . SER A 1 343 ? -7.301 2.619 -10.246 1.00 80.25 343 SER A N 1
ATOM 2680 C CA . SER A 1 343 ? -7.391 4.021 -9.815 1.00 80.25 343 SER A CA 1
ATOM 2681 C C . SER A 1 343 ? -8.019 4.921 -10.879 1.00 80.25 343 SER A C 1
ATOM 2683 O O . SER A 1 343 ? -8.870 5.758 -10.561 1.00 80.25 343 SER A O 1
ATOM 2685 N N . LEU A 1 344 ? -7.686 4.678 -12.150 1.00 86.06 344 LEU A N 1
ATOM 2686 C CA . LEU A 1 344 ? -8.224 5.404 -13.295 1.00 86.06 344 LEU A CA 1
ATOM 2687 C C . LEU A 1 344 ? -9.731 5.174 -13.467 1.00 86.06 344 LEU A C 1
ATOM 2689 O O . LEU A 1 344 ? -10.473 6.137 -13.663 1.00 86.06 344 LEU A O 1
ATOM 2693 N N . LYS A 1 345 ? -10.215 3.930 -13.309 1.00 80.62 345 LYS A N 1
ATOM 2694 C CA . LYS A 1 345 ? -11.665 3.643 -13.291 1.00 80.62 345 LYS A CA 1
ATOM 2695 C C . LYS A 1 345 ? -12.392 4.424 -12.203 1.00 80.62 345 LYS A C 1
ATOM 2697 O O . LYS A 1 345 ? -13.546 4.806 -12.380 1.00 80.62 345 LYS A O 1
ATOM 2702 N N . MET A 1 346 ? -11.714 4.671 -11.090 1.00 75.81 346 MET A N 1
ATOM 2703 C CA . MET A 1 346 ? -12.257 5.416 -9.958 1.00 75.81 346 MET A CA 1
ATOM 2704 C C . MET A 1 346 ? -12.045 6.929 -10.070 1.00 75.81 346 MET A C 1
ATOM 2706 O O . MET A 1 346 ? -12.429 7.653 -9.155 1.00 75.81 346 MET A O 1
ATOM 2710 N N . LYS A 1 347 ? -11.483 7.414 -11.188 1.00 83.31 347 LYS A N 1
ATOM 2711 C CA . LYS A 1 347 ? -11.146 8.826 -11.436 1.00 83.31 347 LYS A CA 1
ATOM 2712 C C . LYS A 1 347 ? -10.229 9.418 -10.356 1.00 83.31 347 LYS A C 1
ATOM 2714 O O . LYS A 1 347 ? -10.387 10.567 -9.954 1.00 83.31 347 LYS A O 1
ATOM 2719 N N . THR A 1 348 ? -9.277 8.622 -9.873 1.00 79.50 348 THR A N 1
ATOM 2720 C CA . THR A 1 348 ? -8.282 9.026 -8.866 1.00 79.50 348 THR A CA 1
ATOM 2721 C C . THR A 1 348 ? -6.875 8.620 -9.299 1.00 79.50 348 THR A C 1
ATOM 2723 O O . THR A 1 348 ? -6.715 7.752 -10.154 1.00 79.50 348 THR A O 1
ATOM 2726 N N . PHE A 1 349 ? -5.851 9.227 -8.694 1.00 84.62 349 PHE A N 1
ATOM 2727 C CA . PHE A 1 349 ? -4.451 8.841 -8.878 1.00 84.62 349 PHE A CA 1
ATOM 2728 C C . PHE A 1 349 ? -3.876 8.295 -7.571 1.00 84.62 349 PHE A C 1
ATOM 2730 O O . PHE A 1 349 ? -4.157 8.812 -6.489 1.00 84.62 349 PHE A O 1
ATOM 2737 N N . ASN A 1 350 ? -3.061 7.249 -7.679 1.00 83.81 350 ASN A N 1
ATOM 2738 C CA . ASN A 1 350 ? -2.368 6.625 -6.555 1.00 83.81 350 ASN A CA 1
ATOM 2739 C C . ASN A 1 350 ? -0.859 6.475 -6.843 1.00 83.81 350 ASN A C 1
ATOM 2741 O O . ASN A 1 350 ? -0.387 6.820 -7.928 1.00 83.81 350 ASN A O 1
ATOM 2745 N N . MET A 1 351 ? -0.103 5.937 -5.877 1.00 89.62 351 MET A N 1
ATOM 2746 C CA . MET A 1 351 ? 1.336 5.666 -6.027 1.00 89.62 351 MET A CA 1
ATOM 2747 C C . MET A 1 351 ? 1.625 4.793 -7.259 1.00 89.62 351 MET A C 1
ATOM 2749 O O . MET A 1 351 ? 2.531 5.098 -8.033 1.00 89.62 351 MET A O 1
ATOM 2753 N N . ASP A 1 352 ? 0.817 3.750 -7.473 1.00 89.94 352 ASP A N 1
ATOM 2754 C CA . ASP A 1 352 ? 0.981 2.819 -8.593 1.00 89.94 352 ASP A CA 1
ATOM 2755 C C . ASP A 1 352 ? 0.793 3.511 -9.952 1.00 89.94 352 ASP A C 1
ATOM 2757 O O . ASP A 1 352 ? 1.467 3.161 -10.915 1.00 89.94 352 ASP A O 1
ATOM 2761 N N . SER A 1 353 ? -0.076 4.524 -10.020 1.00 91.25 353 SER A N 1
ATOM 2762 C CA . SER A 1 353 ? -0.326 5.317 -11.226 1.00 91.25 353 SER A CA 1
ATOM 2763 C C . SER A 1 353 ? 0.907 6.119 -11.627 1.00 91.25 353 SER A C 1
ATOM 2765 O O . SER A 1 353 ? 1.306 6.085 -12.786 1.00 91.25 353 SER A O 1
ATOM 2767 N N . LEU A 1 354 ? 1.547 6.797 -10.667 1.00 93.31 354 LEU A N 1
ATOM 2768 C CA . LEU A 1 354 ? 2.762 7.573 -10.926 1.00 93.31 354 LEU A CA 1
ATOM 2769 C C . LEU A 1 354 ? 3.893 6.677 -11.448 1.00 93.31 354 LEU A C 1
ATOM 2771 O O . LEU A 1 354 ? 4.552 7.015 -12.429 1.00 93.31 354 LEU A O 1
ATOM 2775 N N . ILE A 1 355 ? 4.081 5.516 -10.818 1.00 95.00 355 ILE A N 1
ATOM 2776 C CA . ILE A 1 355 ? 5.120 4.555 -11.202 1.00 95.00 355 ILE A CA 1
ATOM 2777 C C . ILE A 1 355 ? 4.834 3.975 -12.584 1.00 95.00 355 ILE A C 1
ATOM 2779 O O . ILE A 1 355 ? 5.725 3.955 -13.432 1.00 95.00 355 ILE A O 1
ATOM 2783 N N . ALA A 1 356 ? 3.606 3.511 -12.824 1.00 95.81 356 ALA A N 1
ATOM 2784 C CA . ALA A 1 356 ? 3.228 2.915 -14.098 1.00 95.81 356 ALA A CA 1
ATOM 2785 C C . ALA A 1 356 ? 3.384 3.918 -15.246 1.00 95.81 356 ALA A C 1
ATOM 2787 O O . ALA A 1 356 ? 3.972 3.567 -16.263 1.00 95.81 356 ALA A O 1
ATOM 2788 N N . ILE A 1 357 ? 2.951 5.171 -15.071 1.00 96.06 357 ILE A N 1
ATOM 2789 C CA . ILE A 1 357 ? 3.119 6.221 -16.084 1.00 96.06 357 ILE A CA 1
ATOM 2790 C C . ILE A 1 357 ? 4.604 6.525 -16.301 1.00 96.06 357 ILE A C 1
ATOM 2792 O O . ILE A 1 357 ? 5.071 6.436 -17.430 1.00 96.06 357 ILE A O 1
ATOM 2796 N N . GLY A 1 358 ? 5.366 6.826 -15.244 1.00 96.44 358 GLY A N 1
ATOM 2797 C CA . GLY A 1 358 ? 6.774 7.219 -15.377 1.00 96.44 358 GLY A CA 1
ATOM 2798 C C . GLY A 1 358 ? 7.638 6.138 -16.029 1.00 96.44 358 GLY A C 1
ATOM 2799 O O . GLY A 1 358 ? 8.372 6.405 -16.979 1.00 96.44 358 GLY A O 1
ATOM 2800 N N . THR A 1 359 ? 7.496 4.894 -15.570 1.00 96.94 359 THR A N 1
ATOM 2801 C CA . THR A 1 359 ? 8.249 3.756 -16.120 1.00 96.94 359 THR A CA 1
ATOM 2802 C C . THR A 1 359 ? 7.796 3.407 -17.535 1.00 96.94 359 THR A C 1
ATOM 2804 O O . THR A 1 359 ? 8.631 3.041 -18.358 1.00 96.94 359 THR A O 1
ATOM 2807 N N . SER A 1 360 ? 6.502 3.536 -17.857 1.00 97.00 360 SER A N 1
ATOM 2808 C CA . SER A 1 360 ? 6.004 3.331 -19.226 1.00 97.00 360 SER A CA 1
ATOM 2809 C C . SER A 1 360 ? 6.524 4.392 -20.178 1.00 97.00 360 SER A C 1
ATOM 2811 O O . SER A 1 360 ? 6.926 4.049 -21.282 1.00 97.00 360 SER A O 1
ATOM 2813 N N . THR A 1 361 ? 6.553 5.660 -19.762 1.00 97.06 361 THR A N 1
ATOM 2814 C CA . THR A 1 361 ? 7.078 6.754 -20.583 1.00 97.06 361 THR A CA 1
ATOM 2815 C C . THR A 1 361 ? 8.540 6.508 -20.927 1.00 97.06 361 THR A C 1
ATOM 2817 O O . THR A 1 361 ? 8.887 6.535 -22.103 1.00 97.06 361 THR A O 1
ATOM 2820 N N . ALA A 1 362 ? 9.379 6.183 -19.937 1.00 96.50 362 ALA A N 1
ATOM 2821 C CA . ALA A 1 362 ? 10.786 5.864 -20.175 1.00 96.50 362 ALA A CA 1
ATOM 2822 C C . ALA A 1 362 ? 10.960 4.645 -21.100 1.00 96.50 362 ALA A C 1
ATOM 2824 O O . ALA A 1 362 ? 11.756 4.684 -22.039 1.00 96.50 362 ALA A O 1
ATOM 2825 N N . TYR A 1 363 ? 10.180 3.581 -20.880 1.00 97.38 363 TYR A N 1
ATOM 2826 C CA . TYR A 1 363 ? 10.245 2.367 -21.693 1.00 97.38 363 TYR A CA 1
ATOM 2827 C C . TYR A 1 363 ? 9.791 2.600 -23.141 1.00 97.38 363 TYR A C 1
ATOM 2829 O O . TYR A 1 363 ? 10.491 2.212 -24.071 1.00 97.38 363 TYR A O 1
ATOM 2837 N N . ILE A 1 364 ? 8.641 3.250 -23.346 1.00 97.25 364 ILE A N 1
ATOM 2838 C CA . ILE A 1 364 ? 8.079 3.524 -24.676 1.00 97.25 364 ILE A CA 1
ATOM 2839 C C . ILE A 1 364 ? 8.965 4.509 -25.434 1.00 97.25 364 ILE A C 1
ATOM 2841 O O . ILE A 1 364 ? 9.234 4.285 -26.608 1.00 97.25 364 ILE A O 1
ATOM 2845 N N . TYR A 1 365 ? 9.455 5.562 -24.775 1.00 96.88 365 TYR A N 1
ATOM 2846 C CA . TYR A 1 365 ? 10.390 6.508 -25.384 1.00 96.88 365 TYR A CA 1
ATOM 2847 C C . TYR A 1 365 ? 11.647 5.793 -25.897 1.00 96.88 365 TYR A C 1
ATOM 2849 O O . TYR A 1 365 ? 12.000 5.915 -27.070 1.00 96.88 365 TYR A O 1
ATOM 2857 N N . SER A 1 366 ? 12.253 4.958 -25.050 1.00 96.69 366 SER A N 1
ATOM 2858 C CA . SER A 1 366 ? 13.427 4.158 -25.416 1.00 96.69 366 SER A CA 1
ATOM 2859 C C . SER A 1 366 ? 13.118 3.168 -26.540 1.00 96.69 366 SER A C 1
ATOM 2861 O O . SER A 1 366 ? 13.924 2.990 -27.446 1.00 96.69 366 SER A O 1
ATOM 2863 N N . LEU A 1 367 ? 11.934 2.549 -26.528 1.00 95.94 367 LEU A N 1
ATOM 2864 C CA . LEU A 1 367 ? 11.491 1.637 -27.581 1.00 95.94 367 LEU A CA 1
ATOM 2865 C C . LEU A 1 367 ? 11.328 2.349 -28.928 1.00 95.94 367 LEU A C 1
ATOM 2867 O O . LEU A 1 367 ? 11.759 1.817 -29.946 1.00 95.94 367 LEU A O 1
ATOM 2871 N N . VAL A 1 368 ? 10.740 3.547 -28.942 1.00 96.56 368 VAL A N 1
ATOM 2872 C CA . VAL A 1 368 ? 10.578 4.347 -30.164 1.00 96.56 368 VAL A CA 1
ATOM 2873 C C . VAL A 1 368 ? 11.939 4.719 -30.747 1.00 96.56 368 VAL A C 1
ATOM 2875 O O . VAL A 1 368 ? 12.146 4.523 -31.942 1.00 96.56 368 VAL A O 1
ATOM 2878 N N . LEU A 1 369 ? 12.882 5.186 -29.921 1.00 94.62 369 LEU A N 1
ATOM 2879 C CA . LEU A 1 369 ? 14.241 5.499 -30.375 1.00 94.62 369 LEU A CA 1
ATOM 2880 C C . LEU A 1 369 ? 14.989 4.259 -30.870 1.00 94.62 369 LEU A C 1
ATOM 2882 O O . LEU A 1 369 ? 15.639 4.306 -31.912 1.00 94.62 369 LEU A O 1
ATOM 2886 N N . PHE A 1 370 ? 14.850 3.135 -30.169 1.00 94.12 370 PHE A N 1
ATOM 2887 C CA . PHE A 1 370 ? 15.453 1.868 -30.568 1.00 94.12 370 PHE A CA 1
ATOM 2888 C C . PHE A 1 370 ? 14.928 1.389 -31.930 1.00 94.12 370 PHE A C 1
ATOM 2890 O O . PHE A 1 370 ? 15.711 1.041 -32.811 1.00 94.12 370 PHE A O 1
ATOM 2897 N N . VAL A 1 371 ? 13.610 1.439 -32.151 1.00 94.50 371 VAL A N 1
ATOM 2898 C CA . VAL A 1 371 ? 12.998 1.079 -33.441 1.00 94.50 371 VAL A CA 1
ATOM 2899 C C . VAL A 1 371 ? 13.397 2.064 -34.542 1.00 94.50 371 VAL A C 1
ATOM 2901 O O . VAL A 1 371 ? 13.737 1.634 -35.643 1.00 94.50 371 VAL A O 1
ATOM 2904 N N . ALA A 1 372 ? 13.409 3.370 -34.261 1.00 93.56 372 ALA A N 1
ATOM 2905 C CA . ALA A 1 372 ? 13.846 4.385 -35.219 1.00 93.56 372 ALA A CA 1
ATOM 2906 C C . ALA A 1 372 ? 15.305 4.164 -35.652 1.00 93.56 372 ALA A C 1
ATOM 2908 O O . ALA A 1 372 ? 15.616 4.252 -36.840 1.00 93.56 372 ALA A O 1
ATOM 2909 N N . TYR A 1 373 ? 16.180 3.802 -34.710 1.00 92.44 373 TYR A N 1
ATOM 2910 C CA . TYR A 1 373 ? 17.568 3.456 -34.996 1.00 92.44 373 TYR A CA 1
ATOM 2911 C C . TYR A 1 373 ? 17.681 2.229 -35.908 1.00 92.44 373 TYR A C 1
ATOM 2913 O O . TYR A 1 373 ? 18.435 2.269 -36.881 1.00 92.44 373 TYR A O 1
ATOM 2921 N N . ILE A 1 374 ? 16.908 1.169 -35.635 1.00 91.69 374 ILE A N 1
ATOM 2922 C CA . ILE A 1 374 ? 16.882 -0.050 -36.460 1.00 91.69 374 ILE A CA 1
ATOM 2923 C C . ILE A 1 374 ? 16.463 0.270 -37.894 1.00 91.69 374 ILE A C 1
ATOM 2925 O O . ILE A 1 374 ? 17.104 -0.194 -38.832 1.00 91.69 374 ILE A O 1
ATOM 2929 N N . VAL A 1 375 ? 15.411 1.073 -38.070 1.00 93.44 375 VAL A N 1
ATOM 2930 C CA . VAL A 1 375 ? 14.897 1.438 -39.399 1.00 93.44 375 VAL A CA 1
ATOM 2931 C C . VAL A 1 375 ? 15.894 2.306 -40.169 1.00 93.44 375 VAL A C 1
ATOM 2933 O O . VAL A 1 375 ? 16.062 2.119 -41.370 1.00 93.44 375 VAL A O 1
ATOM 2936 N N . ALA A 1 376 ? 16.575 3.237 -39.497 1.00 92.25 376 ALA A N 1
ATOM 2937 C CA . ALA A 1 376 ? 17.540 4.125 -40.142 1.00 92.25 376 ALA A CA 1
ATOM 2938 C C . ALA A 1 376 ? 18.846 3.413 -40.538 1.00 92.25 376 ALA A C 1
ATOM 2940 O O . ALA A 1 376 ? 19.424 3.722 -41.577 1.00 92.25 376 ALA A O 1
ATOM 2941 N N . ASN A 1 377 ? 19.311 2.468 -39.717 1.00 88.12 377 ASN A N 1
ATOM 2942 C CA . ASN A 1 377 ? 20.646 1.877 -39.842 1.00 88.12 377 ASN A CA 1
ATOM 2943 C C . ASN A 1 377 ? 20.642 0.408 -40.297 1.00 88.12 377 ASN A C 1
ATOM 2945 O O . ASN A 1 377 ? 21.711 -0.167 -40.487 1.00 88.12 377 ASN A O 1
ATOM 2949 N N . ASN A 1 378 ? 19.466 -0.220 -40.439 1.00 89.06 378 ASN A N 1
ATOM 2950 C CA . ASN A 1 378 ? 19.293 -1.657 -40.710 1.00 89.06 378 ASN A CA 1
ATOM 2951 C C . ASN A 1 378 ? 20.090 -2.574 -39.756 1.00 89.06 378 ASN A C 1
ATOM 2953 O O . ASN A 1 378 ? 20.453 -3.694 -40.114 1.00 89.06 378 ASN A O 1
ATOM 2957 N N . SER A 1 379 ? 20.357 -2.111 -38.532 1.00 87.94 379 SER A N 1
ATOM 2958 C CA . SER A 1 379 ? 21.112 -2.837 -37.508 1.00 87.94 379 SER A CA 1
ATOM 2959 C C . SER A 1 379 ? 20.375 -2.813 -36.173 1.00 87.94 379 SER A C 1
ATOM 2961 O O . SER A 1 379 ? 19.848 -1.784 -35.759 1.00 87.94 379 SER A O 1
ATOM 2963 N N . ILE A 1 380 ? 20.361 -3.960 -35.491 1.00 85.81 380 ILE A N 1
ATOM 2964 C CA . ILE A 1 380 ? 19.753 -4.151 -34.161 1.00 85.81 380 ILE A CA 1
ATOM 2965 C C . ILE A 1 380 ? 20.754 -3.817 -33.040 1.00 85.81 380 ILE A C 1
ATOM 2967 O O . ILE A 1 380 ? 20.368 -3.556 -31.901 1.00 85.81 380 ILE A O 1
ATOM 2971 N N . ILE A 1 381 ? 22.044 -3.813 -33.373 1.00 89.19 381 ILE A N 1
ATOM 2972 C CA . ILE A 1 381 ? 23.142 -3.436 -32.484 1.00 89.19 381 ILE A CA 1
ATOM 2973 C C . ILE A 1 381 ? 23.687 -2.068 -32.876 1.00 89.19 381 ILE A C 1
ATOM 2975 O O . ILE A 1 381 ? 23.543 -1.635 -34.024 1.00 89.19 381 ILE A O 1
ATOM 2979 N N . GLY A 1 382 ? 24.327 -1.401 -31.922 1.00 85.69 382 GLY A N 1
ATOM 2980 C CA . GLY A 1 382 ? 25.012 -0.149 -32.194 1.00 85.69 382 GLY A CA 1
ATOM 2981 C C . GLY A 1 382 ? 26.141 -0.327 -33.215 1.00 85.69 382 GLY A C 1
ATOM 2982 O O . GLY A 1 382 ? 26.827 -1.352 -33.258 1.00 85.69 382 GLY A O 1
ATOM 2983 N N . LEU A 1 383 ? 26.278 0.655 -34.100 1.00 85.69 383 LEU A N 1
ATOM 2984 C CA . LEU A 1 383 ? 27.298 0.678 -35.143 1.00 85.69 383 LEU A CA 1
ATOM 2985 C C . LEU A 1 383 ? 28.646 1.162 -34.589 1.00 85.69 383 LEU A C 1
ATOM 2987 O O . LEU A 1 383 ? 28.708 1.865 -33.586 1.00 85.69 383 LEU A O 1
ATOM 2991 N N . ASN A 1 384 ? 29.733 0.804 -35.278 1.00 80.44 384 ASN A N 1
ATOM 2992 C CA . ASN A 1 384 ? 31.096 1.280 -35.000 1.00 80.44 384 ASN A CA 1
ATOM 2993 C C . ASN A 1 384 ? 31.621 1.012 -33.577 1.00 80.44 384 ASN A C 1
ATOM 2995 O O . ASN A 1 384 ? 32.501 1.725 -33.107 1.00 80.44 384 ASN A O 1
ATOM 2999 N N . GLY A 1 385 ? 31.110 -0.012 -32.888 1.00 78.38 385 GLY A N 1
ATOM 3000 C CA . GLY A 1 385 ? 31.540 -0.304 -31.516 1.00 78.38 385 GLY A CA 1
ATOM 3001 C C . GLY A 1 385 ? 30.866 0.571 -30.452 1.00 78.38 385 GLY A C 1
ATOM 3002 O O . GLY A 1 385 ? 31.147 0.403 -29.270 1.00 78.38 385 GLY A O 1
ATOM 3003 N N . GLU A 1 386 ? 29.959 1.472 -30.838 1.00 83.88 386 GLU A N 1
ATOM 3004 C CA . GLU A 1 386 ? 29.268 2.369 -29.912 1.00 83.88 386 GLU A CA 1
ATOM 3005 C C . GLU A 1 386 ? 27.880 1.850 -29.537 1.00 83.88 386 GLU A C 1
ATOM 3007 O O . GLU A 1 386 ? 27.270 1.056 -30.253 1.00 83.88 386 GLU A O 1
ATOM 3012 N N . LYS A 1 387 ? 27.360 2.307 -28.396 1.00 86.38 387 LYS A N 1
ATOM 3013 C CA . LYS A 1 387 ? 25.981 2.028 -27.984 1.00 86.38 387 LYS A CA 1
ATOM 3014 C C . LYS A 1 387 ? 24.982 2.898 -28.752 1.00 86.38 387 LYS A C 1
ATOM 3016 O O . LYS A 1 387 ? 25.307 3.987 -29.215 1.00 86.38 387 LYS A O 1
ATOM 3021 N N . ILE A 1 388 ? 23.729 2.452 -28.811 1.00 87.69 388 ILE A N 1
ATOM 3022 C CA . ILE A 1 388 ? 22.627 3.286 -29.310 1.00 87.69 388 ILE A CA 1
ATOM 3023 C C . ILE A 1 388 ? 22.413 4.446 -28.317 1.00 87.69 388 ILE A C 1
ATOM 3025 O O . ILE A 1 388 ? 22.269 4.180 -27.117 1.00 87.69 388 ILE A O 1
ATOM 3029 N N . PRO A 1 389 ? 22.418 5.710 -28.778 1.00 85.75 389 PRO A N 1
ATOM 3030 C CA . PRO A 1 389 ? 22.315 6.871 -27.901 1.00 85.75 389 PRO A CA 1
ATOM 3031 C C . PRO A 1 389 ? 20.919 7.011 -27.281 1.00 85.75 389 PRO A C 1
ATOM 3033 O O . PRO A 1 389 ? 19.930 6.513 -27.818 1.00 85.75 389 PRO A O 1
ATOM 3036 N N . ASP A 1 390 ? 20.863 7.717 -26.149 1.00 87.56 390 ASP A N 1
ATOM 3037 C CA . ASP A 1 390 ? 19.640 8.223 -25.505 1.00 87.56 390 ASP A CA 1
ATOM 3038 C C . ASP A 1 390 ? 18.554 7.176 -25.190 1.00 87.56 390 ASP A C 1
ATOM 3040 O O . ASP A 1 390 ? 17.360 7.477 -25.131 1.00 87.56 390 ASP A O 1
ATOM 3044 N N . LEU A 1 391 ? 18.962 5.928 -24.947 1.00 93.25 391 LEU A N 1
ATOM 3045 C CA . LEU A 1 391 ? 18.085 4.893 -24.404 1.00 93.25 391 LEU A CA 1
ATOM 3046 C C . LEU A 1 391 ? 18.046 4.978 -22.875 1.00 93.25 391 LEU A C 1
ATOM 3048 O O . LEU A 1 391 ? 19.079 5.146 -22.241 1.00 93.25 391 LEU A O 1
ATOM 3052 N N . TYR A 1 392 ? 16.854 4.802 -22.302 1.00 94.62 392 TYR A N 1
ATOM 3053 C CA . TYR A 1 392 ? 16.577 4.909 -20.866 1.00 94.62 392 TYR A CA 1
ATOM 3054 C C . TYR A 1 392 ? 15.905 3.646 -20.303 1.00 94.62 392 TYR A C 1
ATOM 3056 O O . TYR A 1 392 ? 15.160 3.708 -19.317 1.00 94.62 392 TYR A O 1
ATOM 3064 N N . PHE A 1 393 ? 16.120 2.481 -20.919 1.00 96.25 393 PHE A N 1
ATOM 3065 C CA . PHE A 1 393 ? 15.522 1.215 -20.473 1.00 96.25 393 PHE A CA 1
ATOM 3066 C C . PHE A 1 393 ? 15.905 0.870 -19.025 1.00 96.25 393 PHE A C 1
ATOM 3068 O O . PHE A 1 393 ? 15.101 0.300 -18.283 1.00 96.25 393 PHE A O 1
ATOM 3075 N N . GLU A 1 394 ? 17.113 1.233 -18.607 1.00 94.88 394 GLU A N 1
ATOM 3076 C CA . GLU A 1 394 ? 17.646 1.050 -17.259 1.00 94.88 394 GLU A CA 1
ATOM 3077 C C . GLU A 1 394 ? 16.920 1.905 -16.225 1.00 94.88 394 GLU A C 1
ATOM 3079 O O . GLU A 1 394 ? 16.657 1.432 -15.121 1.00 94.88 394 GLU A O 1
ATOM 3084 N N . THR A 1 395 ? 16.489 3.115 -16.589 1.00 95.06 395 THR A N 1
ATOM 3085 C CA . THR A 1 395 ? 15.740 3.981 -15.668 1.00 95.06 395 THR A CA 1
ATOM 3086 C C . THR A 1 395 ? 14.400 3.352 -15.279 1.00 95.06 395 THR A C 1
ATOM 3088 O O . THR A 1 395 ? 14.059 3.300 -14.096 1.00 95.06 395 THR A O 1
ATOM 3091 N N . ALA A 1 396 ? 13.674 2.784 -16.250 1.00 95.94 396 ALA A N 1
ATOM 3092 C CA . ALA A 1 396 ? 12.422 2.075 -16.005 1.00 95.94 396 ALA A CA 1
ATOM 3093 C C . ALA A 1 396 ? 12.647 0.827 -15.132 1.00 95.94 396 ALA A C 1
ATOM 3095 O O . ALA A 1 396 ? 11.922 0.612 -14.156 1.00 95.94 396 ALA A O 1
ATOM 3096 N N . ALA A 1 397 ? 13.689 0.045 -15.440 1.00 96.81 397 ALA A N 1
ATOM 3097 C CA . ALA A 1 397 ? 14.052 -1.149 -14.683 1.00 96.81 397 ALA A CA 1
ATOM 3098 C C . ALA A 1 397 ? 14.404 -0.832 -13.221 1.00 96.81 397 ALA A C 1
ATOM 3100 O O . ALA A 1 397 ? 13.849 -1.444 -12.305 1.00 96.81 397 ALA A O 1
ATOM 3101 N N . PHE A 1 398 ? 15.284 0.144 -12.981 1.00 96.81 398 PHE A N 1
ATOM 3102 C CA . PHE A 1 398 ? 15.708 0.512 -11.631 1.00 96.81 398 PHE A CA 1
ATOM 3103 C C . PHE A 1 398 ? 14.566 1.080 -10.800 1.00 96.81 398 PHE A C 1
ATOM 3105 O O . PHE A 1 398 ? 14.420 0.693 -9.641 1.00 96.81 398 PHE A O 1
ATOM 3112 N N . LEU A 1 399 ? 13.724 1.941 -11.381 1.00 96.50 399 LEU A N 1
ATOM 3113 C CA . LEU A 1 399 ? 12.563 2.484 -10.676 1.00 96.50 399 LEU A CA 1
ATOM 3114 C C . LEU A 1 399 ? 11.649 1.367 -10.165 1.00 96.50 399 LEU A C 1
ATOM 3116 O O . LEU A 1 399 ? 11.296 1.360 -8.986 1.00 96.50 399 LEU A O 1
ATOM 3120 N N . ILE A 1 400 ? 11.315 0.386 -11.008 1.00 96.75 400 ILE A N 1
ATOM 3121 C CA . ILE A 1 400 ? 10.493 -0.757 -10.588 1.00 96.75 400 ILE A CA 1
ATOM 3122 C C . ILE A 1 400 ? 11.202 -1.556 -9.492 1.00 96.75 400 ILE A C 1
ATOM 3124 O O . ILE A 1 400 ? 10.593 -1.848 -8.463 1.00 96.75 400 ILE A O 1
ATOM 3128 N N . THR A 1 401 ? 12.484 -1.875 -9.664 1.00 96.75 401 THR A N 1
ATOM 3129 C CA . THR A 1 401 ? 13.253 -2.645 -8.676 1.00 96.75 401 THR A CA 1
ATOM 3130 C C . THR A 1 401 ? 13.298 -1.950 -7.308 1.00 96.75 401 THR A C 1
ATOM 3132 O O . THR A 1 401 ? 13.018 -2.588 -6.289 1.00 96.75 401 THR A O 1
ATOM 3135 N N . PHE A 1 402 ? 13.564 -0.641 -7.254 1.00 96.31 402 PHE A N 1
ATOM 3136 C CA . PHE A 1 402 ? 13.600 0.114 -5.995 1.00 96.31 402 PHE A CA 1
ATOM 3137 C C . PHE A 1 402 ? 12.224 0.272 -5.352 1.00 96.31 402 PHE A C 1
ATOM 3139 O O . PHE A 1 402 ? 12.092 0.161 -4.132 1.00 96.31 402 PHE A O 1
ATOM 3146 N N . VAL A 1 403 ? 11.171 0.465 -6.146 1.00 95.31 403 VAL A N 1
ATOM 3147 C CA . VAL A 1 403 ? 9.804 0.481 -5.616 1.00 95.31 403 VAL A CA 1
ATOM 3148 C C . VAL A 1 403 ? 9.445 -0.878 -5.010 1.00 95.31 403 VAL A C 1
ATOM 3150 O O . VAL A 1 403 ? 8.815 -0.929 -3.952 1.00 95.31 403 VAL A O 1
ATOM 3153 N N . MET A 1 404 ? 9.859 -1.985 -5.632 1.00 94.88 404 MET A N 1
ATOM 3154 C CA . MET A 1 404 ? 9.620 -3.326 -5.091 1.00 94.88 404 MET A CA 1
ATOM 3155 C C . MET A 1 404 ? 10.343 -3.551 -3.762 1.00 94.88 404 MET A C 1
ATOM 3157 O O . MET A 1 404 ? 9.757 -4.137 -2.847 1.00 94.88 404 MET A O 1
ATOM 3161 N N . LEU A 1 405 ? 11.562 -3.022 -3.613 1.00 95.81 405 LEU A N 1
ATOM 3162 C CA . LEU A 1 405 ? 12.252 -2.973 -2.323 1.00 95.81 405 LEU A CA 1
ATOM 3163 C C . LEU A 1 405 ? 11.445 -2.176 -1.288 1.00 95.81 405 LEU A C 1
ATOM 3165 O O . LEU A 1 405 ? 11.237 -2.650 -0.171 1.00 95.81 405 LEU A O 1
ATOM 3169 N N . GLY A 1 406 ? 10.938 -1.001 -1.670 1.00 93.88 406 GLY A N 1
ATOM 3170 C CA . GLY A 1 406 ? 10.088 -0.166 -0.819 1.00 93.88 406 GLY A CA 1
ATOM 3171 C C . GLY A 1 406 ? 8.825 -0.892 -0.345 1.00 93.88 406 GLY A C 1
ATOM 3172 O O . GLY A 1 406 ? 8.552 -0.921 0.852 1.00 93.88 406 GLY A O 1
ATOM 3173 N N . LYS A 1 407 ? 8.100 -1.562 -1.251 1.00 89.50 407 LYS A N 1
ATOM 3174 C CA . LYS A 1 407 ? 6.907 -2.368 -0.920 1.00 89.50 407 LYS A CA 1
ATOM 3175 C C . LYS A 1 407 ? 7.235 -3.535 0.012 1.00 89.50 407 LYS A C 1
ATOM 3177 O O . LYS A 1 407 ? 6.441 -3.853 0.896 1.00 89.50 407 LYS A O 1
ATOM 3182 N N . TRP A 1 408 ? 8.400 -4.166 -0.152 1.00 92.75 408 TRP A N 1
ATOM 3183 C CA . TRP A 1 408 ? 8.863 -5.204 0.771 1.00 92.75 408 TRP A CA 1
ATOM 3184 C C . TRP A 1 408 ? 9.148 -4.643 2.171 1.00 92.75 408 TRP A C 1
ATOM 3186 O O . TRP A 1 408 ? 8.692 -5.225 3.158 1.00 92.75 408 TRP A O 1
ATOM 3196 N N . LEU A 1 409 ? 9.844 -3.505 2.270 1.00 90.19 409 LEU A N 1
ATOM 3197 C CA . LEU A 1 409 ? 10.098 -2.826 3.545 1.00 90.19 409 LEU A CA 1
ATOM 3198 C C . LEU A 1 409 ? 8.789 -2.393 4.218 1.00 90.19 409 LEU A C 1
ATOM 3200 O O . LEU A 1 409 ? 8.595 -2.643 5.408 1.00 90.19 409 LEU A O 1
ATOM 3204 N N . GLU A 1 410 ? 7.864 -1.812 3.455 1.00 85.69 410 GLU A N 1
ATOM 3205 C CA . GLU A 1 410 ? 6.526 -1.418 3.906 1.00 85.69 410 GLU A CA 1
ATOM 3206 C C . GLU A 1 410 ? 5.757 -2.624 4.473 1.00 85.69 410 GLU A C 1
ATOM 3208 O O . GLU A 1 410 ? 5.249 -2.577 5.593 1.00 85.69 410 GLU A O 1
ATOM 3213 N N . ALA A 1 411 ? 5.718 -3.743 3.745 1.00 83.56 411 ALA A N 1
ATOM 3214 C CA . ALA A 1 411 ? 5.039 -4.955 4.199 1.00 83.56 411 ALA A CA 1
ATOM 3215 C C . ALA A 1 411 ? 5.695 -5.559 5.456 1.00 83.56 411 ALA A C 1
ATOM 3217 O O . ALA A 1 411 ? 5.002 -5.980 6.383 1.00 83.56 411 ALA A O 1
ATOM 3218 N N . LYS A 1 412 ? 7.033 -5.564 5.521 1.00 83.56 412 LYS A N 1
ATOM 3219 C CA . LYS A 1 412 ? 7.796 -6.080 6.668 1.00 83.56 412 LYS A CA 1
ATOM 3220 C C . LYS A 1 412 ? 7.605 -5.229 7.929 1.00 83.56 412 LYS A C 1
ATOM 3222 O O . LYS A 1 412 ? 7.633 -5.761 9.037 1.00 83.56 412 LYS A O 1
ATOM 3227 N N . THR A 1 413 ? 7.424 -3.919 7.774 1.00 78.38 413 THR A N 1
ATOM 3228 C CA . THR A 1 413 ? 7.275 -2.970 8.891 1.00 78.38 413 THR A CA 1
ATOM 3229 C C . THR A 1 413 ? 5.847 -2.904 9.423 1.00 78.38 413 THR A C 1
ATOM 3231 O O . THR A 1 413 ? 5.666 -2.930 10.641 1.00 78.38 413 THR A O 1
ATOM 3234 N N . LYS A 1 414 ? 4.828 -2.929 8.551 1.00 69.00 414 LYS A N 1
ATOM 3235 C CA . LYS A 1 414 ? 3.407 -2.933 8.957 1.00 69.00 414 LYS A CA 1
ATOM 3236 C C . LYS A 1 414 ? 3.014 -4.104 9.857 1.00 69.00 414 LYS A C 1
ATOM 3238 O O . LYS A 1 414 ? 2.118 -3.961 10.682 1.00 69.00 414 LYS A O 1
ATOM 3243 N N . GLY A 1 415 ? 3.688 -5.250 9.743 1.00 60.97 415 GLY A N 1
ATOM 3244 C CA . GLY A 1 415 ? 3.407 -6.405 10.600 1.00 60.97 415 GLY A CA 1
ATOM 3245 C C . GLY A 1 415 ? 3.586 -6.118 12.096 1.00 60.97 415 GLY A C 1
ATOM 3246 O O . GLY A 1 415 ? 2.829 -6.643 12.908 1.00 60.97 415 GLY A O 1
ATOM 3247 N N . LYS A 1 416 ? 4.537 -5.248 12.467 1.00 59.75 416 LYS A N 1
ATOM 3248 C CA . LYS A 1 416 ? 4.935 -5.043 13.869 1.00 59.75 416 LYS A CA 1
ATOM 3249 C C . LYS A 1 416 ? 3.952 -4.185 14.673 1.00 59.75 416 LYS A C 1
ATOM 3251 O O . LYS A 1 416 ? 3.699 -4.488 15.835 1.00 59.75 416 LYS A O 1
ATOM 3256 N N . THR A 1 417 ? 3.374 -3.143 14.075 1.00 59.06 417 THR A N 1
ATOM 3257 C CA . THR A 1 417 ? 2.416 -2.252 14.761 1.00 59.06 417 THR A CA 1
ATOM 3258 C C . THR A 1 417 ? 1.053 -2.914 14.935 1.00 59.06 417 THR A C 1
ATOM 3260 O O . THR A 1 417 ? 0.471 -2.859 16.018 1.00 59.06 417 THR A O 1
ATOM 3263 N N . SER A 1 418 ? 0.571 -3.622 13.911 1.00 55.28 418 SER A N 1
ATOM 3264 C CA . SER A 1 418 ? -0.682 -4.377 14.001 1.00 55.28 418 SER A CA 1
ATOM 3265 C C . SER A 1 418 ? -0.588 -5.545 14.988 1.00 55.28 418 SER A C 1
ATOM 3267 O O . SER A 1 418 ? -1.588 -5.886 15.614 1.00 55.28 418 SER A O 1
ATOM 3269 N N . GLU A 1 419 ? 0.591 -6.153 15.166 1.00 61.19 419 GLU A N 1
ATOM 3270 C CA . GLU A 1 419 ? 0.786 -7.219 16.156 1.00 61.19 419 GLU A CA 1
ATOM 3271 C C . GLU A 1 419 ? 0.734 -6.696 17.599 1.00 61.19 419 GLU A C 1
ATOM 3273 O O . GLU A 1 419 ? 0.144 -7.356 18.452 1.00 61.19 419 GLU A O 1
ATOM 3278 N N . ALA A 1 420 ? 1.253 -5.494 17.870 1.00 60.09 420 ALA A N 1
ATOM 3279 C CA . ALA A 1 420 ? 1.146 -4.859 19.186 1.00 60.09 420 ALA A CA 1
ATOM 3280 C C . ALA A 1 420 ? -0.315 -4.542 19.555 1.00 60.09 420 ALA A C 1
ATOM 3282 O O . ALA A 1 420 ? -0.774 -4.914 20.633 1.00 60.09 420 ALA A O 1
ATOM 3283 N N . ILE A 1 421 ? -1.083 -3.960 18.626 1.00 63.97 421 ILE A N 1
ATOM 3284 C CA . ILE A 1 421 ? -2.518 -3.697 18.833 1.00 63.97 421 ILE A CA 1
ATOM 3285 C C . ILE A 1 421 ? -3.292 -5.013 18.993 1.00 63.97 421 ILE A C 1
ATOM 3287 O O . ILE A 1 421 ? -4.149 -5.125 19.863 1.00 63.97 421 ILE A O 1
ATOM 3291 N N . LYS A 1 422 ? -2.975 -6.047 18.199 1.00 61.03 422 LYS A N 1
ATOM 3292 C CA . LYS A 1 422 ? -3.628 -7.363 18.306 1.00 61.03 422 LYS A CA 1
ATOM 3293 C C . LYS A 1 422 ? -3.333 -8.042 19.647 1.00 61.03 422 LYS A C 1
ATOM 3295 O O . LYS A 1 422 ? -4.220 -8.706 20.174 1.00 61.03 422 LYS A O 1
ATOM 3300 N N . LYS A 1 423 ? -2.131 -7.862 20.210 1.00 64.31 423 LYS A N 1
ATOM 3301 C CA . LYS A 1 423 ? -1.812 -8.311 21.574 1.00 64.31 423 LYS A CA 1
ATOM 3302 C C . LYS A 1 423 ? -2.691 -7.603 22.600 1.00 64.31 423 LYS A C 1
ATOM 3304 O O . LYS A 1 423 ? -3.290 -8.301 23.405 1.00 64.31 423 LYS A O 1
ATOM 3309 N N . LEU A 1 424 ? -2.855 -6.281 22.503 1.00 65.38 424 LEU A N 1
ATOM 3310 C CA . LEU A 1 424 ? -3.755 -5.520 23.381 1.00 65.38 424 LEU A CA 1
ATOM 3311 C C . LEU A 1 424 ? -5.218 -5.978 23.250 1.00 65.38 424 LEU A C 1
ATOM 3313 O O . LEU A 1 424 ? -5.869 -6.247 24.249 1.00 65.38 424 LEU A O 1
ATOM 3317 N N . MET A 1 425 ? -5.720 -6.183 22.029 1.00 61.94 425 MET A N 1
ATOM 3318 C CA . MET A 1 425 ? -7.076 -6.713 21.808 1.00 61.94 425 MET A CA 1
ATOM 3319 C C . MET A 1 425 ? -7.256 -8.146 22.329 1.00 61.94 425 MET A C 1
ATOM 3321 O O . MET A 1 425 ? -8.348 -8.524 22.738 1.00 61.94 425 MET A O 1
ATOM 3325 N N . GLY A 1 426 ? -6.200 -8.963 22.301 1.00 63.50 426 GLY A N 1
ATOM 3326 C CA . GLY A 1 426 ? -6.205 -10.307 22.876 1.00 63.50 426 GLY A CA 1
ATOM 3327 C C . GLY A 1 426 ? -6.161 -10.320 24.405 1.00 63.50 426 GLY A C 1
ATOM 3328 O O . GLY A 1 426 ? -6.377 -11.375 25.001 1.00 63.50 426 GLY A O 1
ATOM 3329 N N . LEU A 1 427 ? -5.882 -9.179 25.048 1.00 65.62 427 LEU A N 1
ATOM 3330 C CA . LEU A 1 427 ? -5.933 -9.074 26.501 1.00 65.62 427 LEU A CA 1
ATOM 3331 C C . LEU A 1 427 ? -7.368 -8.998 27.023 1.00 65.62 427 LEU A C 1
ATOM 3333 O O . LEU A 1 427 ? -7.585 -9.459 28.142 1.00 65.62 427 LEU A O 1
ATOM 3337 N N . GLN A 1 428 ? -8.319 -8.502 26.226 1.00 67.19 428 GLN A N 1
ATOM 3338 C CA . GLN A 1 428 ? -9.717 -8.410 26.631 1.00 67.19 428 GLN A CA 1
ATOM 3339 C C . GLN A 1 428 ? -10.321 -9.819 26.797 1.00 67.19 428 GLN A C 1
ATOM 3341 O O . GLN A 1 428 ? -10.293 -10.622 25.855 1.00 67.19 428 GLN A O 1
ATOM 3346 N N . PRO A 1 429 ? -10.845 -10.161 27.983 1.00 73.12 429 PRO A N 1
ATOM 3347 C CA . PRO A 1 429 ? -11.520 -11.434 28.198 1.00 73.12 429 PRO A CA 1
ATOM 3348 C C . PRO A 1 429 ? -12.821 -11.497 27.390 1.00 73.12 429 PRO A C 1
ATOM 3350 O O . PRO A 1 429 ? -13.550 -10.519 27.260 1.00 73.12 429 PRO A O 1
ATOM 3353 N N . LYS A 1 430 ? -13.101 -12.671 26.816 1.00 81.62 430 LYS A N 1
ATOM 3354 C CA . LYS A 1 430 ? -14.274 -12.899 25.951 1.00 81.62 430 LYS A CA 1
ATOM 3355 C C . LYS A 1 430 ? -15.515 -13.346 26.722 1.00 81.62 430 LYS A C 1
ATOM 3357 O O . LYS A 1 430 ? -16.620 -13.310 26.192 1.00 81.62 430 LYS A O 1
ATOM 3362 N N . THR A 1 431 ? -15.324 -13.808 27.952 1.00 85.88 431 THR A N 1
ATOM 3363 C CA . THR A 1 431 ? -16.368 -14.375 28.804 1.00 85.88 431 THR A CA 1
ATOM 3364 C C . THR A 1 431 ? -16.239 -13.818 30.210 1.00 85.88 431 THR A C 1
ATOM 3366 O O . THR A 1 431 ? -15.125 -13.587 30.681 1.00 85.88 431 THR A O 1
ATOM 3369 N N . ALA A 1 432 ? -17.368 -13.652 30.886 1.00 90.25 432 ALA A N 1
ATOM 3370 C CA . ALA A 1 432 ? -17.452 -13.280 32.288 1.00 90.25 432 ALA A CA 1
ATOM 3371 C C . ALA A 1 432 ? -18.248 -14.342 33.052 1.00 90.25 432 ALA A C 1
ATOM 3373 O O . ALA A 1 432 ? -19.238 -14.872 32.545 1.00 90.25 432 ALA A O 1
ATOM 3374 N N . ARG A 1 433 ? -17.821 -14.642 34.279 1.00 90.75 433 ARG A N 1
ATOM 3375 C CA . ARG A 1 433 ? -18.520 -15.568 35.170 1.00 90.75 433 ARG A CA 1
ATOM 3376 C C . ARG A 1 433 ? -19.442 -14.793 36.095 1.00 90.75 433 ARG A C 1
ATOM 3378 O O . ARG A 1 433 ? -18.968 -14.147 37.025 1.00 90.75 433 ARG A O 1
ATOM 3385 N N . ILE A 1 434 ? -20.746 -14.881 35.867 1.00 93.00 434 ILE A N 1
ATOM 3386 C CA . ILE A 1 434 ? -21.752 -14.190 36.681 1.00 93.00 434 ILE A CA 1
ATOM 3387 C C . ILE A 1 434 ? -22.417 -15.135 37.682 1.00 93.00 434 ILE A C 1
ATOM 3389 O O . ILE A 1 434 ? -22.531 -16.338 37.441 1.00 93.00 434 ILE A O 1
ATOM 3393 N N . VAL A 1 435 ? -22.900 -14.588 38.796 1.00 89.25 435 VAL A N 1
ATOM 3394 C CA . VAL A 1 435 ? -23.731 -15.299 39.773 1.00 89.25 435 VAL A CA 1
ATOM 3395 C C . VAL A 1 435 ? -25.197 -14.976 39.503 1.00 89.25 435 VAL A C 1
ATOM 3397 O O . VAL A 1 435 ? -25.648 -13.861 39.748 1.00 89.25 435 VAL A O 1
ATOM 3400 N N . LYS A 1 436 ? -25.969 -15.961 39.035 1.00 84.69 436 LYS A N 1
ATOM 3401 C CA . LYS A 1 436 ? -27.433 -15.869 38.894 1.00 84.69 436 LYS A CA 1
ATOM 3402 C C . LYS A 1 436 ? -28.086 -17.026 39.638 1.00 84.69 436 LYS A C 1
ATOM 3404 O O . LYS A 1 436 ? -27.660 -18.168 39.507 1.00 84.69 436 LYS A O 1
ATOM 3409 N N . ASN A 1 437 ? -29.118 -16.740 40.434 1.00 79.38 437 ASN A N 1
ATOM 3410 C CA . ASN A 1 437 ? -29.854 -17.742 41.221 1.00 79.38 437 ASN A CA 1
ATOM 3411 C C . ASN A 1 437 ? -28.945 -18.652 42.071 1.00 79.38 437 ASN A C 1
ATOM 3413 O O . ASN A 1 437 ? -29.148 -19.862 42.140 1.00 79.38 437 ASN A O 1
ATOM 3417 N N . ASN A 1 438 ? -27.922 -18.066 42.704 1.00 82.12 438 ASN A N 1
ATOM 3418 C CA . ASN A 1 438 ? -26.945 -18.779 43.534 1.00 82.12 438 ASN A CA 1
ATOM 3419 C C . ASN A 1 438 ? -26.093 -19.830 42.783 1.00 82.12 438 ASN A C 1
ATOM 3421 O O . ASN A 1 438 ? -25.469 -20.681 43.413 1.00 82.12 438 ASN A O 1
ATOM 3425 N N . GLN A 1 439 ? -26.048 -19.765 41.447 1.00 86.31 439 GLN A N 1
ATOM 3426 C CA . GLN A 1 439 ? -25.186 -20.576 40.588 1.00 86.31 439 GLN A CA 1
ATOM 3427 C C . GLN A 1 439 ? -24.274 -19.677 39.746 1.00 86.31 439 GLN A C 1
ATOM 3429 O O . GLN A 1 439 ? -24.658 -18.578 39.344 1.00 86.31 439 GLN A O 1
ATOM 3434 N N . THR A 1 440 ? -23.056 -20.146 39.478 1.00 89.62 440 THR A N 1
ATOM 3435 C CA . THR A 1 440 ? -22.095 -19.453 38.610 1.00 89.62 440 THR A CA 1
ATOM 3436 C C . THR A 1 440 ? -22.263 -19.909 37.165 1.00 89.62 440 THR A C 1
ATOM 3438 O O . THR A 1 440 ? -22.167 -21.108 36.899 1.00 89.62 440 THR A O 1
ATOM 3441 N N . ILE A 1 441 ? -22.475 -18.971 36.242 1.00 90.19 441 ILE A N 1
ATOM 3442 C CA . ILE A 1 441 ? -22.652 -19.236 34.808 1.00 90.19 441 ILE A CA 1
ATOM 3443 C C . ILE A 1 441 ? -21.651 -18.383 34.026 1.00 90.19 441 ILE A C 1
ATOM 3445 O O . ILE A 1 441 ? -21.534 -17.182 34.273 1.00 90.19 441 ILE A O 1
ATOM 3449 N N . ASP A 1 442 ? -20.956 -18.998 33.072 1.00 89.00 442 ASP A N 1
ATOM 3450 C CA . ASP A 1 442 ? -20.057 -18.291 32.160 1.00 89.00 442 ASP A CA 1
ATOM 3451 C C . ASP A 1 442 ? -20.871 -17.767 30.966 1.00 89.00 442 ASP A C 1
ATOM 3453 O O . ASP A 1 442 ? -21.507 -18.540 30.245 1.00 89.00 442 ASP A O 1
ATOM 3457 N N . ILE A 1 443 ? -20.869 -16.449 30.769 1.00 88.06 443 ILE A N 1
ATOM 3458 C CA . ILE A 1 443 ? -21.571 -15.766 29.676 1.00 88.06 443 ILE A CA 1
ATOM 3459 C C . ILE A 1 443 ? -20.582 -14.985 28.799 1.00 88.06 443 ILE A C 1
ATOM 3461 O O . ILE A 1 443 ? -19.522 -14.581 29.283 1.00 88.06 443 ILE A O 1
ATOM 3465 N N . PRO A 1 444 ? -20.891 -14.749 27.512 1.00 88.06 444 PRO A N 1
ATOM 3466 C CA . PRO A 1 444 ? -20.141 -13.804 26.687 1.00 88.06 444 PRO A CA 1
ATOM 3467 C C . PRO A 1 444 ? -20.108 -12.411 27.327 1.00 88.06 444 PRO A C 1
ATOM 3469 O O . PRO A 1 444 ? -21.111 -11.969 27.891 1.00 88.06 444 PRO A O 1
ATOM 3472 N N . ILE A 1 445 ? -18.972 -11.714 27.230 1.00 86.69 445 ILE A N 1
ATOM 3473 C CA . ILE A 1 445 ? -18.788 -10.393 27.855 1.00 86.69 445 ILE A CA 1
ATOM 3474 C C . ILE A 1 445 ? -19.817 -9.361 27.364 1.00 86.69 445 ILE A C 1
ATOM 3476 O O . ILE A 1 445 ? -20.235 -8.492 28.121 1.00 86.69 445 ILE A O 1
ATOM 3480 N N . GLU A 1 446 ? -20.302 -9.496 26.128 1.00 81.69 446 GLU A N 1
ATOM 3481 C CA . GLU A 1 446 ? -21.314 -8.615 25.537 1.00 81.69 446 GLU A CA 1
ATOM 3482 C C . GLU A 1 446 ? -22.706 -8.768 26.173 1.00 81.69 446 GLU A C 1
ATOM 3484 O O . GLU A 1 446 ? -23.589 -7.949 25.926 1.00 81.69 446 GLU A O 1
ATOM 3489 N N . GLN A 1 447 ? -22.924 -9.829 26.956 1.00 85.25 447 GLN A N 1
ATOM 3490 C CA . GLN A 1 447 ? -24.190 -10.114 27.635 1.00 85.25 447 GLN A CA 1
ATOM 3491 C C . GLN A 1 447 ? -24.189 -9.691 29.110 1.00 85.25 447 GLN A C 1
ATOM 3493 O O . GLN A 1 447 ? -25.216 -9.840 29.774 1.00 85.25 447 GLN A O 1
ATOM 3498 N N . VAL A 1 448 ? -23.062 -9.188 29.625 1.00 88.69 448 VAL A N 1
ATOM 3499 C CA . VAL A 1 448 ? -22.946 -8.690 31.001 1.00 88.69 448 VAL A CA 1
ATOM 3500 C C . VAL A 1 448 ? -23.750 -7.400 31.138 1.00 88.69 448 VAL A C 1
ATOM 3502 O O . VAL A 1 448 ? -23.611 -6.483 30.327 1.00 88.69 448 VAL A O 1
ATOM 3505 N N . GLN A 1 449 ? -24.603 -7.328 32.157 1.00 88.38 449 GLN A N 1
ATOM 3506 C CA . GLN A 1 449 ? -25.442 -6.164 32.435 1.00 88.38 449 GLN A CA 1
ATOM 3507 C C . GLN A 1 449 ? -24.949 -5.393 33.662 1.00 88.38 449 GLN A C 1
ATOM 3509 O O . GLN A 1 449 ? -24.262 -5.929 34.531 1.00 88.38 449 GLN A O 1
ATOM 3514 N N . LEU A 1 450 ? -25.323 -4.112 33.739 1.00 84.69 450 LEU A N 1
ATOM 3515 C CA . LEU A 1 450 ? -25.042 -3.274 34.903 1.00 84.69 450 LEU A CA 1
ATOM 3516 C C . LEU A 1 450 ? -25.640 -3.934 36.160 1.00 84.69 450 LEU A C 1
ATOM 3518 O O . LEU A 1 450 ? -26.813 -4.311 36.149 1.00 84.69 450 LEU A O 1
ATOM 3522 N N . ASN A 1 451 ? -24.849 -4.033 37.230 1.00 85.12 451 ASN A N 1
ATOM 3523 C CA . ASN A 1 451 ? -25.170 -4.715 38.496 1.00 85.12 451 ASN A CA 1
ATOM 3524 C C . ASN A 1 451 ? -25.143 -6.258 38.478 1.00 85.12 451 ASN A C 1
ATOM 3526 O O . ASN A 1 451 ? -25.520 -6.869 39.480 1.00 85.12 451 ASN A O 1
ATOM 3530 N N . ASP A 1 452 ? -24.685 -6.912 37.403 1.00 89.56 452 ASP A N 1
ATOM 3531 C CA . ASP A 1 452 ? -24.364 -8.343 37.480 1.00 89.56 452 ASP A CA 1
ATOM 3532 C C . ASP A 1 452 ? -23.205 -8.572 38.474 1.00 89.56 452 ASP A C 1
ATOM 3534 O O . ASP A 1 452 ? -22.185 -7.884 38.441 1.00 89.56 452 ASP A O 1
ATOM 3538 N N . VAL A 1 453 ? -23.342 -9.569 39.355 1.00 91.19 453 VAL A N 1
ATOM 3539 C CA . VAL A 1 453 ? -22.277 -9.953 40.297 1.00 91.19 453 VAL A CA 1
ATOM 3540 C C . VAL A 1 453 ? -21.339 -10.935 39.609 1.00 91.19 453 VAL A C 1
ATOM 3542 O O . VAL A 1 453 ? -21.732 -12.061 39.294 1.00 91.19 453 VAL A O 1
ATOM 3545 N N . ILE A 1 454 ? -20.095 -10.515 39.388 1.00 92.19 454 ILE A N 1
ATOM 3546 C CA . ILE A 1 454 ? -19.072 -11.297 38.689 1.00 92.19 454 ILE A CA 1
ATOM 3547 C C . ILE A 1 454 ? -18.129 -11.936 39.705 1.00 92.19 454 ILE A C 1
ATOM 3549 O O . ILE A 1 454 ? -17.662 -11.281 40.634 1.00 92.19 454 ILE A O 1
ATOM 3553 N N . VAL A 1 455 ? -17.831 -13.222 39.523 1.00 91.56 455 VAL A N 1
ATOM 3554 C CA . VAL A 1 455 ? -16.843 -13.941 40.336 1.00 91.56 455 VAL A CA 1
ATOM 3555 C C . VAL A 1 455 ? -15.563 -14.083 39.534 1.00 91.56 455 VAL A C 1
ATOM 3557 O O . VAL A 1 455 ? -15.536 -14.813 38.544 1.00 91.56 455 VAL A O 1
ATOM 3560 N N . VAL A 1 456 ? -14.511 -13.423 40.005 1.00 91.12 456 VAL A N 1
ATOM 3561 C CA . VAL A 1 456 ? -13.155 -13.518 39.460 1.00 91.12 456 VAL A CA 1
ATOM 3562 C C . VAL A 1 456 ? -12.308 -14.331 40.441 1.00 91.12 456 VAL A C 1
ATOM 3564 O O . VAL A 1 456 ? -12.341 -14.100 41.652 1.00 91.12 456 VAL A O 1
ATOM 3567 N N . ARG A 1 457 ? -11.634 -15.371 39.945 1.00 88.88 457 ARG A N 1
ATOM 3568 C CA . ARG A 1 457 ? -10.727 -16.214 40.744 1.00 88.88 457 ARG A CA 1
ATOM 3569 C C . ARG A 1 457 ? -9.287 -15.692 40.661 1.00 88.88 457 ARG A C 1
ATOM 3571 O O . ARG A 1 457 ? -8.951 -15.023 39.690 1.00 88.88 457 ARG A O 1
ATOM 3578 N N . PRO A 1 458 ? -8.409 -16.055 41.614 1.00 87.12 458 PRO A N 1
ATOM 3579 C CA . PRO A 1 458 ? -6.984 -15.748 41.507 1.00 87.12 458 PRO A CA 1
ATOM 3580 C C . PRO A 1 458 ? -6.398 -16.246 40.178 1.00 87.12 458 PRO A C 1
ATOM 3582 O O . PRO A 1 458 ? -6.617 -17.399 39.793 1.00 87.12 458 PRO A O 1
ATOM 3585 N N . GLY A 1 459 ? -5.671 -15.379 39.479 1.00 83.31 459 GLY A N 1
ATOM 3586 C CA . GLY A 1 459 ? -5.116 -15.617 38.149 1.00 83.31 459 GLY A CA 1
ATOM 3587 C C . GLY A 1 459 ? -6.106 -15.443 36.992 1.00 83.31 459 GLY A C 1
ATOM 3588 O O . GLY A 1 459 ? -5.709 -15.614 35.837 1.00 83.31 459 GLY A O 1
ATOM 3589 N N . GLU A 1 460 ? -7.380 -15.122 37.250 1.00 85.62 460 GLU A N 1
ATOM 3590 C CA . GLU A 1 460 ? -8.336 -14.736 36.209 1.00 85.62 460 GLU A CA 1
ATOM 3591 C C . GLU A 1 460 ? -8.254 -13.227 35.930 1.00 85.62 460 GLU A C 1
ATOM 3593 O O . GLU A 1 460 ? -7.831 -12.415 36.754 1.00 85.62 460 GLU A O 1
ATOM 3598 N N . LYS A 1 461 ? -8.663 -12.842 34.720 1.00 85.25 461 LYS A N 1
ATOM 3599 C CA . LYS A 1 461 ? -8.777 -11.434 34.348 1.00 85.25 461 LYS A CA 1
ATOM 3600 C C . LYS A 1 461 ? -10.111 -10.874 34.789 1.00 85.25 461 LYS A C 1
ATOM 3602 O O . LYS A 1 461 ? -11.143 -11.520 34.607 1.00 85.25 461 LYS A O 1
ATOM 3607 N N . ILE A 1 462 ? -10.087 -9.629 35.234 1.00 90.31 462 ILE A N 1
ATOM 3608 C CA . ILE A 1 462 ? -11.290 -8.862 35.536 1.00 90.31 462 ILE A CA 1
ATOM 3609 C C . ILE A 1 462 ? -11.967 -8.507 34.203 1.00 90.31 462 ILE A C 1
ATOM 3611 O O . ILE A 1 462 ? -11.329 -7.878 33.356 1.00 90.31 462 ILE A O 1
ATOM 3615 N N . PRO A 1 463 ? -13.215 -8.941 33.943 1.00 88.62 463 PRO A N 1
ATOM 3616 C CA . PRO A 1 463 ? -13.797 -8.806 32.615 1.00 88.62 463 PRO A CA 1
ATOM 3617 C C . PRO A 1 463 ? -14.290 -7.406 32.273 1.00 88.62 463 PRO A C 1
ATOM 3619 O O . PRO A 1 463 ? -14.137 -6.977 31.133 1.00 88.62 463 PRO A O 1
ATOM 3622 N N . VAL A 1 464 ? -14.845 -6.694 33.245 1.00 89.50 464 VAL A N 1
ATOM 3623 C CA . VAL A 1 464 ? -15.420 -5.356 33.082 1.00 89.50 464 VAL A CA 1
ATOM 3624 C C . VAL A 1 464 ? -15.068 -4.499 34.291 1.00 89.50 464 VAL A C 1
ATOM 3626 O O . VAL A 1 464 ? -14.730 -5.037 35.346 1.00 89.50 464 VAL A O 1
ATOM 3629 N N . ASP A 1 465 ? -15.163 -3.183 34.132 1.00 91.00 465 ASP A N 1
ATOM 3630 C CA . ASP A 1 465 ? -15.010 -2.240 35.238 1.00 91.00 465 ASP A CA 1
ATOM 3631 C C . ASP A 1 465 ? -16.123 -2.450 36.276 1.00 91.00 465 ASP A C 1
ATOM 3633 O O . ASP A 1 465 ? -17.269 -2.752 35.926 1.00 91.00 465 ASP A O 1
ATOM 3637 N N . GLY A 1 466 ? -15.797 -2.284 37.556 1.00 92.12 466 GLY A N 1
ATOM 3638 C CA . GLY A 1 466 ? -16.756 -2.487 38.638 1.00 92.12 466 GLY A CA 1
ATOM 3639 C C . GLY A 1 466 ? -16.218 -2.105 40.011 1.00 92.12 466 GLY A C 1
ATOM 3640 O O . GLY A 1 466 ? -15.170 -1.477 40.131 1.00 92.12 466 GLY A O 1
ATOM 3641 N N . GLU A 1 467 ? -16.945 -2.506 41.050 1.00 92.88 467 GLU A N 1
ATOM 3642 C CA . GLU A 1 467 ? -16.609 -2.266 42.456 1.00 92.88 467 GLU A CA 1
ATOM 3643 C C . GLU A 1 467 ? -16.602 -3.597 43.217 1.00 92.88 467 GLU A C 1
ATOM 3645 O O . GLU A 1 467 ? -17.451 -4.466 42.982 1.00 92.88 467 GLU A O 1
ATOM 3650 N N . ILE A 1 468 ? -15.642 -3.787 44.125 1.00 92.50 468 ILE A N 1
ATOM 3651 C CA . ILE A 1 468 ? -15.540 -5.029 44.900 1.00 92.50 468 ILE A CA 1
ATOM 3652 C C . ILE A 1 468 ? -16.648 -5.078 45.952 1.00 92.50 468 ILE A C 1
ATOM 3654 O O . ILE A 1 468 ? -16.608 -4.372 46.955 1.00 92.50 468 ILE A O 1
ATOM 3658 N N . THR A 1 469 ? -17.603 -5.992 45.783 1.00 90.88 469 THR A N 1
ATOM 3659 C CA . THR A 1 469 ? -18.686 -6.194 46.760 1.00 90.88 469 THR A CA 1
ATOM 3660 C C . THR A 1 469 ? -18.327 -7.192 47.863 1.00 90.88 469 THR A C 1
ATOM 3662 O O . THR A 1 469 ? -18.958 -7.202 48.919 1.00 90.88 469 THR A O 1
ATOM 3665 N N . LYS A 1 470 ? -17.364 -8.095 47.622 1.00 88.56 470 LYS A N 1
ATOM 3666 C CA . LYS A 1 470 ? -16.977 -9.146 48.576 1.00 88.56 470 LYS A CA 1
ATOM 3667 C C . LYS A 1 470 ? -15.562 -9.666 48.312 1.00 88.56 470 LYS A C 1
ATOM 3669 O O . LYS A 1 470 ? -15.260 -10.068 47.194 1.00 88.56 470 LYS A O 1
ATOM 3674 N N . GLY A 1 471 ? -14.763 -9.773 49.374 1.00 89.38 471 GLY A N 1
ATOM 3675 C CA . GLY A 1 471 ? -13.390 -10.290 49.334 1.00 89.38 471 GLY A CA 1
ATOM 3676 C C . GLY A 1 471 ? -12.334 -9.184 49.312 1.00 89.38 471 GLY A C 1
ATOM 3677 O O . GLY A 1 471 ? -12.665 -8.004 49.258 1.00 89.38 471 GLY A O 1
ATOM 3678 N N . ASN A 1 472 ? -11.070 -9.586 49.391 1.00 89.12 472 ASN A N 1
ATOM 3679 C CA . ASN A 1 472 ? -9.906 -8.734 49.183 1.00 89.12 472 ASN A CA 1
ATOM 3680 C C . ASN A 1 472 ? -8.904 -9.475 48.288 1.00 89.12 472 ASN A C 1
ATOM 3682 O O . ASN A 1 472 ? -8.856 -10.707 48.283 1.00 89.12 472 ASN A O 1
ATOM 3686 N N . SER A 1 473 ? -8.158 -8.731 47.478 1.00 90.44 473 SER A N 1
ATOM 3687 C CA . SER A 1 473 ? -7.137 -9.295 46.593 1.00 90.44 473 SER A CA 1
ATOM 3688 C C . SER A 1 473 ? -6.132 -8.225 46.199 1.00 90.44 473 SER A C 1
ATOM 3690 O O . SER A 1 473 ? -6.448 -7.037 46.209 1.00 90.44 473 SER A O 1
ATOM 3692 N N . SER A 1 474 ? -4.935 -8.643 45.807 1.00 90.50 474 SER A N 1
ATOM 3693 C CA . SER A 1 474 ? -4.008 -7.784 45.070 1.00 90.50 474 SER A CA 1
ATOM 3694 C C . SER A 1 474 ? -4.323 -7.891 43.581 1.00 90.50 474 SER A C 1
ATOM 3696 O O . SER A 1 474 ? -4.552 -8.995 43.104 1.00 90.50 474 SER A O 1
ATOM 3698 N N . ILE A 1 475 ? -4.370 -6.773 42.859 1.00 90.00 475 ILE A N 1
ATOM 3699 C CA . ILE A 1 475 ? -4.677 -6.728 41.423 1.00 90.00 475 ILE A CA 1
ATOM 3700 C C . ILE A 1 475 ? -3.501 -6.074 40.691 1.00 90.00 475 ILE A C 1
ATOM 3702 O O . ILE A 1 475 ? -3.032 -5.003 41.074 1.00 90.00 475 ILE A O 1
ATOM 3706 N N . ASP A 1 476 ? -3.014 -6.723 39.636 1.00 88.62 476 ASP A N 1
ATOM 3707 C CA . ASP A 1 476 ? -1.981 -6.192 38.747 1.00 88.62 476 ASP A CA 1
ATOM 3708 C C . ASP A 1 476 ? -2.613 -5.254 37.707 1.00 88.62 476 ASP A C 1
ATOM 3710 O O . ASP A 1 476 ? -3.257 -5.694 36.747 1.00 88.62 476 ASP A O 1
ATOM 3714 N N . GLU A 1 477 ? -2.411 -3.949 37.907 1.00 87.88 477 GLU A N 1
ATOM 3715 C CA . GLU A 1 477 ? -2.873 -2.886 37.009 1.00 87.88 477 GLU A CA 1
ATOM 3716 C C . GLU A 1 477 ? -1.795 -2.428 35.999 1.00 87.88 477 GLU A C 1
ATOM 3718 O O . GLU A 1 477 ? -2.035 -1.502 35.219 1.00 87.88 477 GLU A O 1
ATOM 3723 N N . SER A 1 478 ? -0.631 -3.098 35.943 1.00 83.81 478 SER A N 1
ATOM 3724 C CA . SER A 1 478 ? 0.546 -2.689 35.151 1.00 83.81 478 SER A CA 1
ATOM 3725 C C . SER A 1 478 ? 0.271 -2.485 33.664 1.00 83.81 478 SER A C 1
ATOM 3727 O O . SER A 1 478 ? 0.911 -1.662 33.010 1.00 83.81 478 SER A O 1
ATOM 3729 N N . MET A 1 479 ? -0.699 -3.211 33.109 1.00 76.25 479 MET A N 1
ATOM 3730 C CA . MET A 1 479 ? -1.044 -3.139 31.688 1.00 76.25 479 MET A CA 1
ATOM 3731 C C . MET A 1 479 ? -1.758 -1.838 31.306 1.00 76.25 479 MET A C 1
ATOM 3733 O O . MET A 1 479 ? -1.730 -1.463 30.132 1.00 76.25 479 MET A O 1
ATOM 3737 N N . ILE A 1 480 ? -2.390 -1.161 32.269 1.00 80.56 480 ILE A N 1
ATOM 3738 C CA . ILE A 1 480 ? -3.140 0.083 32.054 1.00 80.56 480 ILE A CA 1
ATOM 3739 C C . ILE A 1 480 ? -2.409 1.263 32.694 1.00 80.56 480 ILE A C 1
ATOM 3741 O O . ILE A 1 480 ? -2.246 2.299 32.051 1.00 80.56 480 ILE A O 1
ATOM 3745 N N . THR A 1 481 ? -1.949 1.107 33.938 1.00 82.19 481 THR A N 1
ATOM 3746 C CA . THR A 1 481 ? -1.287 2.178 34.697 1.00 82.19 481 THR A CA 1
ATOM 3747 C C . THR A 1 481 ? 0.213 2.256 34.415 1.00 82.19 481 THR A C 1
ATOM 3749 O O . THR A 1 481 ? 0.811 3.318 34.558 1.00 82.19 481 THR A O 1
ATOM 3752 N N . GLY A 1 482 ? 0.830 1.153 33.977 1.00 83.44 482 GLY A N 1
ATOM 3753 C CA . GLY A 1 482 ? 2.279 1.046 33.794 1.00 83.44 482 GLY A CA 1
ATOM 3754 C C . GLY A 1 482 ? 3.057 0.753 35.081 1.00 83.44 482 GLY A C 1
ATOM 3755 O O . GLY A 1 482 ? 4.283 0.654 35.031 1.00 83.44 482 GLY A O 1
ATOM 3756 N N . GLU A 1 483 ? 2.382 0.606 36.223 1.00 85.06 483 GLU A N 1
ATOM 3757 C CA . GLU A 1 483 ? 3.019 0.343 37.516 1.00 85.06 483 GLU A CA 1
ATOM 3758 C C . GLU A 1 483 ? 3.184 -1.162 37.758 1.00 85.06 483 GLU A C 1
ATOM 3760 O O . GLU A 1 483 ? 2.218 -1.913 37.726 1.00 85.06 483 GLU A O 1
ATOM 3765 N N . SER A 1 484 ? 4.410 -1.625 38.015 1.00 83.44 484 SER A N 1
ATOM 3766 C CA . SER A 1 484 ? 4.723 -3.062 38.128 1.00 83.44 484 SER A CA 1
ATOM 3767 C C . SER A 1 484 ? 4.306 -3.719 39.450 1.00 83.44 484 SER A C 1
ATOM 3769 O O . SER A 1 484 ? 4.506 -4.923 39.613 1.00 83.44 484 SER A O 1
ATOM 3771 N N . ILE A 1 485 ? 3.834 -2.943 40.429 1.00 89.50 485 ILE A N 1
ATOM 3772 C CA . ILE A 1 485 ? 3.501 -3.439 41.769 1.00 89.50 485 ILE A CA 1
ATOM 3773 C C . ILE A 1 485 ? 1.985 -3.666 41.833 1.00 89.50 485 ILE A C 1
ATOM 3775 O O . ILE A 1 485 ? 1.239 -2.715 41.609 1.00 89.50 485 ILE A O 1
ATOM 3779 N N . PRO A 1 486 ? 1.518 -4.887 42.157 1.00 88.06 486 PRO A N 1
ATOM 3780 C CA . PRO A 1 486 ? 0.098 -5.147 42.360 1.00 88.06 486 PRO A CA 1
ATOM 3781 C C . PRO A 1 486 ? -0.483 -4.278 43.478 1.00 88.06 486 PRO A C 1
ATOM 3783 O O . PRO A 1 486 ? 0.106 -4.156 44.554 1.00 88.06 486 PRO A O 1
ATOM 3786 N N . VAL A 1 487 ? -1.656 -3.704 43.230 1.00 90.62 487 VAL A N 1
ATOM 3787 C CA . VAL A 1 487 ? -2.357 -2.828 44.171 1.00 90.62 487 VAL A CA 1
ATOM 3788 C C . VAL A 1 487 ? -3.312 -3.673 45.007 1.00 90.62 487 VAL A C 1
ATOM 3790 O O . VAL A 1 487 ? -4.108 -4.435 44.460 1.00 90.62 487 VAL A O 1
ATOM 3793 N N . GLU A 1 488 ? -3.251 -3.559 46.334 1.00 92.06 488 GLU A N 1
ATOM 3794 C CA . GLU A 1 488 ? -4.251 -4.185 47.203 1.00 92.06 488 GLU A CA 1
ATOM 3795 C C . GLU A 1 488 ? -5.600 -3.479 47.068 1.00 92.06 488 GLU A C 1
ATOM 3797 O O . GLU A 1 488 ? -5.685 -2.255 47.155 1.00 92.06 488 GLU A O 1
ATOM 3802 N N . LYS A 1 489 ? -6.656 -4.268 46.862 1.00 91.94 489 LYS A N 1
ATOM 3803 C CA . LYS A 1 489 ? -8.028 -3.790 46.715 1.00 91.94 489 LYS A CA 1
ATOM 3804 C C . LYS A 1 489 ? -8.927 -4.477 47.732 1.00 91.94 489 LYS A C 1
ATOM 3806 O O . LYS A 1 489 ? -8.909 -5.703 47.896 1.00 91.94 489 LYS A O 1
ATOM 3811 N N . ASN A 1 490 ? -9.720 -3.663 48.408 1.00 92.62 490 ASN A N 1
ATOM 3812 C CA . ASN A 1 490 ? -10.664 -4.057 49.437 1.00 92.62 490 ASN A CA 1
ATOM 3813 C C . ASN A 1 490 ? -12.104 -3.827 48.969 1.00 92.62 490 ASN A C 1
ATOM 3815 O O . ASN A 1 490 ? -12.370 -3.301 47.890 1.00 92.62 490 ASN A O 1
ATOM 3819 N N . ILE A 1 491 ? -13.051 -4.250 49.804 1.00 93.56 491 ILE A N 1
ATOM 3820 C CA . ILE A 1 491 ? -14.480 -4.040 49.566 1.00 93.56 491 ILE A CA 1
ATOM 3821 C C . ILE A 1 491 ? -14.751 -2.536 49.428 1.00 93.56 491 ILE A C 1
ATOM 3823 O O . ILE A 1 491 ? -14.395 -1.766 50.318 1.00 93.56 491 ILE A O 1
ATOM 3827 N N . GLY A 1 492 ? -15.403 -2.148 48.334 1.00 89.06 492 GLY A N 1
ATOM 3828 C CA . GLY A 1 492 ? -15.699 -0.758 47.985 1.00 89.06 492 GLY A CA 1
ATOM 3829 C C . GLY A 1 492 ? -14.706 -0.108 47.015 1.00 89.06 492 GLY A C 1
ATOM 3830 O O . GLY A 1 492 ? -14.984 0.968 46.491 1.00 89.06 492 GLY A O 1
ATOM 3831 N N . ASP A 1 493 ? -13.565 -0.746 46.736 1.00 91.75 493 ASP A N 1
ATOM 3832 C CA . ASP A 1 493 ? -12.589 -0.183 45.803 1.00 91.75 493 ASP A CA 1
ATOM 3833 C C . ASP A 1 493 ? -12.989 -0.441 44.337 1.00 91.75 493 ASP A C 1
ATOM 3835 O O . ASP A 1 493 ? -13.486 -1.528 44.004 1.00 91.75 493 ASP A O 1
ATOM 3839 N N . PRO A 1 494 ? -12.730 0.522 43.429 1.00 90.81 494 PRO A N 1
ATOM 3840 C CA . PRO A 1 494 ? -12.961 0.341 42.005 1.00 90.81 494 PRO A CA 1
ATOM 3841 C C . PRO A 1 494 ? -11.898 -0.569 41.380 1.00 90.81 494 PRO A C 1
ATOM 3843 O O . PRO A 1 494 ? -10.700 -0.485 41.691 1.00 90.81 494 PRO A O 1
ATOM 3846 N N . VAL A 1 495 ? -12.342 -1.399 40.440 1.00 90.62 495 VAL A N 1
ATOM 3847 C CA . VAL A 1 495 ? -11.509 -2.295 39.634 1.00 90.62 495 VAL A CA 1
ATOM 3848 C C . VAL A 1 495 ? -11.721 -2.037 38.149 1.00 90.62 495 VAL A C 1
ATOM 3850 O O . VAL A 1 495 ? -12.827 -1.717 37.713 1.00 90.62 495 VAL A O 1
ATOM 3853 N N . ILE A 1 496 ? -10.645 -2.185 37.378 1.00 87.00 496 ILE A N 1
ATOM 3854 C CA . ILE A 1 496 ? -10.618 -1.908 35.940 1.00 87.00 496 ILE A CA 1
ATOM 3855 C C . ILE A 1 496 ? -10.547 -3.231 35.170 1.00 87.00 496 ILE A C 1
ATOM 3857 O O . ILE A 1 496 ? -9.752 -4.121 35.490 1.00 87.00 496 ILE A O 1
ATOM 3861 N N . GLY A 1 497 ? -11.376 -3.361 34.140 1.00 83.25 497 GLY A N 1
ATOM 3862 C CA . GLY A 1 497 ? -11.420 -4.503 33.243 1.00 83.25 497 GLY A CA 1
ATOM 3863 C C . GLY A 1 497 ? -10.135 -4.651 32.424 1.00 83.25 497 GLY A C 1
ATOM 3864 O O . GLY A 1 497 ? -9.563 -3.686 31.925 1.00 83.25 497 GLY A O 1
ATOM 3865 N N . GLY A 1 498 ? -9.687 -5.895 32.253 1.00 74.44 498 GLY A N 1
ATOM 3866 C CA . GLY A 1 498 ? -8.455 -6.255 31.543 1.00 74.44 498 GLY A CA 1
ATOM 3867 C C . GLY A 1 498 ? -7.246 -6.514 32.448 1.00 74.44 498 GLY A C 1
ATOM 3868 O O . GLY A 1 498 ? -6.277 -7.113 31.972 1.00 74.44 498 GLY A O 1
ATOM 3869 N N . ASN A 1 499 ? -7.327 -6.141 33.728 1.00 76.12 499 ASN A N 1
ATOM 3870 C CA . ASN A 1 499 ? -6.295 -6.384 34.740 1.00 76.12 499 ASN A CA 1
ATOM 3871 C C . ASN A 1 499 ? -6.363 -7.811 35.305 1.00 76.12 499 ASN A C 1
ATOM 3873 O O . ASN A 1 499 ? -7.387 -8.496 35.183 1.00 76.12 499 ASN A O 1
ATOM 3877 N N . TRP A 1 500 ? -5.259 -8.268 35.898 1.00 66.69 500 TRP A N 1
ATOM 3878 C CA . TRP A 1 500 ? -5.146 -9.609 36.480 1.00 66.69 500 TRP A CA 1
ATOM 3879 C C . TRP A 1 500 ? -5.342 -9.558 37.991 1.00 66.69 500 TRP A C 1
ATOM 3881 O O . TRP A 1 500 ? -4.764 -8.695 38.649 1.00 66.69 500 TRP A O 1
ATOM 3891 N N . GLN A 1 501 ? -6.142 -10.482 38.523 1.00 49.94 501 GLN A N 1
ATOM 3892 C CA . GLN A 1 501 ? -6.306 -10.690 39.962 1.00 49.94 501 GLN A CA 1
ATOM 3893 C C . GLN A 1 501 ? -5.325 -11.732 40.504 1.00 49.94 501 GLN A C 1
ATOM 3895 O O . GLN A 1 501 ? -5.073 -12.732 39.792 1.00 49.94 501 GLN A O 1
#

Radius of gyration: 35.52 Å; chains: 1; bounding box: 97×73×90 Å

Secondary structure (DSSP, 8-state):
-EEEEEEEET--SHHHHHHHHHHHHTSTTEEEEEEETTTTEEEEEESS---HHHHHHHHHHTT-EEEEEEEEE-------EEEEEEE-TTSPPEEEEEEEEEEEEEEE-SSSSPEEEEEEEEEEEEEEEEETT-HHHHHHHHHHHTSTTHHHHHHHHS----------------------------------EEEEEEEEES--SHHHHHHHHHHHTTSTTEEEEEEETTTTEEEEEEETTT--HHHHHHHHHHTT-EEEE--S--HHHHHHHHHHHHHHHHHHHHHHHHHHHHHHHHHHHHH-TTSTTHHHHGGGHHHHHHHHHHHIIIIITHHHHHHHHHHHHTT---HHHHHHHHHHHHHHHHHHHHHHHHHHHS-SS-STTPPPTT--HHHHHHHHHHHHHHHHHHHHHHHHHHHHHHHHHHHS-SEEEEEETTEEEEEEGGG--TT--B---TTPBP-S-EE--S--EEEB-HHHH---SPEEE-TT-EE-TT-B-

Foldseek 3Di:
DKKWKKQKPDQADPVLQVLLQVLQVPQPQWPDKGQDSVRSMIITDGPDPRPPVSSQVSNVVSVIGMDTPDIDDDDPDPDADEAEAEDAQPDDKDKDKDKDKDWDFDFDDPDPDTDTDTDIDIHIYMYIYHHPPCVVVVVVVVCLVPPPCVVVVVCVVPVDPDDDDDDDDDDDDDDDDDDDDDDDDDDDDDQQKDKFKKQKPDQDDPVLQVLLQVLQVPQPFWPHWGGDSLRSMIITIGRCVRDDPVNSQVSNVLLLIGIDTDDVDDPVNVVVVLVVVLVVLVVLLVLLCVLLVVLVVLVVLVVDVPDPCNQPCQQCNLVSLLVSLVCLLCVSLVSLVSVLVSQVSVVHDDPSVVLNVVLVCLNVVLVVQQVVCCVVPVDNTDPPSHHRPDRRSSVSSVSSSVVSVVVSVVSVVSVPVVVVVVVVVVLADQWWWFQDPNDTDIDGLVPDDPPTHTDADAFGFARAKDFAQDDKDFKQPCVPPVDRGTDIHDGGDIDHGSIGD

Sequence (501 aa):
MNTFILKINGMHCTSCEKIINMELKDVPGLQSSTVNYQTGEATVVTKSETDKTIILEAIKKAGYEAQIIREEVDPKDLAISVEKKTVNSDEPFKIKMETSVEVDGEFNQKDAIPSFQGKITQTKKGEFEVPKDRADLDQFVDKIVNSSKLSQLFSVFSNTSEGQVSATAQNTSALQRTIDISQHSRPATVPSEERTAFSITGMHCTSCANIIERSLKKLPGIKEANVSYASEKARVTYNGNLVTTDQIQKAIKNAGYKADLLGEDSPETERLRKEKVIKSYFIKFIWGLILSLPMLYFMLLDFFKFLPGSESLMPFVGLVSFVLTTPIQFIIGAGFYRGMWSSLKMKTFNMDSLIAIGTSTAYIYSLVLFVAYIVANNSIIGLNGEKIPDLYFETAAFLITFVMLGKWLEAKTKGKTSEAIKKLMGLQPKTARIVKNNQTIDIPIEQVQLNDVIVVRPGEKIPVDGEITKGNSSIDESMITGESIPVEKNIGDPVIGGNWQ